Protein AF-A0A0S8B680-F1 (afdb_monomer_lite)

Radius of gyration: 30.75 Å; chains: 1; bounding box: 74×51×88 Å

Structure (mmCIF, N/CA/C/O backbone):
data_AF-A0A0S8B680-F1
#
_entry.id   AF-A0A0S8B680-F1
#
loop_
_atom_site.group_PDB
_atom_site.id
_atom_site.type_symbol
_atom_site.label_atom_id
_atom_site.label_alt_id
_atom_site.label_comp_id
_atom_site.label_asym_id
_atom_site.label_entity_id
_atom_site.label_seq_id
_atom_site.pdbx_PDB_ins_code
_atom_site.Cartn_x
_atom_site.Cartn_y
_atom_site.Cartn_z
_atom_site.occupancy
_atom_site.B_iso_or_equiv
_atom_site.auth_seq_id
_atom_site.auth_comp_id
_atom_site.auth_asym_id
_atom_site.auth_atom_id
_atom_site.pdbx_PDB_model_num
ATOM 1 N N . MET A 1 1 ? 8.033 8.408 -51.377 1.00 46.81 1 MET A N 1
ATOM 2 C CA . MET A 1 1 ? 9.270 8.231 -50.584 1.00 46.81 1 MET A CA 1
ATOM 3 C C . MET A 1 1 ? 10.290 7.517 -51.452 1.00 46.81 1 MET A C 1
ATOM 5 O O . MET A 1 1 ? 10.040 6.394 -51.861 1.00 46.81 1 MET A O 1
ATOM 9 N N . THR A 1 2 ? 11.383 8.182 -51.816 1.00 49.91 2 THR A N 1
ATOM 10 C CA . THR A 1 2 ? 12.496 7.575 -52.558 1.00 49.91 2 THR A CA 1
ATOM 11 C C . THR A 1 2 ? 13.240 6.601 -51.644 1.00 49.91 2 THR A C 1
ATOM 13 O O . THR A 1 2 ? 13.693 6.986 -50.568 1.00 49.91 2 THR A O 1
ATOM 16 N N . LEU A 1 3 ? 13.332 5.334 -52.054 1.00 59.06 3 LEU A N 1
ATOM 17 C CA . LEU A 1 3 ? 14.019 4.276 -51.306 1.00 59.06 3 LEU A CA 1
ATOM 18 C C . LEU A 1 3 ? 15.505 4.634 -51.137 1.00 59.06 3 LEU A C 1
ATOM 20 O O . LEU A 1 3 ? 16.176 5.027 -52.093 1.00 59.06 3 LEU A O 1
ATOM 24 N N . MET A 1 4 ? 16.004 4.547 -49.906 1.00 66.06 4 MET A N 1
ATOM 25 C CA . MET A 1 4 ? 17.336 5.016 -49.527 1.00 66.06 4 MET A CA 1
ATOM 26 C C . MET A 1 4 ? 18.417 3.982 -49.888 1.00 66.06 4 MET A C 1
ATOM 28 O O . MET A 1 4 ? 18.198 2.785 -49.721 1.00 66.06 4 MET A O 1
ATOM 32 N N . SER A 1 5 ? 19.591 4.415 -50.371 1.00 74.31 5 SER A N 1
ATOM 33 C CA . SER A 1 5 ? 20.705 3.489 -50.640 1.00 74.31 5 SER A CA 1
ATOM 34 C C . SER A 1 5 ? 21.270 2.902 -49.341 1.00 74.31 5 SER A C 1
ATOM 36 O O . SER A 1 5 ? 21.247 3.560 -48.296 1.00 74.31 5 SER A O 1
ATOM 38 N N . GLN A 1 6 ? 21.817 1.683 -49.400 1.00 72.44 6 GLN A N 1
ATOM 39 C CA . GLN A 1 6 ? 22.379 1.009 -48.222 1.00 72.44 6 GLN A CA 1
ATOM 40 C C . GLN A 1 6 ? 23.528 1.806 -47.576 1.00 72.44 6 GLN A C 1
ATOM 42 O O . GLN A 1 6 ? 23.612 1.878 -46.353 1.00 72.44 6 GLN A O 1
ATOM 47 N N . ASP A 1 7 ? 24.369 2.482 -48.362 1.00 75.31 7 ASP A N 1
ATOM 48 C CA . ASP A 1 7 ? 25.437 3.346 -47.834 1.00 75.31 7 ASP A CA 1
ATOM 49 C C . ASP A 1 7 ? 24.902 4.553 -47.070 1.00 75.31 7 ASP A C 1
ATOM 51 O O . ASP A 1 7 ? 25.394 4.889 -45.991 1.00 75.31 7 ASP A O 1
ATOM 55 N N . ARG A 1 8 ? 23.852 5.190 -47.600 1.00 79.94 8 ARG A N 1
ATOM 56 C CA . ARG A 1 8 ? 23.210 6.329 -46.942 1.00 79.94 8 ARG A CA 1
ATOM 57 C C . ARG A 1 8 ? 22.503 5.885 -45.661 1.00 79.94 8 ARG A C 1
ATOM 59 O O . ARG A 1 8 ? 22.613 6.570 -44.648 1.00 79.94 8 ARG A O 1
ATOM 66 N N . LEU A 1 9 ? 21.861 4.716 -45.677 1.00 78.31 9 LEU A N 1
ATOM 67 C CA . LEU A 1 9 ? 21.285 4.084 -44.489 1.00 78.31 9 LEU A CA 1
ATOM 68 C C . LEU A 1 9 ? 22.345 3.820 -43.416 1.00 78.31 9 LEU A C 1
ATOM 70 O O . LEU A 1 9 ? 22.155 4.211 -42.268 1.00 78.31 9 LEU A O 1
ATOM 74 N N . ARG A 1 10 ? 23.483 3.225 -43.785 1.00 79.56 10 ARG A N 1
ATOM 75 C CA . ARG A 1 10 ? 24.596 2.961 -42.861 1.00 79.56 10 ARG A CA 1
ATOM 76 C C . ARG A 1 10 ? 25.179 4.244 -42.273 1.00 79.56 10 ARG A C 1
ATOM 78 O O . ARG A 1 10 ? 25.435 4.293 -41.073 1.00 79.56 10 ARG A O 1
ATOM 85 N N . ALA A 1 11 ? 25.341 5.292 -43.080 1.00 84.19 11 ALA A N 1
ATOM 86 C CA . ALA A 1 11 ? 25.813 6.590 -42.603 1.00 84.19 11 ALA A CA 1
ATOM 87 C C . ALA A 1 11 ? 24.832 7.238 -41.610 1.00 84.19 11 ALA A C 1
ATOM 89 O O . ALA A 1 11 ? 25.254 7.739 -40.568 1.00 84.19 11 ALA A O 1
ATOM 90 N N . ILE A 1 12 ? 23.528 7.189 -41.895 1.00 86.38 12 ILE A N 1
ATOM 91 C CA . ILE A 1 12 ? 22.482 7.698 -40.996 1.00 86.38 12 ILE A CA 1
ATOM 92 C C . ILE A 1 12 ? 22.457 6.905 -39.688 1.00 86.38 12 ILE A C 1
ATOM 94 O O . ILE A 1 12 ? 22.446 7.498 -38.613 1.00 86.38 12 ILE A O 1
ATOM 98 N N . LEU A 1 13 ? 22.519 5.574 -39.763 1.00 86.88 13 LEU A N 1
ATOM 99 C CA . LEU A 1 13 ? 22.589 4.704 -38.588 1.00 86.88 13 LEU A CA 1
ATOM 100 C C . LEU A 1 13 ? 23.830 4.982 -37.737 1.00 86.88 13 LEU A C 1
ATOM 102 O O . LEU A 1 13 ? 23.722 5.043 -36.515 1.00 86.88 13 LEU A O 1
ATOM 106 N N . ALA A 1 14 ? 24.990 5.206 -38.359 1.00 91.12 14 ALA A N 1
ATOM 107 C CA . ALA A 1 14 ? 26.203 5.588 -37.642 1.00 91.12 14 ALA A CA 1
ATOM 108 C C . ALA A 1 14 ? 26.020 6.905 -36.879 1.00 91.12 14 ALA A C 1
ATOM 110 O O . ALA A 1 14 ? 26.376 6.978 -35.705 1.00 91.12 14 ALA A O 1
ATOM 111 N N . TRP A 1 15 ? 25.394 7.912 -37.492 1.00 93.38 15 TRP A N 1
ATOM 112 C CA . TRP A 1 15 ? 25.057 9.158 -36.803 1.00 93.38 15 TRP A CA 1
ATOM 113 C C . TRP A 1 15 ? 24.044 8.971 -35.674 1.00 93.38 15 TRP A C 1
ATOM 115 O O . TRP A 1 15 ? 24.228 9.549 -34.608 1.00 93.38 15 TRP A O 1
ATOM 125 N N . ILE A 1 16 ? 23.022 8.132 -35.857 1.00 92.06 16 ILE A N 1
ATOM 126 C CA . ILE A 1 16 ? 22.055 7.806 -34.797 1.00 92.06 16 ILE A CA 1
ATOM 127 C C . ILE A 1 16 ? 22.770 7.171 -33.600 1.00 92.06 16 ILE A C 1
ATOM 129 O O . ILE A 1 16 ? 22.553 7.594 -32.466 1.00 92.06 16 ILE A O 1
ATOM 133 N N . VAL A 1 17 ? 23.658 6.200 -33.841 1.00 94.25 17 VAL A N 1
ATOM 134 C CA . VAL A 1 17 ? 24.455 5.563 -32.781 1.00 94.25 17 VAL A CA 1
ATOM 135 C C . VAL A 1 17 ? 25.366 6.579 -32.096 1.00 94.25 17 VAL A C 1
ATOM 137 O O . VAL A 1 17 ? 25.443 6.583 -30.868 1.00 94.25 17 VAL A O 1
ATOM 140 N N . ILE A 1 18 ? 26.017 7.466 -32.854 1.00 96.75 18 ILE A N 1
ATOM 141 C CA . ILE A 1 18 ? 26.845 8.547 -32.301 1.00 96.75 18 ILE A CA 1
ATOM 142 C C . ILE A 1 18 ? 26.008 9.452 -31.397 1.00 96.75 18 ILE A C 1
ATOM 144 O O . ILE A 1 18 ? 26.415 9.700 -30.268 1.00 96.75 18 ILE A O 1
ATOM 148 N N . VAL A 1 19 ? 24.838 9.912 -31.848 1.00 95.69 19 VAL A N 1
ATOM 149 C CA . VAL A 1 19 ? 23.961 10.801 -31.071 1.00 95.69 19 VAL A CA 1
ATOM 150 C C . VAL A 1 19 ? 23.454 10.104 -29.811 1.00 95.69 19 VAL A C 1
ATOM 152 O O . VAL A 1 19 ? 23.575 10.665 -28.725 1.00 95.69 19 VAL A O 1
ATOM 155 N N . LEU A 1 20 ? 22.957 8.868 -29.923 1.00 94.88 20 LEU A N 1
ATOM 156 C CA . LEU A 1 20 ? 22.491 8.074 -28.781 1.00 94.88 20 LEU A CA 1
ATOM 157 C C . LEU A 1 20 ? 23.615 7.810 -27.766 1.00 94.88 20 LEU A C 1
ATOM 159 O O . LEU A 1 20 ? 23.382 7.806 -26.562 1.00 94.88 20 LEU A O 1
ATOM 163 N N . THR A 1 21 ? 24.844 7.611 -28.232 1.00 96.31 21 THR A N 1
ATOM 164 C CA . THR A 1 21 ? 25.996 7.365 -27.357 1.00 96.31 21 THR A CA 1
ATOM 165 C C . THR A 1 21 ? 26.495 8.661 -26.720 1.00 96.31 21 THR A C 1
ATOM 167 O O . THR A 1 21 ? 26.665 8.731 -25.508 1.00 96.31 21 THR A O 1
ATOM 170 N N . ALA A 1 22 ? 26.728 9.708 -27.509 1.00 96.31 22 ALA A N 1
ATOM 171 C CA . ALA A 1 22 ? 27.322 10.952 -27.031 1.00 96.31 22 ALA A CA 1
ATOM 172 C C . ALA A 1 22 ? 26.374 11.736 -26.123 1.00 96.31 22 ALA A C 1
ATOM 174 O O . ALA A 1 22 ? 26.796 12.224 -25.077 1.00 96.31 22 ALA A O 1
ATOM 175 N N . VAL A 1 23 ? 25.104 11.863 -26.519 1.00 93.62 23 VAL A N 1
ATOM 176 C CA . VAL A 1 23 ? 24.179 12.802 -25.882 1.00 93.62 23 VAL A CA 1
ATOM 177 C C . VAL A 1 23 ? 23.624 12.222 -24.580 1.00 93.62 23 VAL A C 1
ATOM 179 O O . VAL A 1 23 ? 24.045 12.685 -23.522 1.00 93.62 23 VAL A O 1
ATOM 182 N N . PRO A 1 24 ? 22.742 11.205 -24.573 1.00 92.62 24 PRO A N 1
ATOM 183 C CA . PRO A 1 24 ? 22.167 10.748 -23.318 1.00 92.62 24 PRO A CA 1
ATOM 184 C C . PRO A 1 24 ? 23.121 9.886 -22.490 1.00 92.62 24 PRO A C 1
ATOM 186 O O . PRO A 1 24 ? 23.101 10.022 -21.274 1.00 92.62 24 PRO A O 1
ATOM 189 N N . VAL A 1 25 ? 23.967 9.035 -23.093 1.00 93.62 25 VAL A N 1
ATOM 190 C CA . VAL A 1 25 ? 24.888 8.160 -22.334 1.00 93.62 25 VAL A CA 1
ATOM 191 C C . VAL A 1 25 ? 26.164 8.906 -21.924 1.00 93.62 25 VAL A C 1
ATOM 193 O O . VAL A 1 25 ? 26.569 8.830 -20.765 1.00 93.62 25 VAL A O 1
ATOM 196 N N . GLY A 1 26 ? 26.776 9.663 -22.837 1.00 94.81 26 GLY A N 1
ATOM 197 C CA . GLY A 1 26 ? 27.944 10.503 -22.558 1.00 94.81 26 GLY A CA 1
ATOM 198 C C . GLY A 1 26 ? 27.608 11.716 -21.689 1.00 94.81 26 GLY A C 1
ATOM 199 O O . GLY A 1 26 ? 28.285 11.959 -20.690 1.00 94.81 26 GLY A O 1
ATOM 200 N N . GLY A 1 27 ? 26.513 12.422 -21.987 1.00 92.44 27 GLY A N 1
ATOM 201 C CA . GLY A 1 27 ? 26.010 13.516 -21.149 1.00 92.44 27 GLY A CA 1
ATOM 202 C C . GLY A 1 27 ? 25.704 13.065 -19.719 1.00 92.44 27 GLY A C 1
ATOM 203 O O . GLY A 1 27 ? 26.022 13.765 -18.767 1.00 92.44 27 GLY A O 1
ATOM 204 N N . ALA A 1 28 ? 25.206 11.842 -19.542 1.00 90.19 28 ALA A N 1
ATOM 205 C CA . ALA A 1 28 ? 25.030 11.211 -18.236 1.00 90.19 28 ALA A CA 1
ATOM 206 C C . ALA A 1 28 ? 26.332 11.034 -17.427 1.00 90.19 28 ALA A C 1
ATOM 208 O O . ALA A 1 28 ? 26.303 11.159 -16.197 1.00 90.19 28 ALA A O 1
ATOM 209 N N . VAL A 1 29 ? 27.452 10.719 -18.091 1.00 92.75 29 VAL A N 1
ATOM 210 C CA . VAL A 1 29 ? 28.779 10.667 -17.446 1.00 92.75 29 VAL A CA 1
ATOM 211 C C . VAL A 1 29 ? 29.196 12.060 -17.023 1.00 92.75 29 VAL A C 1
ATOM 213 O O . VAL A 1 29 ? 29.631 12.261 -15.892 1.00 92.75 29 VAL A O 1
ATOM 216 N N . TRP A 1 30 ? 29.023 13.030 -17.918 1.00 93.12 30 TRP A N 1
ATOM 217 C CA . TRP A 1 30 ? 29.340 14.424 -17.645 1.00 93.12 30 TRP A CA 1
ATOM 218 C C . TRP A 1 30 ? 28.538 14.971 -16.456 1.00 93.12 30 TRP A C 1
ATOM 220 O O . TRP A 1 30 ? 29.119 15.589 -15.569 1.00 93.12 30 TRP A O 1
ATOM 230 N N . LEU A 1 31 ? 27.241 14.668 -16.365 1.00 89.38 31 LEU A N 1
ATOM 231 C CA . LEU A 1 31 ? 26.406 15.024 -15.214 1.00 89.38 31 LEU A CA 1
ATOM 232 C C . LEU A 1 31 ? 26.937 14.416 -13.909 1.00 89.38 31 LEU A C 1
ATOM 234 O O . LEU A 1 31 ? 27.053 15.112 -12.902 1.00 89.38 31 LEU A O 1
ATOM 238 N N . GLY A 1 32 ? 27.351 13.150 -13.931 1.00 87.44 32 GLY A N 1
ATOM 239 C CA . GLY A 1 32 ? 27.956 12.517 -12.761 1.00 87.44 32 GLY A CA 1
ATOM 240 C C . GLY A 1 32 ? 29.265 13.172 -12.343 1.00 87.44 32 GLY A C 1
ATOM 241 O O . GLY A 1 32 ? 29.407 13.612 -11.207 1.00 87.44 32 GLY A O 1
ATOM 242 N N . VAL A 1 33 ? 30.221 13.267 -13.264 1.00 90.00 33 VAL A N 1
ATOM 243 C CA . VAL A 1 33 ? 31.583 13.726 -12.959 1.00 90.00 33 VAL A CA 1
ATOM 244 C C . VAL A 1 33 ? 31.633 15.225 -12.656 1.00 90.00 33 VAL A C 1
ATOM 246 O O . VAL A 1 33 ? 32.345 15.632 -11.743 1.00 90.00 33 VAL A O 1
ATOM 249 N N . VAL A 1 34 ? 30.885 16.045 -13.399 1.00 89.94 34 VAL A N 1
ATOM 250 C CA . VAL A 1 34 ? 30.952 17.513 -13.306 1.00 89.94 34 VAL A CA 1
ATOM 251 C C . VAL A 1 34 ? 29.926 18.070 -12.323 1.00 89.94 34 VAL A C 1
ATOM 253 O O . VAL A 1 34 ? 30.262 18.943 -11.528 1.00 89.94 34 VAL A O 1
ATOM 256 N N . HIS A 1 35 ? 28.691 17.560 -12.341 1.00 86.44 35 HIS A N 1
ATOM 257 C CA . HIS A 1 35 ? 27.604 18.079 -11.496 1.00 86.44 35 HIS A CA 1
ATOM 258 C C . HIS A 1 35 ? 27.415 17.265 -10.211 1.00 86.44 35 HIS A C 1
ATOM 260 O O . HIS A 1 35 ? 26.688 17.682 -9.312 1.00 86.44 35 HIS A O 1
ATOM 266 N N . GLY A 1 36 ? 28.102 16.128 -10.075 1.00 86.06 36 GLY A N 1
ATOM 267 C CA . GLY A 1 36 ? 27.943 15.239 -8.928 1.00 86.06 36 GLY A CA 1
ATOM 268 C C . GLY A 1 36 ? 26.641 14.435 -8.958 1.00 86.06 36 GLY A C 1
ATOM 269 O O . GLY A 1 36 ? 26.302 13.822 -7.945 1.00 86.06 36 GLY A O 1
ATOM 270 N N . GLU A 1 37 ? 25.906 14.432 -10.078 1.00 85.81 37 GLU A N 1
ATOM 271 C CA . GLU A 1 37 ? 24.627 13.729 -10.200 1.00 85.81 37 GLU A CA 1
ATOM 272 C C . GLU A 1 37 ? 24.844 12.224 -10.375 1.00 85.81 37 GLU A C 1
ATOM 274 O O . GLU A 1 37 ? 25.089 11.714 -11.475 1.00 85.81 37 GLU A O 1
ATOM 279 N N . SER A 1 38 ? 24.746 11.485 -9.275 1.00 86.38 38 SER A N 1
ATOM 280 C CA . SER A 1 38 ? 24.835 10.032 -9.334 1.00 86.38 38 SER A CA 1
ATOM 281 C C . SER A 1 38 ? 23.547 9.410 -9.884 1.00 86.38 38 SER A C 1
ATOM 283 O O . SER A 1 38 ? 22.447 9.772 -9.465 1.00 86.38 38 SER A O 1
ATOM 285 N N . PRO A 1 39 ? 23.654 8.437 -10.801 1.00 87.31 39 PRO A N 1
ATOM 286 C CA . PRO A 1 39 ? 22.506 7.670 -11.270 1.00 87.31 39 PRO A CA 1
ATOM 287 C C . PRO A 1 39 ? 21.975 6.722 -10.190 1.00 87.31 39 PRO A C 1
ATOM 289 O O . PRO A 1 39 ? 22.738 6.003 -9.547 1.00 87.31 39 PRO A O 1
ATOM 292 N N . CYS A 1 40 ? 20.650 6.665 -10.047 1.00 87.12 40 CYS A N 1
ATOM 293 C CA . CYS A 1 40 ? 19.988 5.632 -9.256 1.00 87.12 40 CYS A CA 1
ATOM 294 C C . CYS A 1 40 ? 19.923 4.305 -10.031 1.00 87.12 40 CYS A C 1
ATOM 296 O O . CYS A 1 40 ? 20.175 4.250 -11.240 1.00 87.12 40 CYS A O 1
ATOM 298 N N . ILE A 1 41 ? 19.499 3.232 -9.363 1.00 86.50 41 ILE A N 1
ATOM 299 C CA . ILE A 1 41 ? 19.332 1.903 -9.970 1.00 86.50 41 ILE A CA 1
ATOM 300 C C . ILE A 1 41 ? 18.458 1.913 -11.237 1.00 86.50 41 ILE A C 1
ATOM 302 O O . ILE A 1 41 ? 18.736 1.195 -12.198 1.00 86.50 41 ILE A O 1
ATOM 306 N N . LEU A 1 42 ? 17.428 2.765 -11.293 1.00 88.62 42 LEU A N 1
ATOM 307 C CA . LEU A 1 42 ? 16.561 2.873 -12.470 1.00 88.62 42 LEU A CA 1
ATOM 308 C C . LEU A 1 42 ? 17.203 3.672 -13.604 1.00 88.62 42 LEU A C 1
ATOM 310 O O . LEU A 1 42 ? 17.033 3.299 -14.764 1.00 88.62 42 LEU A O 1
ATOM 314 N N . CYS A 1 43 ? 17.992 4.705 -13.294 1.00 90.19 43 CYS A N 1
ATOM 315 C CA . CYS A 1 43 ? 18.833 5.376 -14.287 1.00 90.19 43 CYS A CA 1
ATOM 316 C C . CYS A 1 43 ? 19.841 4.397 -14.901 1.00 90.19 43 CYS A C 1
ATOM 318 O O . CYS A 1 43 ? 20.024 4.400 -16.116 1.00 90.19 43 CYS A O 1
ATOM 320 N N . TRP A 1 44 ? 20.456 3.523 -14.095 1.00 91.06 44 TRP A N 1
ATOM 321 C CA . TRP A 1 44 ? 21.362 2.488 -14.601 1.00 91.06 44 TRP A CA 1
ATOM 322 C C . TRP A 1 44 ? 20.669 1.519 -15.553 1.00 91.06 44 TRP A C 1
ATOM 324 O O . TRP A 1 44 ? 21.200 1.238 -16.629 1.00 91.06 44 TRP A O 1
ATOM 334 N N . ALA A 1 45 ? 19.463 1.062 -15.214 1.00 91.00 45 ALA A N 1
ATOM 335 C CA . ALA A 1 45 ? 18.685 0.198 -16.098 1.00 91.00 45 ALA A CA 1
ATOM 336 C C . ALA A 1 45 ? 18.358 0.884 -17.439 1.00 91.00 45 ALA A C 1
ATOM 338 O O . ALA A 1 45 ? 18.499 0.277 -18.502 1.00 91.00 45 ALA A O 1
ATOM 339 N N . GLN A 1 46 ? 17.981 2.166 -17.406 1.00 93.69 46 GLN A N 1
ATOM 340 C CA . GLN A 1 46 ? 17.689 2.955 -18.608 1.00 93.69 46 GLN A CA 1
ATOM 341 C C . GLN A 1 46 ? 18.939 3.188 -19.469 1.00 93.69 46 GLN A C 1
ATOM 343 O O . GLN A 1 46 ? 18.879 3.037 -20.687 1.00 93.69 46 GLN A O 1
ATOM 348 N N . ARG A 1 47 ? 20.088 3.502 -18.856 1.00 92.75 47 ARG A N 1
ATOM 349 C CA . ARG A 1 47 ? 21.368 3.657 -19.570 1.00 92.75 47 ARG A CA 1
ATOM 350 C C . ARG A 1 47 ? 21.832 2.342 -20.183 1.00 92.75 47 ARG A C 1
ATOM 352 O O . ARG A 1 47 ? 22.260 2.332 -21.330 1.00 92.75 47 ARG A O 1
ATOM 359 N N . THR A 1 48 ? 21.695 1.234 -19.454 1.00 94.38 48 THR A N 1
ATOM 360 C CA . THR A 1 48 ? 22.031 -0.107 -19.957 1.00 94.38 48 THR A CA 1
ATOM 361 C C . THR A 1 48 ? 21.221 -0.425 -21.210 1.00 94.38 48 THR A C 1
ATOM 363 O O . THR A 1 48 ? 21.789 -0.866 -22.203 1.00 94.38 48 THR A O 1
ATOM 366 N N . SER A 1 49 ? 19.922 -0.109 -21.212 1.00 96.19 49 SER A N 1
ATOM 367 C CA . SER A 1 49 ? 19.077 -0.219 -22.406 1.00 96.19 49 SER A CA 1
ATOM 368 C C . SER A 1 49 ? 19.629 0.596 -23.587 1.00 96.19 49 SER A C 1
ATOM 370 O O . SER A 1 49 ? 19.859 0.039 -24.658 1.00 96.19 49 SER A O 1
ATOM 372 N N . MET A 1 50 ? 19.937 1.886 -23.391 1.00 95.88 50 MET A N 1
ATOM 373 C CA . MET A 1 50 ? 20.496 2.747 -24.449 1.00 95.88 50 MET A CA 1
ATOM 374 C C . MET A 1 50 ? 21.848 2.240 -24.976 1.00 95.88 50 MET A C 1
ATOM 376 O O . MET A 1 50 ? 22.085 2.254 -26.183 1.00 95.88 50 MET A O 1
ATOM 380 N N . VAL A 1 51 ? 22.719 1.753 -24.088 1.00 96.88 51 VAL A N 1
ATOM 381 C CA . VAL A 1 51 ? 24.014 1.155 -24.445 1.00 96.88 51 VAL A CA 1
ATOM 382 C C . VAL A 1 51 ? 23.821 -0.112 -25.274 1.00 96.88 51 VAL A C 1
ATOM 384 O O . VAL A 1 51 ? 24.469 -0.268 -26.307 1.00 96.88 51 VAL A O 1
ATOM 387 N N . LEU A 1 52 ? 22.908 -1.000 -24.875 1.00 97.25 52 LEU A N 1
ATOM 388 C CA . LEU A 1 52 ? 22.606 -2.215 -25.632 1.00 97.25 52 LEU A CA 1
ATOM 389 C C . LEU A 1 52 ? 21.996 -1.889 -27.001 1.00 97.25 52 LEU A C 1
ATOM 391 O O . LEU A 1 52 ? 22.366 -2.511 -27.993 1.00 97.25 52 LEU A O 1
ATOM 395 N N . ILE A 1 53 ? 21.133 -0.875 -27.093 1.00 96.44 53 ILE A N 1
ATOM 396 C CA . ILE A 1 53 ? 20.601 -0.389 -28.375 1.00 96.44 53 ILE A CA 1
ATOM 397 C C . ILE A 1 53 ? 21.733 0.140 -29.264 1.00 96.44 53 ILE A C 1
ATOM 399 O O . ILE A 1 53 ? 21.807 -0.223 -30.438 1.00 96.44 53 ILE A O 1
ATOM 403 N N . GLY A 1 54 ? 22.641 0.950 -28.711 1.00 95.81 54 GLY A N 1
ATOM 404 C CA . GLY A 1 54 ? 23.824 1.439 -29.423 1.00 95.81 54 GLY A CA 1
ATOM 405 C C . GLY A 1 54 ? 24.709 0.298 -29.932 1.00 95.81 54 GLY A C 1
ATOM 406 O O . GLY A 1 54 ? 25.103 0.303 -31.098 1.00 95.81 54 GLY A O 1
ATOM 407 N N . LEU A 1 55 ? 24.938 -0.728 -29.105 1.00 96.69 55 LEU A N 1
ATOM 408 C CA . LEU A 1 55 ? 25.689 -1.931 -29.474 1.00 96.69 55 LEU A CA 1
ATOM 409 C C . LEU A 1 55 ? 25.030 -2.685 -30.635 1.00 96.69 55 LEU A C 1
ATOM 411 O O . LEU A 1 55 ? 25.704 -3.076 -31.588 1.00 96.69 55 LEU A O 1
ATOM 415 N N . VAL A 1 56 ? 23.709 -2.867 -30.588 1.00 94.94 56 VAL A N 1
ATOM 416 C CA . VAL A 1 56 ? 22.972 -3.491 -31.693 1.00 94.94 56 VAL A CA 1
ATOM 417 C C . VAL A 1 56 ? 23.062 -2.630 -32.955 1.00 94.94 56 VAL A C 1
ATOM 419 O O . VAL A 1 56 ? 23.278 -3.170 -34.038 1.00 94.94 56 VAL A O 1
ATOM 422 N N . GLY A 1 57 ? 23.001 -1.302 -32.832 1.00 92.50 57 GLY A N 1
ATOM 423 C CA . GLY A 1 57 ? 23.239 -0.374 -33.940 1.00 92.50 57 GLY A CA 1
ATOM 424 C C . GLY A 1 57 ? 24.622 -0.545 -34.581 1.00 92.50 57 GLY A C 1
ATOM 425 O O . GLY A 1 57 ? 24.731 -0.598 -35.806 1.00 92.50 57 GLY A O 1
ATOM 426 N N . LEU A 1 58 ? 25.677 -0.730 -33.781 1.00 93.75 58 LEU A N 1
ATOM 427 C CA . LEU A 1 58 ? 27.019 -1.050 -34.283 1.00 93.75 58 LEU A CA 1
ATOM 428 C C . LEU A 1 58 ? 27.062 -2.396 -35.021 1.00 93.75 58 LEU A C 1
ATOM 430 O O . LEU A 1 58 ? 27.693 -2.499 -36.078 1.00 93.75 58 LEU A O 1
ATOM 434 N N . PHE A 1 59 ? 26.354 -3.416 -34.525 1.00 91.62 59 PHE A N 1
ATOM 435 C CA . PHE A 1 59 ? 26.211 -4.682 -35.248 1.00 91.62 59 PHE A CA 1
ATOM 436 C C . PHE A 1 59 ? 25.479 -4.511 -36.577 1.00 91.62 59 PHE A C 1
ATOM 438 O O . PHE A 1 59 ? 25.888 -5.129 -37.557 1.00 91.62 59 PHE A O 1
ATOM 445 N N . VAL A 1 60 ? 24.459 -3.654 -36.645 1.00 88.81 60 VAL A N 1
ATOM 446 C CA . VAL A 1 60 ? 23.767 -3.334 -37.902 1.00 88.81 60 VAL A CA 1
ATOM 447 C C . VAL A 1 60 ? 24.712 -2.644 -38.891 1.00 88.81 60 VAL A C 1
ATOM 449 O O . VAL A 1 60 ? 24.748 -3.024 -40.059 1.00 88.81 60 VAL A O 1
ATOM 452 N N . ILE A 1 61 ? 25.530 -1.689 -38.440 1.00 89.38 61 ILE A N 1
ATOM 453 C CA . ILE A 1 61 ? 26.519 -1.005 -39.295 1.00 89.38 61 ILE A CA 1
ATOM 454 C C . ILE A 1 61 ? 27.538 -2.004 -39.865 1.00 89.38 61 ILE A C 1
ATOM 456 O O . ILE A 1 61 ? 27.911 -1.918 -41.033 1.00 89.38 61 ILE A O 1
ATOM 460 N N . ARG A 1 62 ? 27.983 -2.966 -39.047 1.00 90.06 62 ARG A N 1
ATOM 461 C CA . ARG A 1 62 ? 29.072 -3.895 -39.384 1.00 90.06 62 ARG A CA 1
ATOM 462 C C . ARG A 1 62 ? 28.624 -5.182 -40.086 1.00 90.06 62 ARG A C 1
ATOM 464 O O . ARG A 1 62 ? 29.429 -5.800 -40.786 1.00 90.06 62 ARG A O 1
ATOM 471 N N . CYS A 1 63 ? 27.392 -5.622 -39.855 1.00 85.94 63 CYS A N 1
ATOM 472 C CA . CYS A 1 63 ? 26.868 -6.913 -40.315 1.00 85.94 63 CYS A CA 1
ATOM 473 C C . CYS A 1 63 ? 25.583 -6.794 -41.149 1.00 85.94 63 CYS A C 1
ATOM 475 O O . CYS A 1 63 ? 24.977 -7.822 -41.449 1.00 85.94 63 CYS A O 1
ATOM 477 N N . GLY A 1 64 ? 25.137 -5.572 -41.444 1.00 82.00 64 GLY A N 1
ATOM 478 C CA . GLY A 1 64 ? 23.895 -5.302 -42.160 1.00 82.00 64 GLY A CA 1
ATOM 479 C C . GLY A 1 64 ? 22.632 -5.359 -41.276 1.00 82.00 64 GLY A C 1
ATOM 480 O O . GLY A 1 64 ? 22.644 -5.915 -40.168 1.00 82.00 64 GLY A O 1
ATOM 481 N N . PRO A 1 65 ? 21.513 -4.777 -41.748 1.00 79.56 65 PRO A N 1
ATOM 482 C CA . PRO A 1 65 ? 20.238 -4.733 -41.033 1.00 79.56 65 PRO A CA 1
ATOM 483 C C . PRO A 1 65 ? 19.509 -6.081 -41.097 1.00 79.56 65 PRO A C 1
ATOM 485 O O . PRO A 1 65 ? 18.657 -6.314 -41.946 1.00 79.56 65 PRO A O 1
ATOM 488 N N . ARG A 1 66 ? 19.834 -6.993 -40.175 1.00 81.62 66 ARG A N 1
ATOM 489 C CA . ARG A 1 66 ? 19.117 -8.272 -40.041 1.00 81.62 66 ARG A CA 1
ATOM 490 C C . ARG A 1 66 ? 17.822 -8.098 -39.237 1.00 81.62 66 ARG A C 1
ATOM 492 O O . ARG A 1 66 ? 17.867 -7.418 -38.207 1.00 81.62 66 ARG A O 1
ATOM 499 N N . PRO A 1 67 ? 16.723 -8.803 -39.580 1.00 82.38 67 PRO A N 1
ATOM 500 C CA . PRO A 1 67 ? 15.465 -8.740 -38.827 1.00 82.38 67 PRO A CA 1
ATOM 501 C C . PRO A 1 67 ? 15.640 -8.968 -37.320 1.00 82.38 67 PRO A C 1
ATOM 503 O O . PRO A 1 67 ? 15.088 -8.232 -36.511 1.00 82.38 67 PRO A O 1
ATOM 506 N N . ARG A 1 68 ? 16.505 -9.915 -36.926 1.00 86.00 68 ARG A N 1
ATOM 507 C CA . ARG A 1 68 ? 16.822 -10.193 -35.514 1.00 86.00 68 ARG A CA 1
ATOM 508 C C . ARG A 1 68 ? 17.444 -9.009 -34.762 1.00 86.00 68 ARG A C 1
ATOM 510 O O . ARG A 1 68 ? 17.204 -8.856 -33.571 1.00 86.00 68 ARG A O 1
ATOM 517 N N . TYR A 1 69 ? 18.244 -8.175 -35.431 1.00 88.88 69 TYR A N 1
ATOM 518 C CA . TYR A 1 69 ? 18.842 -6.992 -34.805 1.00 88.88 69 TYR A CA 1
ATOM 519 C C . TYR A 1 69 ? 17.794 -5.907 -34.618 1.00 88.88 69 TYR A C 1
ATOM 521 O O . TYR A 1 69 ? 17.728 -5.294 -33.561 1.00 88.88 69 TYR A O 1
ATOM 529 N N . ILE A 1 70 ? 16.926 -5.729 -35.611 1.00 86.31 70 ILE A N 1
ATOM 530 C CA . ILE A 1 70 ? 15.830 -4.770 -35.518 1.00 86.31 70 ILE A CA 1
ATOM 531 C C . ILE A 1 70 ? 14.852 -5.190 -34.414 1.00 86.31 70 ILE A C 1
ATOM 533 O O . ILE A 1 70 ? 14.532 -4.382 -33.547 1.00 86.31 70 ILE A O 1
ATOM 537 N N . GLY A 1 71 ? 14.475 -6.473 -34.367 1.00 88.56 71 GLY A N 1
ATOM 538 C CA . GLY A 1 71 ? 13.669 -7.037 -33.283 1.00 88.56 71 GLY A CA 1
ATOM 539 C C . GLY A 1 71 ? 14.309 -6.833 -31.907 1.00 88.56 71 GLY A C 1
ATOM 540 O O . GLY A 1 71 ? 13.628 -6.421 -30.974 1.00 88.56 71 GLY A O 1
ATOM 541 N N . MET A 1 72 ? 15.628 -7.021 -31.785 1.00 94.50 72 MET A N 1
ATOM 542 C CA . MET A 1 72 ? 16.348 -6.746 -30.538 1.00 94.50 72 MET A CA 1
ATOM 543 C C . MET A 1 72 ? 16.270 -5.267 -30.132 1.00 94.50 72 MET A C 1
ATOM 545 O O . MET A 1 72 ? 16.005 -4.976 -28.968 1.00 94.50 72 MET A O 1
ATOM 549 N N . VAL A 1 73 ? 16.448 -4.324 -31.066 1.00 93.56 73 VAL A N 1
ATOM 550 C CA . VAL A 1 73 ? 16.296 -2.890 -30.759 1.00 93.56 73 VAL A CA 1
ATOM 551 C C . VAL A 1 73 ? 14.871 -2.568 -30.309 1.00 93.56 73 VAL A C 1
ATOM 553 O O . VAL A 1 73 ? 14.706 -1.801 -29.366 1.00 93.56 73 VAL A O 1
ATOM 556 N N . VAL A 1 74 ? 13.848 -3.164 -30.930 1.00 94.12 74 VAL A N 1
ATOM 557 C CA . VAL A 1 74 ? 12.448 -2.978 -30.516 1.00 94.12 74 VAL A CA 1
ATOM 558 C C . VAL A 1 74 ? 12.227 -3.491 -29.093 1.00 94.12 74 VAL A C 1
ATOM 560 O O . VAL A 1 74 ? 11.659 -2.769 -28.277 1.00 94.12 74 VAL A O 1
ATOM 563 N N . LEU A 1 75 ? 12.715 -4.691 -28.763 1.00 96.00 75 LEU A N 1
ATOM 564 C CA . LEU A 1 75 ? 12.584 -5.261 -27.417 1.00 96.00 75 LEU A CA 1
ATOM 565 C C . LEU A 1 75 ? 13.309 -4.418 -26.359 1.00 96.00 75 LEU A C 1
ATOM 567 O O . LEU A 1 75 ? 12.735 -4.125 -25.311 1.00 96.00 75 LEU A O 1
ATOM 571 N N . LEU A 1 76 ? 14.538 -3.980 -26.641 1.00 96.69 76 LEU A N 1
ATOM 572 C CA . LEU A 1 76 ? 15.298 -3.097 -25.751 1.00 96.69 76 LEU A CA 1
ATOM 573 C C . LEU A 1 76 ? 14.634 -1.721 -25.619 1.00 96.69 76 LEU A C 1
ATOM 575 O O . LEU A 1 76 ? 14.527 -1.190 -24.518 1.00 96.69 76 LEU A O 1
ATOM 579 N N . GLY A 1 77 ? 14.132 -1.159 -26.719 1.00 95.81 77 GLY A N 1
ATOM 580 C CA . GLY A 1 77 ? 13.391 0.098 -26.725 1.00 95.81 77 GLY A CA 1
ATOM 581 C C . GLY A 1 77 ? 12.123 0.015 -25.878 1.00 95.81 77 GLY A C 1
ATOM 582 O O . GLY A 1 77 ? 11.908 0.870 -25.023 1.00 95.81 77 GLY A O 1
ATOM 583 N N . ALA A 1 78 ? 11.330 -1.047 -26.044 1.00 96.19 78 ALA A N 1
ATOM 584 C CA . ALA A 1 78 ? 10.131 -1.308 -25.250 1.00 96.19 78 ALA A CA 1
ATOM 585 C C . ALA A 1 78 ? 10.460 -1.502 -23.761 1.00 96.19 78 ALA A C 1
ATOM 587 O O . ALA A 1 78 ? 9.810 -0.903 -22.903 1.00 96.19 78 ALA A O 1
ATOM 588 N N . TRP A 1 79 ? 11.511 -2.266 -23.446 1.00 95.81 79 TRP A N 1
ATOM 589 C CA . TRP A 1 79 ? 12.022 -2.399 -22.081 1.00 95.81 79 TRP A CA 1
ATOM 590 C C . TRP A 1 79 ? 12.439 -1.045 -21.492 1.00 95.81 79 TRP A C 1
ATOM 592 O O . TRP A 1 79 ? 12.105 -0.722 -20.353 1.00 95.81 79 TRP A O 1
ATOM 602 N N . GLY A 1 80 ? 13.126 -0.212 -22.270 1.00 95.19 80 GLY A N 1
ATOM 603 C CA . GLY A 1 80 ? 13.526 1.127 -21.857 1.00 95.19 80 GLY A CA 1
ATOM 604 C C . GLY A 1 80 ? 12.351 2.088 -21.652 1.00 95.19 80 GLY A C 1
ATOM 605 O O . GLY A 1 80 ? 12.355 2.847 -20.679 1.00 95.19 80 GLY A O 1
ATOM 606 N N . VAL A 1 81 ? 11.304 2.018 -22.485 1.00 95.00 81 VAL A N 1
ATOM 607 C CA . VAL A 1 81 ? 10.030 2.726 -22.253 1.00 95.00 81 VAL A CA 1
ATOM 608 C C . VAL A 1 81 ? 9.397 2.257 -20.944 1.00 95.00 81 VAL A C 1
ATOM 610 O O . VAL A 1 81 ? 9.040 3.083 -20.108 1.00 95.00 81 VAL A O 1
ATOM 613 N N . PHE A 1 82 ? 9.319 0.946 -20.711 1.00 93.06 82 PHE A N 1
ATOM 614 C CA . PHE A 1 82 ? 8.793 0.398 -19.461 1.00 93.06 82 PHE A CA 1
ATOM 615 C C . PHE A 1 82 ? 9.588 0.887 -18.238 1.00 93.06 82 PHE A C 1
ATOM 617 O O . PHE A 1 82 ? 9.006 1.399 -17.281 1.00 93.06 82 PHE A O 1
ATOM 624 N N . MET A 1 83 ? 10.920 0.804 -18.272 1.00 92.31 83 MET A N 1
ATOM 625 C CA . MET A 1 83 ? 11.777 1.222 -17.157 1.00 92.31 83 MET A CA 1
ATOM 626 C C . MET A 1 83 ? 11.758 2.736 -16.916 1.00 92.31 83 MET A C 1
ATOM 628 O O . MET A 1 83 ? 11.904 3.185 -15.776 1.00 92.31 83 MET A O 1
ATOM 632 N N . SER A 1 84 ? 11.570 3.542 -17.959 1.00 91.31 84 SER A N 1
ATOM 633 C CA . SER A 1 84 ? 11.435 5.000 -17.845 1.00 91.31 84 SER A CA 1
ATOM 634 C C . SER A 1 84 ? 10.063 5.441 -17.346 1.00 91.31 84 SER A C 1
ATOM 636 O O . SER A 1 84 ? 9.998 6.329 -16.495 1.00 91.31 84 SER A O 1
ATOM 638 N N . LEU A 1 85 ? 8.988 4.760 -17.750 1.00 90.25 85 LEU A N 1
ATOM 639 C CA . LEU A 1 85 ? 7.663 4.922 -17.151 1.00 90.25 85 LEU A CA 1
ATOM 640 C C . LEU A 1 85 ? 7.668 4.514 -15.681 1.00 90.25 85 LEU A C 1
ATOM 642 O O . LEU A 1 85 ? 7.207 5.278 -14.838 1.00 90.25 85 LEU A O 1
ATOM 646 N N . ARG A 1 86 ? 8.253 3.356 -15.347 1.00 87.50 86 ARG A N 1
ATOM 647 C CA . ARG A 1 86 ? 8.398 2.903 -13.958 1.00 87.50 86 ARG A CA 1
ATOM 648 C C . ARG A 1 86 ? 9.104 3.960 -13.113 1.00 87.50 86 ARG A C 1
ATOM 650 O O . ARG A 1 86 ? 8.623 4.281 -12.035 1.00 87.50 86 ARG A O 1
ATOM 657 N N . HIS A 1 87 ? 10.204 4.524 -13.603 1.00 88.06 87 HIS A N 1
ATOM 658 C CA . HIS A 1 87 ? 10.928 5.575 -12.890 1.00 88.06 87 HIS A CA 1
ATOM 659 C C . HIS A 1 87 ? 10.089 6.855 -12.750 1.00 88.06 87 HIS A C 1
ATOM 661 O O . HIS A 1 87 ? 9.905 7.347 -11.643 1.00 88.06 87 HIS A O 1
ATOM 667 N N . SER A 1 88 ? 9.505 7.345 -13.844 1.00 87.25 88 SER A N 1
ATOM 668 C CA . SER A 1 88 ? 8.727 8.591 -13.847 1.00 87.25 88 SER A CA 1
ATOM 669 C C . SER A 1 88 ? 7.444 8.491 -13.013 1.00 87.25 88 SER A C 1
ATOM 671 O O . SER A 1 88 ? 7.068 9.443 -12.334 1.00 87.25 88 SER A O 1
ATOM 673 N N . SER A 1 89 ? 6.790 7.326 -12.993 1.00 84.81 89 SER A N 1
ATOM 674 C CA . SER A 1 89 ? 5.542 7.090 -12.251 1.00 84.81 89 SER A CA 1
ATOM 675 C C . SER A 1 89 ? 5.691 7.258 -10.735 1.00 84.81 89 SER A C 1
ATOM 677 O O . SER A 1 89 ? 4.749 7.689 -10.076 1.00 84.81 89 SER A O 1
ATOM 679 N N . LEU A 1 90 ? 6.889 7.010 -10.187 1.00 76.06 90 LEU A N 1
ATOM 680 C CA . LEU A 1 90 ? 7.202 7.236 -8.768 1.00 76.06 90 LEU A CA 1
ATOM 681 C C . LEU A 1 90 ? 7.182 8.724 -8.386 1.00 76.06 90 LEU A C 1
ATOM 683 O O . LEU A 1 90 ? 7.150 9.067 -7.201 1.00 76.06 90 LEU A O 1
ATOM 687 N N . HIS A 1 91 ? 7.211 9.598 -9.389 1.00 78.44 91 HIS A N 1
ATOM 688 C CA . HIS A 1 91 ? 7.254 11.043 -9.238 1.00 78.44 91 HIS A CA 1
ATOM 689 C C . HIS A 1 91 ? 5.990 11.736 -9.757 1.00 78.44 91 HIS A C 1
ATOM 691 O O . HIS A 1 91 ? 5.756 12.880 -9.399 1.00 78.44 91 HIS A O 1
ATOM 697 N N . LEU A 1 92 ? 5.147 11.047 -10.535 1.00 74.19 92 LEU A N 1
ATOM 698 C CA . LEU A 1 92 ? 3.972 11.646 -11.178 1.00 74.19 92 LEU A CA 1
ATOM 699 C C . LEU A 1 92 ? 2.918 12.153 -10.180 1.00 74.19 92 LEU A C 1
ATOM 701 O O . LEU A 1 92 ? 2.223 13.118 -10.464 1.00 74.19 92 LEU A O 1
ATOM 705 N N . ALA A 1 93 ? 2.814 11.510 -9.015 1.00 74.06 93 ALA A N 1
ATOM 706 C CA . ALA A 1 93 ? 1.891 11.899 -7.947 1.00 74.06 93 ALA A CA 1
ATOM 707 C C . ALA A 1 93 ? 2.511 12.870 -6.924 1.00 74.06 93 ALA A C 1
ATOM 709 O O . ALA A 1 93 ? 1.966 13.031 -5.834 1.00 74.06 93 ALA A O 1
ATOM 710 N N . ARG A 1 94 ? 3.687 13.439 -7.218 1.00 76.06 94 ARG A N 1
ATOM 711 C CA . ARG A 1 94 ? 4.334 14.437 -6.359 1.00 76.06 94 ARG A CA 1
ATOM 712 C C . ARG A 1 94 ? 3.834 15.841 -6.695 1.00 76.06 94 ARG A C 1
ATOM 714 O O . ARG A 1 94 ? 3.371 16.082 -7.808 1.00 76.06 94 ARG A O 1
ATOM 721 N N . ASP A 1 95 ? 3.962 16.761 -5.744 1.00 69.88 95 ASP A N 1
ATOM 722 C CA . ASP A 1 95 ? 3.550 18.147 -5.965 1.00 69.88 95 ASP A CA 1
ATOM 723 C C . ASP A 1 95 ? 4.479 18.859 -6.955 1.00 69.88 95 ASP A C 1
ATOM 725 O O . ASP A 1 95 ? 5.604 18.433 -7.233 1.00 69.88 95 ASP A O 1
ATOM 729 N N . VAL A 1 96 ? 4.016 19.994 -7.472 1.00 71.19 96 VAL A N 1
ATOM 730 C CA . VAL A 1 96 ? 4.764 20.817 -8.427 1.00 71.19 96 VAL A CA 1
ATOM 731 C C . VAL A 1 96 ? 6.161 21.154 -7.890 1.00 71.19 96 VAL A C 1
ATOM 733 O O . VAL A 1 96 ? 6.319 21.631 -6.769 1.00 71.19 96 VAL A O 1
ATOM 736 N N . GLY A 1 97 ? 7.187 20.912 -8.713 1.00 67.94 97 GLY A N 1
ATOM 737 C CA . GLY A 1 97 ? 8.592 21.162 -8.371 1.00 67.94 97 GLY A CA 1
ATOM 738 C C . GLY A 1 97 ? 9.268 20.046 -7.567 1.00 67.94 97 GLY A C 1
ATOM 739 O O . GLY A 1 97 ? 10.474 20.113 -7.331 1.00 67.94 97 GLY A O 1
ATOM 740 N N . GLN A 1 98 ? 8.536 19.002 -7.173 1.00 75.56 98 GLN A N 1
ATOM 741 C CA . GLN A 1 98 ? 9.110 17.837 -6.513 1.00 75.56 98 GLN A CA 1
ATOM 742 C C . GLN A 1 98 ? 9.569 16.797 -7.544 1.00 75.56 98 GLN A C 1
ATOM 744 O O . GLN A 1 98 ? 8.831 16.386 -8.436 1.00 75.56 98 GLN A O 1
ATOM 749 N N . GLY A 1 99 ? 10.781 16.280 -7.371 1.00 76.12 99 GLY A N 1
ATOM 750 C CA . GLY A 1 99 ? 11.333 15.266 -8.260 1.00 76.12 99 GLY A CA 1
ATOM 751 C C . GLY A 1 99 ? 12.656 14.723 -7.755 1.00 76.12 99 GLY A C 1
ATOM 752 O O . GLY A 1 99 ? 12.924 14.736 -6.556 1.00 76.12 99 GLY A O 1
ATOM 753 N N . TYR A 1 100 ? 13.447 14.186 -8.671 1.00 72.62 100 TYR A N 1
ATOM 754 C CA . TYR A 1 100 ? 14.748 13.589 -8.401 1.00 72.62 100 TYR A CA 1
ATOM 755 C C . TYR A 1 100 ? 15.752 14.148 -9.410 1.00 72.62 100 TYR A C 1
ATOM 757 O O . TYR A 1 100 ? 15.417 14.241 -10.593 1.00 72.62 100 TYR A O 1
ATOM 765 N N . ALA A 1 101 ? 16.954 14.504 -8.944 1.00 73.38 101 ALA A N 1
ATOM 766 C CA . ALA A 1 101 ? 17.980 15.233 -9.705 1.00 73.38 101 ALA A CA 1
ATOM 767 C C . ALA A 1 101 ? 17.510 16.605 -10.239 1.00 73.38 101 ALA A C 1
ATOM 769 O O . ALA A 1 101 ? 16.338 16.971 -10.106 1.00 73.38 101 ALA A O 1
ATOM 770 N N . ALA A 1 102 ? 18.418 17.396 -10.813 1.00 75.00 102 ALA A N 1
ATOM 771 C CA . ALA A 1 102 ? 18.063 18.706 -11.343 1.00 75.00 102 ALA A CA 1
ATOM 772 C C . ALA A 1 102 ? 17.130 18.580 -12.569 1.00 75.00 102 ALA A C 1
ATOM 774 O O . ALA A 1 102 ? 17.312 17.689 -13.409 1.00 75.00 102 ALA A O 1
ATOM 775 N N . PRO A 1 103 ? 16.106 19.446 -12.697 1.00 84.00 103 PRO A N 1
ATOM 776 C CA . PRO A 1 103 ? 15.322 19.532 -13.917 1.00 84.00 103 PRO A CA 1
ATOM 777 C C . PRO A 1 103 ? 16.112 20.257 -15.014 1.00 84.00 103 PRO A C 1
ATOM 779 O O . PRO A 1 103 ? 16.691 21.318 -14.790 1.00 84.00 103 PRO A O 1
ATOM 782 N N . TYR A 1 104 ? 16.068 19.718 -16.230 1.00 81.19 104 TYR A N 1
ATOM 783 C CA . TYR A 1 104 ? 16.628 20.330 -17.434 1.00 81.19 104 TYR A CA 1
ATOM 784 C C . TYR A 1 104 ? 15.481 20.678 -18.376 1.00 81.19 104 TYR A C 1
ATOM 786 O O . TYR A 1 104 ? 14.636 19.832 -18.669 1.00 81.19 104 TYR A O 1
ATOM 794 N N . PHE A 1 105 ? 15.411 21.943 -18.795 1.00 84.88 105 PHE A N 1
ATOM 795 C CA . PHE A 1 105 ? 14.258 22.508 -19.512 1.00 84.88 105 PHE A CA 1
ATOM 796 C C . PHE A 1 105 ? 12.912 22.257 -18.799 1.00 84.88 105 PHE A C 1
ATOM 798 O O . PHE A 1 105 ? 11.899 21.984 -19.434 1.00 84.88 105 PHE A O 1
ATOM 805 N N . GLY A 1 106 ? 12.911 22.319 -17.461 1.00 83.00 106 GLY A N 1
ATOM 806 C CA . GLY A 1 106 ? 11.711 22.130 -16.637 1.00 83.00 106 GLY A CA 1
ATOM 807 C C . GLY A 1 106 ? 11.311 20.671 -16.390 1.00 83.00 106 GLY A C 1
ATOM 808 O O . GLY A 1 106 ? 10.305 20.433 -15.730 1.00 83.00 106 GLY A O 1
ATOM 809 N N . VAL A 1 107 ? 12.090 19.695 -16.872 1.00 83.19 107 VAL A N 1
ATOM 810 C CA . VAL A 1 107 ? 11.784 18.262 -16.745 1.00 83.19 107 VAL A CA 1
ATOM 811 C C . VAL A 1 107 ? 12.976 17.507 -16.151 1.00 83.19 107 VAL A C 1
ATOM 813 O O . VAL A 1 107 ? 14.113 17.664 -16.596 1.00 83.19 107 VAL A O 1
ATOM 816 N N . HIS A 1 108 ? 12.730 16.672 -15.141 1.00 86.00 108 HIS A N 1
ATOM 817 C CA . HIS A 1 108 ? 13.770 15.861 -14.498 1.00 86.00 108 HIS A CA 1
ATOM 818 C C . HIS A 1 108 ? 14.362 14.802 -15.442 1.00 86.00 108 HIS A C 1
ATOM 820 O O . HIS A 1 108 ? 13.695 14.287 -16.342 1.00 86.00 108 HIS A O 1
ATOM 826 N N . THR A 1 109 ? 15.627 14.439 -15.215 1.00 81.94 109 THR A N 1
ATOM 827 C CA . THR A 1 109 ? 16.424 13.553 -16.089 1.00 81.94 109 THR A CA 1
ATOM 828 C C . THR A 1 109 ? 15.775 12.192 -16.373 1.00 81.94 109 THR A C 1
ATOM 830 O O . THR A 1 109 ? 15.890 11.675 -17.485 1.00 81.94 109 THR A O 1
ATOM 833 N N . TYR A 1 110 ? 15.024 11.627 -15.425 1.00 83.06 110 TYR A N 1
ATOM 834 C CA . TYR A 1 110 ? 14.331 10.346 -15.607 1.00 83.06 110 TYR A CA 1
ATOM 835 C C . TYR A 1 110 ? 13.187 10.386 -16.632 1.00 83.06 110 TYR A C 1
ATOM 837 O O . TYR A 1 110 ? 12.900 9.368 -17.262 1.00 83.06 110 TYR A O 1
ATOM 845 N N . ALA A 1 111 ? 12.559 11.546 -16.835 1.00 87.88 111 ALA A N 1
ATOM 846 C CA . ALA A 1 111 ? 11.499 11.715 -17.825 1.00 87.88 111 ALA A CA 1
ATOM 847 C C . ALA A 1 111 ? 12.075 11.897 -19.240 1.00 87.88 111 ALA A C 1
ATOM 849 O O . ALA A 1 111 ? 11.486 11.431 -20.215 1.00 87.88 111 ALA A O 1
ATOM 850 N N . TRP A 1 112 ? 13.284 12.453 -19.372 1.00 89.81 112 TRP A N 1
ATOM 851 C CA . TRP A 1 112 ? 14.000 12.484 -20.653 1.00 89.81 112 TRP A CA 1
ATOM 852 C C . TRP A 1 112 ? 14.303 11.084 -21.183 1.00 89.81 112 TRP A C 1
ATOM 854 O O . TRP A 1 112 ? 14.188 10.844 -22.383 1.00 89.81 112 TRP A O 1
ATOM 864 N N . ALA A 1 113 ? 14.624 10.131 -20.302 1.00 90.50 113 ALA A N 1
ATOM 865 C CA . ALA A 1 113 ? 14.834 8.744 -20.707 1.00 90.50 113 ALA A CA 1
ATOM 866 C C . ALA A 1 113 ? 13.589 8.136 -21.372 1.00 90.50 113 ALA A C 1
ATOM 868 O O . ALA A 1 113 ? 13.731 7.325 -22.287 1.00 90.50 113 ALA A O 1
ATOM 869 N N . TRP A 1 114 ? 12.385 8.542 -20.957 1.00 90.56 114 TRP A N 1
ATOM 870 C CA . TRP A 1 114 ? 11.136 8.118 -21.590 1.00 90.56 114 TRP A CA 1
ATOM 871 C C . TRP A 1 114 ? 11.009 8.664 -23.012 1.00 90.56 114 TRP A C 1
ATOM 873 O O . TRP A 1 114 ? 10.793 7.891 -23.947 1.00 90.56 114 TRP A O 1
ATOM 883 N N . LEU A 1 115 ? 11.254 9.965 -23.195 1.00 91.75 115 LEU A N 1
ATOM 884 C CA . LEU A 1 115 ? 11.252 10.601 -24.514 1.00 91.75 115 LEU A CA 1
ATOM 885 C C . LEU A 1 115 ? 12.291 9.977 -25.459 1.00 91.75 115 LEU A C 1
ATOM 887 O O . LEU A 1 115 ? 11.985 9.704 -26.617 1.00 91.75 115 LEU A O 1
ATOM 891 N N . ILE A 1 116 ? 13.506 9.712 -24.968 1.00 93.56 116 ILE A N 1
ATOM 892 C CA . ILE A 1 116 ? 14.592 9.124 -25.766 1.00 93.56 116 ILE A CA 1
ATOM 893 C C . ILE A 1 116 ? 14.214 7.729 -26.270 1.00 93.56 116 ILE A C 1
ATOM 895 O O . ILE A 1 116 ? 14.418 7.439 -27.446 1.00 93.56 116 ILE A O 1
ATOM 899 N N . HIS A 1 117 ? 13.649 6.863 -25.423 1.00 95.19 117 HIS A N 1
ATOM 900 C CA . HIS A 1 117 ? 13.268 5.516 -25.860 1.00 95.19 117 HIS A CA 1
ATOM 901 C C . HIS A 1 117 ? 12.098 5.537 -26.851 1.00 95.19 117 HIS A C 1
ATOM 903 O O . HIS A 1 117 ? 12.119 4.774 -27.817 1.00 95.19 117 HIS A O 1
ATOM 909 N N . TRP A 1 118 ? 11.133 6.447 -26.687 1.00 94.38 118 TRP A N 1
ATOM 910 C CA . TRP A 1 118 ? 10.099 6.671 -27.700 1.00 94.38 118 TRP A CA 1
ATOM 911 C C . TRP A 1 118 ? 10.672 7.169 -29.022 1.00 94.38 118 TRP A C 1
ATOM 913 O O . TRP A 1 118 ? 10.286 6.668 -30.075 1.00 94.38 118 TRP A O 1
ATOM 923 N N . LEU A 1 119 ? 11.624 8.105 -28.981 1.00 94.31 119 LEU A N 1
ATOM 924 C CA . LEU A 1 119 ? 12.303 8.587 -30.179 1.00 94.31 119 LEU A CA 1
ATOM 925 C C . LEU A 1 119 ? 13.066 7.454 -30.874 1.00 94.31 119 LEU A C 1
ATOM 927 O O . LEU A 1 119 ? 12.969 7.321 -32.089 1.00 94.31 119 LEU A O 1
ATOM 931 N N . VAL A 1 120 ? 13.772 6.604 -30.122 1.00 92.38 120 VAL A N 1
ATOM 932 C CA . VAL A 1 120 ? 14.449 5.420 -30.670 1.00 92.38 120 VAL A CA 1
ATOM 933 C C . VAL A 1 120 ? 13.451 4.482 -31.348 1.00 92.38 120 VAL A C 1
ATOM 935 O O . VAL A 1 120 ? 13.683 4.087 -32.488 1.00 92.38 120 VAL A O 1
ATOM 938 N N . LEU A 1 121 ? 12.335 4.150 -30.692 1.00 93.44 121 LEU A N 1
ATOM 939 C CA . LEU A 1 121 ? 11.298 3.298 -31.282 1.00 93.44 121 LEU A CA 1
ATOM 940 C C . LEU A 1 121 ? 10.674 3.933 -32.530 1.00 93.44 121 LEU A C 1
ATOM 942 O O . LEU A 1 121 ? 10.475 3.242 -33.525 1.00 93.44 121 LEU A O 1
ATOM 946 N N . GLY A 1 122 ? 10.428 5.245 -32.512 1.00 92.50 122 GLY A N 1
ATOM 947 C CA . GLY A 1 122 ? 9.936 5.993 -33.667 1.00 92.50 122 GLY A CA 1
ATOM 948 C C . GLY A 1 122 ? 10.922 5.969 -34.835 1.00 92.50 122 GLY A C 1
ATOM 949 O O . GLY A 1 122 ? 10.534 5.669 -35.961 1.00 92.50 122 GLY A O 1
ATOM 950 N N . VAL A 1 123 ? 12.211 6.197 -34.568 1.00 88.88 123 VAL A N 1
ATOM 951 C CA . VAL A 1 123 ? 13.284 6.104 -35.569 1.00 88.88 123 VAL A CA 1
ATOM 952 C C . VAL A 1 123 ? 13.358 4.693 -36.145 1.00 88.88 123 VAL A C 1
ATOM 954 O O . VAL A 1 123 ? 13.402 4.541 -37.360 1.00 88.88 123 VAL A O 1
ATOM 957 N N . VAL A 1 124 ? 13.316 3.654 -35.310 1.00 87.81 124 VAL A N 1
ATOM 958 C CA . VAL A 1 124 ? 13.317 2.254 -35.764 1.00 87.81 124 VAL A CA 1
ATOM 959 C C . VAL A 1 124 ? 12.079 1.943 -36.604 1.00 87.81 124 VAL A C 1
ATOM 961 O O . VAL A 1 124 ? 12.207 1.298 -37.640 1.00 87.81 124 VAL A O 1
ATOM 964 N N . GLY A 1 125 ? 10.905 2.442 -36.212 1.00 87.12 125 GLY A N 1
ATOM 965 C CA . GLY A 1 125 ? 9.669 2.314 -36.983 1.00 87.12 125 GLY A CA 1
ATOM 966 C C . GLY A 1 125 ? 9.769 2.970 -38.361 1.00 87.12 125 GLY A C 1
ATOM 967 O O . GLY A 1 125 ? 9.450 2.342 -39.366 1.00 87.12 125 GLY A O 1
ATOM 968 N N . VAL A 1 126 ? 10.291 4.198 -38.440 1.00 85.56 126 VAL A N 1
ATOM 969 C CA . VAL A 1 126 ? 10.532 4.887 -39.720 1.00 85.56 126 VAL A CA 1
ATOM 970 C C . VAL A 1 126 ? 11.561 4.136 -40.566 1.00 85.56 126 VAL A C 1
ATOM 972 O O . VAL A 1 126 ? 11.356 3.958 -41.764 1.00 85.56 126 VAL A O 1
ATOM 975 N N . LEU A 1 127 ? 12.649 3.658 -39.958 1.00 80.00 127 LEU A N 1
ATOM 976 C CA . LEU A 1 127 ? 13.672 2.881 -40.655 1.00 80.00 127 LEU A CA 1
ATOM 977 C C . LEU A 1 127 ? 13.116 1.567 -41.207 1.00 80.00 127 LEU A C 1
ATOM 979 O O . LEU A 1 127 ? 13.480 1.200 -42.317 1.00 80.00 127 LEU A O 1
ATOM 983 N N . LEU A 1 128 ? 12.223 0.895 -40.476 1.00 81.06 128 LEU A N 1
ATOM 984 C CA . LEU A 1 128 ? 11.512 -0.297 -40.943 1.00 81.06 128 LEU A CA 1
ATOM 985 C C . LEU A 1 128 ? 10.626 0.005 -42.156 1.00 81.06 128 LEU A C 1
ATOM 987 O O . LEU A 1 128 ? 10.671 -0.742 -43.125 1.00 81.06 128 LEU A O 1
ATOM 991 N N . LEU A 1 129 ? 9.886 1.120 -42.143 1.00 80.31 129 LEU A N 1
ATOM 992 C CA . LEU A 1 129 ? 9.079 1.560 -43.292 1.00 80.31 129 LEU A CA 1
ATOM 993 C C . LEU A 1 129 ? 9.932 1.937 -44.516 1.00 80.31 129 LEU A C 1
ATOM 995 O O . LEU A 1 129 ? 9.452 1.903 -45.646 1.00 80.31 129 LEU A O 1
ATOM 999 N N . MET A 1 130 ? 11.185 2.338 -44.294 1.00 73.31 130 MET A N 1
ATOM 1000 C CA . MET A 1 130 ? 12.131 2.720 -45.345 1.00 73.31 130 MET A CA 1
ATOM 1001 C C . MET A 1 130 ? 13.022 1.566 -45.823 1.00 73.31 130 MET A C 1
ATOM 1003 O O . MET A 1 130 ? 13.735 1.735 -46.819 1.00 73.31 130 MET A O 1
ATOM 1007 N N . LEU A 1 131 ? 13.038 0.433 -45.114 1.00 71.06 131 LEU A N 1
ATOM 1008 C CA . LEU A 1 131 ? 13.910 -0.693 -45.425 1.00 71.06 131 LEU A CA 1
ATOM 1009 C C . LEU A 1 131 ? 13.402 -1.408 -46.682 1.00 71.06 131 LEU A C 1
ATOM 1011 O O . LEU A 1 131 ? 12.215 -1.690 -46.816 1.00 71.06 131 LEU A O 1
ATOM 1015 N N . ARG A 1 132 ? 14.308 -1.711 -47.613 1.00 66.44 132 ARG A N 1
ATOM 1016 C CA . ARG A 1 132 ? 13.990 -2.556 -48.770 1.00 66.44 132 ARG A CA 1
ATOM 1017 C C . ARG A 1 132 ? 13.919 -4.023 -48.343 1.00 66.44 132 ARG A C 1
ATOM 1019 O O . ARG A 1 132 ? 14.762 -4.458 -47.566 1.00 66.44 132 ARG A O 1
ATOM 1026 N N . GLU A 1 133 ? 12.999 -4.785 -48.931 1.00 65.44 133 GLU A N 1
ATOM 1027 C CA . GLU A 1 133 ? 12.873 -6.251 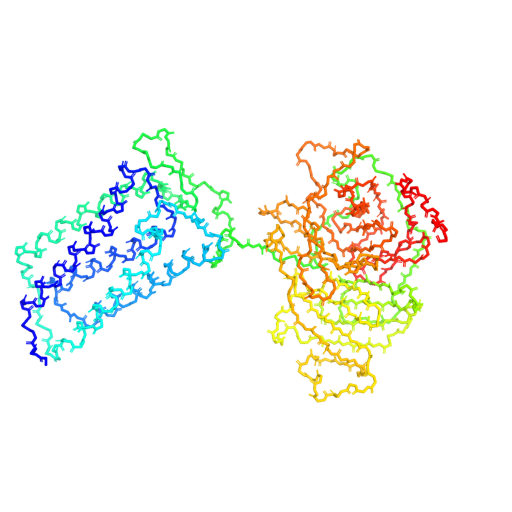-48.784 1.00 65.44 133 GLU A CA 1
ATOM 1028 C C . GLU A 1 133 ? 13.980 -7.037 -49.524 1.00 65.44 133 GLU A C 1
ATOM 1030 O O . GLU A 1 133 ? 13.815 -8.202 -49.874 1.00 65.44 133 GLU A O 1
ATOM 1035 N N . GLU A 1 134 ? 15.119 -6.402 -49.797 1.00 60.84 134 GLU A N 1
ATOM 1036 C CA . GLU A 1 134 ? 16.246 -7.040 -50.476 1.00 60.84 134 GLU A CA 1
ATOM 1037 C C . GLU A 1 134 ? 16.957 -7.996 -49.502 1.00 60.84 134 GLU A C 1
ATOM 1039 O O . GLU A 1 134 ? 17.129 -7.648 -48.324 1.00 60.84 134 GLU A O 1
ATOM 1044 N N . PRO A 1 135 ? 17.409 -9.179 -49.957 1.00 57.69 135 PRO A N 1
ATOM 1045 C CA . PRO A 1 135 ? 18.201 -10.068 -49.120 1.00 57.69 135 PRO A CA 1
ATOM 1046 C C . PRO A 1 135 ? 19.442 -9.318 -48.623 1.00 57.69 135 PRO A C 1
ATOM 1048 O O . PRO A 1 135 ? 20.190 -8.729 -49.403 1.00 57.69 135 PRO A O 1
ATOM 1051 N N . ALA A 1 136 ? 19.632 -9.289 -47.301 1.00 59.62 136 ALA A N 1
ATOM 1052 C CA . ALA A 1 136 ? 20.778 -8.622 -46.699 1.00 59.62 136 ALA A CA 1
ATOM 1053 C C . ALA A 1 136 ? 22.071 -9.231 -47.262 1.00 59.62 136 ALA A C 1
ATOM 1055 O O . ALA A 1 136 ? 22.251 -10.445 -47.169 1.00 59.62 136 ALA A O 1
ATOM 1056 N N . GLU A 1 137 ? 22.955 -8.397 -47.822 1.00 61.97 137 GLU A N 1
ATOM 1057 C CA . GLU A 1 137 ? 24.254 -8.849 -48.326 1.00 61.97 137 GLU A CA 1
ATOM 1058 C C . GLU A 1 137 ? 24.988 -9.662 -47.249 1.00 61.97 137 GLU A C 1
ATOM 1060 O O . GLU A 1 137 ? 25.106 -9.257 -46.085 1.00 61.97 137 GLU A O 1
ATOM 1065 N N . GLU A 1 138 ? 25.458 -10.847 -47.629 1.00 61.03 138 GLU A N 1
ATOM 1066 C CA . GLU A 1 138 ? 26.120 -11.750 -46.702 1.00 61.03 138 GLU A CA 1
ATOM 1067 C C . GLU A 1 138 ? 27.569 -11.320 -46.475 1.00 61.03 138 GLU A C 1
ATOM 1069 O O . GLU A 1 138 ? 28.437 -11.485 -47.327 1.00 61.03 138 GLU A O 1
ATOM 1074 N N . GLY A 1 139 ? 27.849 -10.806 -45.278 1.00 70.00 139 GLY A N 1
ATOM 1075 C CA . GLY A 1 139 ? 29.209 -10.724 -44.766 1.00 70.00 139 GLY A CA 1
ATOM 1076 C C . GLY A 1 139 ? 29.533 -9.447 -43.998 1.00 70.00 139 GLY A C 1
ATOM 1077 O O . GLY A 1 139 ? 28.705 -8.558 -43.805 1.00 70.00 139 GLY A O 1
ATOM 1078 N N . PRO A 1 140 ? 30.759 -9.374 -43.470 1.00 79.56 140 PRO A N 1
ATOM 1079 C CA . PRO A 1 140 ? 31.346 -8.149 -42.975 1.00 79.56 140 PRO A CA 1
ATOM 1080 C C . PRO A 1 140 ? 31.373 -6.961 -43.933 1.00 79.56 140 PRO A C 1
ATOM 1082 O O . PRO A 1 140 ? 32.000 -7.040 -44.982 1.00 79.56 140 PRO A O 1
ATOM 1085 N N . HIS A 1 141 ? 30.847 -5.814 -43.504 1.00 80.69 141 HIS A N 1
ATOM 1086 C CA . HIS A 1 141 ? 31.049 -4.549 -44.216 1.00 80.69 141 HIS A CA 1
ATOM 1087 C C . HIS A 1 141 ? 32.110 -3.677 -43.537 1.00 80.69 141 HIS A C 1
ATOM 1089 O O . HIS A 1 141 ? 32.231 -3.685 -42.308 1.00 80.69 141 HIS A O 1
ATOM 1095 N N . ASP A 1 142 ? 32.856 -2.891 -44.321 1.00 85.38 142 ASP A N 1
ATOM 1096 C CA . ASP A 1 142 ? 33.698 -1.825 -43.770 1.00 85.38 142 ASP A CA 1
ATOM 1097 C C . ASP A 1 142 ? 32.792 -0.694 -43.249 1.00 85.38 142 ASP A C 1
ATOM 1099 O O . ASP A 1 142 ? 32.048 -0.099 -44.031 1.00 85.38 142 ASP A O 1
ATOM 1103 N N . PRO A 1 143 ? 32.826 -0.368 -41.944 1.00 83.19 143 PRO A N 1
ATOM 1104 C CA . PRO A 1 143 ? 31.991 0.686 -41.368 1.00 83.19 143 PRO A CA 1
ATOM 1105 C C . PRO A 1 143 ? 32.332 2.104 -41.872 1.00 83.19 143 PRO A C 1
ATOM 1107 O O . PRO A 1 143 ? 31.620 3.059 -41.546 1.00 83.19 143 PRO A O 1
ATOM 1110 N N . GLY A 1 144 ? 33.421 2.279 -42.631 1.00 88.81 144 GLY A N 1
ATOM 1111 C CA . GLY A 1 144 ? 33.868 3.584 -43.119 1.00 88.81 144 GLY A CA 1
ATOM 1112 C C . GLY A 1 144 ? 34.306 4.521 -41.984 1.00 88.81 144 GLY A C 1
ATOM 1113 O O . GLY A 1 144 ? 34.382 4.135 -40.819 1.00 88.81 144 GLY A O 1
ATOM 1114 N N . ARG A 1 145 ? 34.618 5.785 -42.297 1.00 91.44 145 ARG A N 1
ATOM 1115 C CA . ARG A 1 145 ? 35.159 6.735 -41.298 1.00 91.44 145 ARG A CA 1
ATOM 1116 C C . ARG A 1 145 ? 34.174 7.037 -40.166 1.00 91.44 145 ARG A C 1
ATOM 1118 O O . ARG A 1 145 ? 34.552 6.979 -39.000 1.00 91.44 145 ARG A O 1
ATOM 1125 N N . VAL A 1 146 ? 32.918 7.325 -40.513 1.00 92.56 146 VAL A N 1
ATOM 1126 C CA . VAL A 1 146 ? 31.870 7.672 -39.535 1.00 92.56 146 VAL A CA 1
ATOM 1127 C C . VAL A 1 146 ? 31.539 6.472 -38.652 1.00 92.56 146 VAL A C 1
ATOM 1129 O O . VAL A 1 146 ? 31.468 6.614 -37.436 1.00 92.56 146 VAL A O 1
ATOM 1132 N N . GLY A 1 147 ? 31.412 5.273 -39.231 1.00 92.69 147 GLY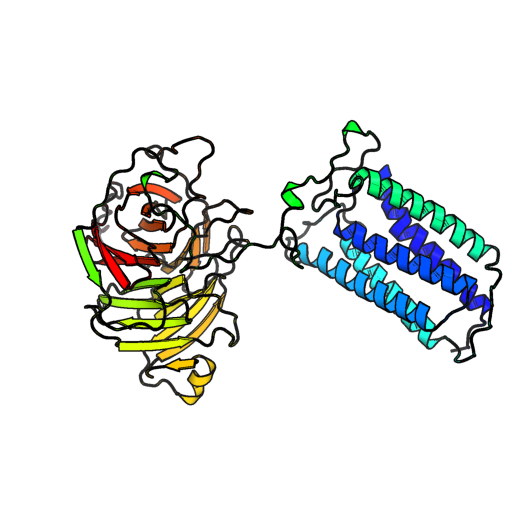 A N 1
ATOM 1133 C CA . GLY A 1 147 ? 31.175 4.066 -38.449 1.00 92.69 147 GLY A CA 1
ATOM 1134 C C . GLY A 1 147 ? 32.355 3.734 -37.533 1.00 92.69 147 GLY A C 1
ATOM 1135 O O . GLY A 1 147 ? 32.137 3.490 -36.353 1.00 92.69 147 GLY A O 1
ATOM 1136 N N . ARG A 1 148 ? 33.610 3.812 -38.008 1.00 94.50 148 ARG A N 1
ATOM 1137 C CA . ARG A 1 148 ? 34.800 3.624 -37.146 1.00 94.50 148 ARG A CA 1
ATOM 1138 C C . ARG A 1 148 ? 34.824 4.610 -35.978 1.00 94.50 148 ARG A C 1
ATOM 1140 O O . ARG A 1 148 ? 35.106 4.204 -34.855 1.00 94.50 148 ARG A O 1
ATOM 1147 N N . PHE A 1 149 ? 34.484 5.875 -36.224 1.00 96.38 149 PHE A N 1
ATOM 1148 C CA . PHE A 1 149 ? 34.342 6.863 -35.156 1.00 96.38 149 PHE A CA 1
ATOM 1149 C C . PHE A 1 149 ? 33.240 6.473 -34.159 1.00 96.38 149 PHE A C 1
ATOM 1151 O O . PHE A 1 149 ? 33.484 6.509 -32.957 1.00 96.38 149 PHE A O 1
ATOM 1158 N N . ALA A 1 150 ? 32.074 6.021 -34.636 1.00 96.19 150 ALA A N 1
ATOM 1159 C CA . ALA A 1 150 ? 30.991 5.534 -33.779 1.00 96.19 150 ALA A CA 1
ATOM 1160 C C . ALA A 1 150 ? 31.439 4.373 -32.873 1.00 96.19 150 ALA A C 1
ATOM 1162 O O . ALA A 1 150 ? 31.132 4.380 -31.684 1.00 96.19 150 ALA A O 1
ATOM 1163 N N . PHE A 1 151 ? 32.209 3.413 -33.402 1.00 96.69 151 PHE A N 1
ATOM 1164 C CA . PHE A 1 151 ? 32.780 2.310 -32.618 1.00 96.69 151 PHE A CA 1
ATOM 1165 C C . PHE A 1 151 ? 33.710 2.810 -31.506 1.00 96.69 151 PHE A C 1
ATOM 1167 O O . PHE A 1 151 ? 33.554 2.414 -30.352 1.00 96.69 151 PHE A O 1
ATOM 1174 N N . VAL A 1 152 ? 34.663 3.688 -31.838 1.00 97.50 152 VAL A N 1
ATOM 1175 C CA . VAL A 1 152 ? 35.622 4.232 -30.860 1.00 97.50 152 VAL A CA 1
ATOM 1176 C C . VAL A 1 152 ? 34.901 5.036 -29.780 1.00 97.50 152 VAL A C 1
ATOM 1178 O O . VAL A 1 152 ? 35.147 4.835 -28.591 1.00 97.50 152 VAL A O 1
ATOM 1181 N N . LEU A 1 153 ? 33.973 5.904 -30.186 1.00 97.56 153 LEU A N 1
ATOM 1182 C CA . LEU A 1 153 ? 33.163 6.705 -29.275 1.00 97.56 153 LEU A CA 1
ATOM 1183 C C . LEU A 1 153 ? 32.336 5.822 -28.335 1.00 97.56 153 LEU A C 1
ATOM 1185 O O . LEU A 1 153 ? 32.315 6.068 -27.131 1.00 97.56 153 LEU A O 1
ATOM 1189 N N . PHE A 1 154 ? 31.686 4.784 -28.868 1.00 97.75 154 PHE A N 1
ATOM 1190 C CA . PHE A 1 154 ? 30.907 3.832 -28.081 1.00 97.75 154 PHE A CA 1
ATOM 1191 C C . PHE A 1 154 ? 31.757 3.148 -27.019 1.00 97.75 154 PHE A C 1
ATOM 1193 O O . PHE A 1 154 ? 31.395 3.174 -25.846 1.00 97.75 154 PHE A O 1
ATOM 1200 N N . VAL A 1 155 ? 32.915 2.603 -27.398 1.00 97.81 155 VAL A N 1
ATOM 1201 C CA . VAL A 1 155 ? 33.821 1.950 -26.445 1.00 97.81 155 VAL A CA 1
ATOM 1202 C C . VAL A 1 155 ? 34.263 2.925 -25.352 1.00 97.81 155 VAL A C 1
ATOM 1204 O O . VAL A 1 155 ? 34.186 2.583 -24.175 1.00 97.81 155 VAL A O 1
ATOM 1207 N N . ALA A 1 156 ? 34.662 4.147 -25.714 1.00 97.81 156 ALA A N 1
ATOM 1208 C CA . ALA A 1 156 ? 35.112 5.149 -24.749 1.00 97.81 156 ALA A CA 1
ATOM 1209 C C . ALA A 1 156 ? 34.005 5.554 -23.757 1.00 97.81 156 ALA A C 1
ATOM 1211 O O . ALA A 1 156 ? 34.225 5.571 -22.545 1.00 97.81 156 ALA A O 1
ATOM 1212 N N . VAL A 1 157 ? 32.800 5.844 -24.254 1.00 97.38 157 VAL A N 1
ATOM 1213 C CA . VAL A 1 157 ? 31.665 6.276 -23.423 1.00 97.38 157 VAL A CA 1
ATOM 1214 C C . VAL A 1 157 ? 31.142 5.141 -22.542 1.00 97.38 157 VAL A C 1
ATOM 1216 O O . VAL A 1 157 ? 30.820 5.371 -21.375 1.00 97.38 157 VAL A O 1
ATOM 1219 N N . VAL A 1 158 ? 31.073 3.914 -23.066 1.00 96.81 158 VAL A N 1
ATOM 1220 C CA . VAL A 1 158 ? 30.648 2.740 -22.293 1.00 96.81 158 VAL A CA 1
ATOM 1221 C C . VAL A 1 158 ? 31.672 2.398 -21.219 1.00 96.81 158 VAL A C 1
ATOM 1223 O O . VAL A 1 158 ? 31.270 2.126 -20.092 1.00 96.81 158 VAL A O 1
ATOM 1226 N N . ALA A 1 159 ? 32.972 2.483 -21.517 1.00 96.94 159 ALA A N 1
ATOM 1227 C CA . ALA A 1 159 ? 34.018 2.308 -20.513 1.00 96.94 159 ALA A CA 1
ATOM 1228 C C . ALA A 1 159 ? 33.885 3.343 -19.386 1.00 96.94 159 ALA A C 1
ATOM 1230 O O . ALA A 1 159 ? 33.883 2.971 -18.215 1.00 96.94 159 ALA A O 1
ATOM 1231 N N . ALA A 1 160 ? 33.669 4.620 -19.721 1.00 95.38 160 ALA A N 1
ATOM 1232 C CA . ALA A 1 160 ? 33.450 5.666 -18.725 1.00 95.38 160 ALA A CA 1
ATOM 1233 C C . ALA A 1 160 ? 32.183 5.426 -17.878 1.00 95.38 160 ALA A C 1
ATOM 1235 O O . ALA A 1 160 ? 32.225 5.569 -16.655 1.00 95.38 160 ALA A O 1
ATOM 1236 N N . ASN A 1 161 ? 31.071 5.001 -18.497 1.00 94.31 161 ASN A N 1
ATOM 1237 C CA . ASN A 1 161 ? 29.853 4.615 -17.770 1.00 94.31 161 ASN A CA 1
ATOM 1238 C C . ASN A 1 161 ? 30.099 3.417 -16.848 1.00 94.31 161 ASN A C 1
ATOM 1240 O O . ASN A 1 161 ? 29.646 3.434 -15.709 1.00 94.31 161 ASN A O 1
ATOM 1244 N N . ALA A 1 162 ? 30.819 2.395 -17.316 1.00 93.31 162 ALA A N 1
ATOM 1245 C CA . ALA A 1 162 ? 31.140 1.210 -16.529 1.00 93.31 162 ALA A CA 1
ATOM 1246 C C . ALA A 1 162 ? 32.020 1.561 -15.321 1.00 93.31 162 ALA A C 1
ATOM 1248 O O . ALA A 1 162 ? 31.756 1.092 -14.215 1.00 93.31 162 ALA A O 1
ATOM 1249 N N . SER A 1 163 ? 33.010 2.444 -15.491 1.00 93.31 163 SER A N 1
ATOM 1250 C CA . SER A 1 163 ? 33.805 2.972 -14.377 1.00 93.31 163 SER A CA 1
ATOM 1251 C C . SER A 1 163 ? 32.940 3.749 -13.383 1.00 93.31 163 SER A C 1
ATOM 1253 O O . SER A 1 163 ? 33.036 3.522 -12.180 1.00 93.31 163 SER A O 1
ATOM 1255 N N . GLN A 1 164 ? 32.048 4.621 -13.863 1.00 92.44 164 GLN A N 1
ATOM 1256 C CA . GLN A 1 164 ? 31.111 5.347 -13.003 1.00 92.44 164 GLN A CA 1
ATOM 1257 C C . GLN A 1 164 ? 30.161 4.393 -12.251 1.00 92.44 164 GLN A C 1
ATOM 1259 O O . GLN A 1 164 ? 29.892 4.602 -11.066 1.00 92.44 164 GLN A O 1
ATOM 1264 N N . ALA A 1 165 ? 29.679 3.334 -12.908 1.00 90.81 165 ALA A N 1
ATOM 1265 C CA . ALA A 1 165 ? 28.849 2.297 -12.297 1.00 90.81 165 ALA A CA 1
ATOM 1266 C C . ALA A 1 165 ? 29.606 1.575 -11.190 1.00 90.81 165 ALA A C 1
ATOM 1268 O O . ALA A 1 165 ? 29.105 1.487 -10.075 1.00 90.81 165 ALA A O 1
ATOM 1269 N N . PHE A 1 166 ? 30.839 1.149 -11.458 1.00 91.50 166 PHE A N 1
ATOM 1270 C CA . PHE A 1 166 ? 31.678 0.485 -10.468 1.00 91.50 166 PHE A CA 1
ATOM 1271 C C . PHE A 1 166 ? 31.937 1.368 -9.241 1.00 91.50 166 PHE A C 1
ATOM 1273 O O . PHE A 1 166 ? 31.790 0.910 -8.115 1.00 91.50 166 PHE A O 1
ATOM 1280 N N . ILE A 1 167 ? 32.249 2.650 -9.448 1.00 91.44 167 ILE A N 1
ATOM 1281 C CA . ILE A 1 167 ? 32.477 3.614 -8.362 1.00 91.44 167 ILE A CA 1
ATOM 1282 C C . ILE A 1 167 ? 31.235 3.758 -7.470 1.00 91.44 167 ILE A C 1
ATOM 1284 O O . ILE A 1 167 ? 31.337 3.734 -6.246 1.00 91.44 167 ILE A O 1
ATOM 1288 N N . THR A 1 168 ? 30.058 3.896 -8.084 1.00 88.56 168 THR A N 1
ATOM 1289 C CA . THR A 1 168 ? 28.800 4.195 -7.373 1.00 88.56 168 THR A CA 1
ATOM 1290 C C . THR A 1 168 ? 28.085 2.966 -6.820 1.00 88.56 168 THR A C 1
ATOM 1292 O O . THR A 1 168 ? 27.318 3.086 -5.872 1.00 88.56 168 THR A O 1
ATOM 1295 N N . THR A 1 169 ? 28.309 1.795 -7.412 1.00 88.50 169 THR A N 1
ATOM 1296 C CA . THR A 1 169 ? 27.576 0.560 -7.097 1.00 88.50 169 THR A CA 1
ATOM 1297 C C . THR A 1 169 ? 28.455 -0.489 -6.426 1.00 88.50 169 THR A C 1
ATOM 1299 O O . THR A 1 169 ? 27.956 -1.245 -5.602 1.00 88.50 169 THR A O 1
ATOM 1302 N N . GLY A 1 170 ? 29.752 -0.519 -6.731 1.00 88.81 170 GLY A N 1
ATOM 1303 C CA . GLY A 1 170 ? 30.684 -1.532 -6.243 1.00 88.81 170 GLY A CA 1
ATOM 1304 C C . GLY A 1 170 ? 30.670 -2.836 -7.053 1.00 88.81 170 GLY A C 1
ATOM 1305 O O . GLY A 1 170 ? 29.887 -2.990 -7.995 1.00 88.81 170 GLY A O 1
ATOM 1306 N N . PRO A 1 171 ? 31.572 -3.782 -6.728 1.00 88.06 171 PRO A N 1
ATOM 1307 C CA . PRO A 1 171 ? 31.569 -5.125 -7.308 1.00 88.06 171 PRO A CA 1
ATOM 1308 C C . PRO A 1 171 ? 30.371 -5.966 -6.819 1.00 88.06 171 PRO A C 1
ATOM 1310 O O . PRO A 1 171 ? 29.778 -5.661 -5.787 1.00 88.06 171 PRO A O 1
ATOM 1313 N N . PRO A 1 172 ? 30.034 -7.085 -7.483 1.00 81.81 172 PRO A N 1
ATOM 1314 C CA . PRO A 1 172 ? 29.112 -8.066 -6.907 1.00 81.81 172 PRO A CA 1
ATOM 1315 C C . PRO A 1 172 ? 29.542 -8.473 -5.478 1.00 81.81 172 PRO A C 1
ATOM 1317 O O . PRO A 1 172 ? 30.739 -8.672 -5.256 1.00 81.81 172 PRO A O 1
ATOM 1320 N N . PRO A 1 173 ? 28.615 -8.620 -4.506 1.00 79.44 173 PRO A N 1
ATOM 1321 C CA . PRO A 1 173 ? 27.154 -8.661 -4.644 1.00 79.44 173 PRO A CA 1
ATOM 1322 C C . PRO A 1 173 ? 26.436 -7.303 -4.483 1.00 79.44 173 PRO A C 1
ATOM 1324 O O . PRO A 1 173 ? 25.214 -7.293 -4.357 1.00 79.44 173 PRO A O 1
ATOM 1327 N N . PHE A 1 174 ? 27.151 -6.175 -4.447 1.00 82.38 174 PHE A N 1
ATOM 1328 C CA . PHE A 1 174 ? 26.531 -4.861 -4.254 1.00 82.38 174 PHE A CA 1
ATOM 1329 C C . PHE A 1 174 ? 25.614 -4.487 -5.438 1.00 82.38 174 PHE A C 1
ATOM 1331 O O . PHE A 1 174 ? 25.861 -4.868 -6.585 1.00 82.38 174 PHE A O 1
ATOM 1338 N N . MET A 1 175 ? 24.533 -3.751 -5.160 1.00 77.06 175 MET A N 1
ATOM 1339 C CA . MET A 1 175 ? 23.560 -3.292 -6.162 1.00 77.06 175 MET A CA 1
ATOM 1340 C C . MET A 1 175 ? 23.448 -1.768 -6.176 1.00 77.06 175 MET A C 1
ATOM 1342 O O . MET A 1 175 ? 23.801 -1.089 -5.212 1.00 77.06 175 MET A O 1
ATOM 1346 N N . GLY A 1 176 ? 22.979 -1.226 -7.304 1.00 76.50 176 GLY A N 1
ATOM 1347 C CA . GLY A 1 176 ? 22.824 0.216 -7.468 1.00 76.50 176 GLY A CA 1
ATOM 1348 C C . GLY A 1 176 ? 21.823 0.785 -6.461 1.00 76.50 176 GLY A C 1
ATOM 1349 O O . GLY A 1 176 ? 20.797 0.170 -6.169 1.00 76.50 176 GLY A O 1
ATOM 1350 N N . GLN A 1 177 ? 22.116 1.978 -5.955 1.00 79.94 177 GLN A N 1
ATOM 1351 C CA . GLN A 1 177 ? 21.327 2.634 -4.914 1.00 79.94 177 GLN A CA 1
ATOM 1352 C C . GLN A 1 177 ? 20.013 3.199 -5.468 1.00 79.94 177 GLN A C 1
ATOM 1354 O O . GLN A 1 177 ? 19.967 3.725 -6.586 1.00 79.94 177 GLN A O 1
ATOM 1359 N N . ALA A 1 178 ? 18.936 3.112 -4.683 1.00 76.25 178 ALA A N 1
ATOM 1360 C CA . ALA A 1 178 ? 17.678 3.792 -4.997 1.00 76.25 178 ALA A CA 1
ATOM 1361 C C . ALA A 1 178 ? 17.814 5.311 -4.810 1.00 76.25 178 ALA A C 1
ATOM 1363 O O . ALA A 1 178 ? 17.475 6.065 -5.720 1.00 76.25 178 ALA A O 1
ATOM 1364 N N . ASP A 1 179 ? 18.398 5.720 -3.682 1.00 78.31 179 ASP A N 1
ATOM 1365 C CA . ASP A 1 179 ? 18.737 7.102 -3.349 1.00 78.31 179 ASP A CA 1
ATOM 1366 C C . ASP A 1 179 ? 20.265 7.268 -3.386 1.00 78.31 179 ASP A C 1
ATOM 1368 O O . ASP A 1 179 ? 20.934 7.109 -2.364 1.00 78.31 179 ASP A O 1
ATOM 1372 N N . PRO A 1 180 ? 20.861 7.498 -4.568 1.00 78.94 180 PRO A N 1
ATOM 1373 C CA . PRO A 1 180 ? 22.307 7.552 -4.693 1.00 78.94 180 PRO A CA 1
ATOM 1374 C C . PRO A 1 180 ? 22.916 8.786 -4.019 1.00 78.94 180 PRO A C 1
ATOM 1376 O O . PRO A 1 180 ? 22.382 9.896 -4.080 1.00 78.94 180 PRO A O 1
ATOM 1379 N N . VAL A 1 181 ? 24.093 8.591 -3.426 1.00 84.12 181 VAL A N 1
ATOM 1380 C CA . VAL A 1 181 ? 24.924 9.674 -2.875 1.00 84.12 181 VAL A CA 1
ATOM 1381 C C . VAL A 1 181 ? 25.609 10.473 -3.986 1.00 84.12 181 VAL A C 1
ATOM 1383 O O . VAL A 1 181 ? 25.825 9.959 -5.082 1.00 84.12 181 VAL A O 1
ATOM 1386 N N . ARG A 1 182 ? 25.997 11.728 -3.717 1.00 86.62 182 ARG A N 1
ATOM 1387 C CA . ARG A 1 182 ? 26.718 12.582 -4.683 1.00 86.62 182 ARG A CA 1
ATOM 1388 C C . ARG A 1 182 ? 27.953 11.869 -5.249 1.00 86.62 182 ARG A C 1
ATOM 1390 O O . ARG A 1 182 ? 28.746 11.310 -4.493 1.00 86.62 182 ARG A O 1
ATOM 1397 N N . PHE A 1 183 ? 28.143 11.935 -6.567 1.00 88.62 183 PHE A N 1
ATOM 1398 C CA . PHE A 1 183 ? 29.280 11.288 -7.220 1.00 88.62 183 PHE A CA 1
ATOM 1399 C C . PHE A 1 183 ? 30.605 11.900 -6.748 1.00 88.62 183 PHE A C 1
ATOM 1401 O O . PHE A 1 183 ? 30.753 13.121 -6.676 1.00 88.62 183 PHE A O 1
ATOM 1408 N N . SER A 1 184 ? 31.582 11.044 -6.446 1.00 88.00 184 SER A N 1
ATOM 1409 C CA . SER A 1 184 ? 32.913 11.443 -5.991 1.00 88.00 184 SER A CA 1
ATOM 1410 C C . SER A 1 184 ? 33.968 10.472 -6.507 1.00 88.00 184 SER A C 1
ATOM 1412 O O . SER A 1 184 ? 33.862 9.261 -6.321 1.00 88.00 184 SER A O 1
ATOM 1414 N N . LEU A 1 185 ? 35.041 11.010 -7.090 1.00 89.25 185 LEU A N 1
ATOM 1415 C CA . LEU A 1 185 ? 36.221 10.226 -7.468 1.00 89.25 185 LEU A CA 1
ATOM 1416 C C . LEU A 1 185 ? 37.101 9.854 -6.263 1.00 89.25 185 LEU A C 1
ATOM 1418 O O . LEU A 1 185 ? 37.961 8.992 -6.393 1.00 89.25 185 LEU A O 1
ATOM 1422 N N . ASN A 1 186 ? 36.892 10.473 -5.094 1.00 90.75 186 ASN A N 1
ATOM 1423 C CA . ASN A 1 186 ? 37.590 10.106 -3.862 1.00 90.75 186 ASN A CA 1
ATOM 1424 C C . ASN A 1 186 ? 36.991 8.809 -3.279 1.00 90.75 186 ASN A C 1
ATOM 1426 O O . ASN A 1 186 ? 35.825 8.851 -2.864 1.00 90.75 186 ASN A O 1
ATOM 1430 N N . PRO A 1 187 ? 37.768 7.707 -3.175 1.00 90.00 187 PRO A N 1
ATOM 1431 C CA . PRO A 1 187 ? 37.281 6.419 -2.675 1.00 90.00 187 PRO A CA 1
ATOM 1432 C C . PRO A 1 187 ? 36.720 6.453 -1.253 1.00 90.00 187 PRO A C 1
ATOM 1434 O O . PRO A 1 187 ? 35.887 5.625 -0.904 1.00 90.00 187 PRO A O 1
ATOM 1437 N N . ARG A 1 188 ? 37.115 7.435 -0.430 1.00 88.31 188 ARG A N 1
ATOM 1438 C CA . ARG A 1 188 ? 36.574 7.607 0.931 1.00 88.31 188 ARG A CA 1
ATOM 1439 C C . ARG A 1 188 ? 35.080 7.930 0.961 1.00 88.31 188 ARG A C 1
ATOM 1441 O O . ARG A 1 188 ? 34.460 7.790 2.005 1.00 88.31 188 ARG A O 1
ATOM 1448 N N . HIS A 1 189 ? 34.519 8.395 -0.153 1.00 85.56 189 HIS A N 1
ATOM 1449 C CA . HIS A 1 189 ? 33.102 8.741 -0.266 1.00 85.56 189 HIS A CA 1
ATOM 1450 C C . HIS A 1 189 ? 32.294 7.674 -1.015 1.00 85.56 189 HIS A C 1
ATOM 1452 O O . HIS A 1 189 ? 31.129 7.903 -1.331 1.00 85.56 189 HIS A O 1
ATOM 1458 N N . TRP A 1 190 ? 32.904 6.536 -1.358 1.00 88.75 190 TRP A N 1
ATOM 1459 C CA . TRP A 1 190 ? 32.198 5.460 -2.043 1.00 88.75 190 TRP A CA 1
ATOM 1460 C C . TRP A 1 190 ? 31.356 4.701 -1.028 1.00 88.75 190 TRP A C 1
ATOM 1462 O O . TRP A 1 190 ? 31.874 4.068 -0.111 1.00 88.75 190 TRP A O 1
ATOM 1472 N N . VAL A 1 191 ? 30.042 4.794 -1.194 1.00 84.31 191 VAL A N 1
ATOM 1473 C CA . VAL A 1 191 ? 29.065 4.071 -0.386 1.00 84.31 191 VAL A CA 1
ATOM 1474 C C . VAL A 1 191 ? 28.464 3.005 -1.280 1.00 84.31 191 VAL A C 1
ATOM 1476 O O . VAL A 1 191 ? 27.935 3.333 -2.338 1.00 84.31 191 VAL A O 1
ATOM 1479 N N . TRP A 1 192 ? 28.536 1.745 -0.864 1.00 86.69 192 TRP A N 1
ATOM 1480 C CA . TRP A 1 192 ? 27.947 0.617 -1.582 1.00 86.69 192 TRP A CA 1
ATOM 1481 C C . TRP A 1 192 ? 26.858 -0.029 -0.730 1.00 86.69 192 TRP A C 1
ATOM 1483 O O . TRP A 1 192 ? 26.977 -0.127 0.491 1.00 86.69 192 TRP A O 1
ATOM 1493 N N . MET A 1 193 ? 25.775 -0.434 -1.383 1.00 74.56 193 MET A N 1
ATOM 1494 C CA . MET A 1 193 ? 24.569 -0.956 -0.737 1.00 74.56 193 MET A CA 1
ATOM 1495 C C . MET A 1 193 ? 24.824 -2.379 -0.207 1.00 74.56 193 MET A C 1
ATOM 1497 O O . MET A 1 193 ? 25.012 -3.292 -1.006 1.00 74.56 193 MET A O 1
ATOM 1501 N N . ASN A 1 194 ? 24.878 -2.574 1.118 1.00 67.25 194 ASN A N 1
ATOM 1502 C CA . ASN A 1 194 ? 25.259 -3.845 1.763 1.00 67.25 194 ASN A CA 1
ATOM 1503 C C . ASN A 1 194 ? 24.057 -4.800 2.012 1.00 67.25 194 ASN A C 1
ATOM 1505 O O . ASN A 1 194 ? 22.898 -4.448 1.812 1.00 67.25 194 ASN A O 1
ATOM 1509 N N . ARG A 1 195 ? 24.362 -6.032 2.449 1.00 57.31 195 ARG A N 1
ATOM 1510 C CA . ARG A 1 195 ? 23.522 -7.239 2.594 1.00 57.31 195 ARG A CA 1
ATOM 1511 C C . ARG A 1 195 ? 22.089 -7.082 3.114 1.00 57.31 195 ARG A C 1
ATOM 1513 O O . ARG A 1 195 ? 21.249 -7.860 2.667 1.00 57.31 195 ARG A O 1
ATOM 1520 N N . ASP A 1 196 ? 21.784 -6.137 3.996 1.00 56.28 196 ASP A N 1
ATOM 1521 C CA . ASP A 1 196 ? 20.455 -6.063 4.629 1.00 56.28 196 ASP A CA 1
ATOM 1522 C C . ASP A 1 196 ? 19.334 -5.754 3.621 1.00 56.28 196 ASP A C 1
ATOM 1524 O O . ASP A 1 196 ? 18.212 -6.236 3.761 1.00 56.28 196 ASP A O 1
ATOM 1528 N N . GLU A 1 197 ? 19.647 -5.038 2.536 1.00 57.22 197 GLU A N 1
ATOM 1529 C CA . GLU A 1 197 ? 18.695 -4.749 1.452 1.00 57.22 197 GLU A CA 1
ATOM 1530 C C . GLU A 1 197 ? 18.716 -5.798 0.324 1.00 57.22 197 GLU A C 1
ATOM 1532 O O . GLU A 1 197 ? 17.802 -5.847 -0.504 1.00 57.22 197 GLU A O 1
ATOM 1537 N N . LEU A 1 198 ? 19.735 -6.666 0.312 1.00 59.47 198 LEU A N 1
ATOM 1538 C CA . LEU A 1 198 ? 19.842 -7.839 -0.566 1.00 59.47 198 LEU A CA 1
ATOM 1539 C C . LEU A 1 198 ? 19.079 -9.048 -0.002 1.00 59.47 198 LEU A C 1
ATOM 1541 O O . LEU A 1 198 ? 18.754 -9.977 -0.743 1.00 59.47 198 LEU A O 1
ATOM 1545 N N . ALA A 1 199 ? 18.783 -9.047 1.301 1.00 55.22 199 ALA A N 1
ATOM 1546 C CA . ALA A 1 199 ? 18.010 -10.081 1.970 1.00 55.22 199 ALA A CA 1
ATOM 1547 C C . ALA A 1 199 ? 16.508 -9.910 1.676 1.00 55.22 199 ALA A C 1
ATOM 1549 O O . ALA A 1 199 ? 15.814 -9.047 2.215 1.00 55.22 199 ALA A O 1
ATOM 1550 N N . GLY A 1 200 ? 15.972 -10.747 0.793 1.00 57.06 200 GLY A N 1
ATOM 1551 C CA . GLY A 1 200 ? 14.540 -10.783 0.528 1.00 57.06 200 GLY A CA 1
ATOM 1552 C C . GLY A 1 200 ? 14.176 -11.737 -0.597 1.00 57.06 200 GLY A C 1
ATOM 1553 O O . GLY A 1 200 ? 14.989 -12.041 -1.468 1.00 57.06 200 GLY A O 1
ATOM 1554 N N . ARG A 1 201 ? 12.926 -12.208 -0.599 1.00 58.03 201 ARG A N 1
ATOM 1555 C CA . ARG A 1 201 ? 12.388 -12.952 -1.744 1.00 58.03 201 ARG A CA 1
ATOM 1556 C C . ARG A 1 201 ? 12.434 -12.055 -2.982 1.00 58.03 201 ARG A C 1
ATOM 1558 O O . ARG A 1 201 ? 12.057 -10.882 -2.906 1.00 58.03 201 ARG A O 1
ATOM 1565 N N . VAL A 1 202 ? 12.864 -12.611 -4.115 1.00 61.19 202 VAL A N 1
ATOM 1566 C CA . VAL A 1 202 ? 12.812 -11.907 -5.401 1.00 61.19 202 VAL A CA 1
ATOM 1567 C C . VAL A 1 202 ? 11.360 -11.520 -5.663 1.00 61.19 202 VAL A C 1
ATOM 1569 O O . VAL A 1 202 ? 10.469 -12.363 -5.714 1.00 61.19 202 VAL A O 1
ATOM 1572 N N . SER A 1 203 ? 11.123 -10.222 -5.788 1.00 67.50 203 SER A N 1
ATOM 1573 C CA . SER A 1 203 ? 9.809 -9.647 -6.036 1.00 67.50 203 SER A CA 1
ATOM 1574 C C . SER A 1 203 ? 9.956 -8.566 -7.086 1.00 67.50 203 SER A C 1
ATOM 1576 O O . SER A 1 203 ? 10.904 -7.782 -7.044 1.00 67.50 203 SER A O 1
ATOM 1578 N N . LEU A 1 204 ? 8.976 -8.454 -7.981 1.00 64.88 204 LEU A N 1
ATOM 1579 C CA . LEU A 1 204 ? 8.908 -7.350 -8.943 1.00 64.88 204 LEU A CA 1
ATOM 1580 C C . LEU A 1 204 ? 8.811 -5.977 -8.245 1.00 64.88 204 LEU A C 1
ATOM 1582 O O . LEU A 1 204 ? 9.196 -4.953 -8.815 1.00 64.88 204 LEU A O 1
ATOM 1586 N N . ARG A 1 205 ? 8.344 -5.949 -6.986 1.00 64.44 205 ARG A N 1
ATOM 1587 C CA . ARG A 1 205 ? 8.335 -4.755 -6.124 1.00 64.44 205 ARG A CA 1
ATOM 1588 C C . ARG A 1 205 ? 9.661 -4.532 -5.377 1.00 64.44 205 ARG A C 1
ATOM 1590 O O . ARG A 1 205 ? 9.858 -3.455 -4.823 1.00 64.44 205 ARG A O 1
ATOM 1597 N N . GLY A 1 206 ? 10.582 -5.500 -5.365 1.00 67.62 206 GLY A N 1
ATOM 1598 C CA . GLY A 1 206 ? 11.903 -5.390 -4.734 1.00 67.62 206 GLY A CA 1
ATOM 1599 C C . GLY A 1 206 ? 11.841 -5.010 -3.248 1.00 67.62 206 GLY A C 1
ATOM 1600 O O . GLY A 1 206 ? 11.070 -5.594 -2.471 1.00 67.62 206 GLY A O 1
ATOM 1601 N N . SER A 1 207 ? 12.617 -3.992 -2.862 1.00 61.62 207 SER A N 1
ATOM 1602 C CA . SER A 1 207 ? 12.673 -3.416 -1.507 1.00 61.62 207 SER A CA 1
ATOM 1603 C C . SER A 1 207 ? 11.358 -2.771 -1.025 1.00 61.62 207 SER A C 1
ATOM 1605 O O . SER A 1 207 ? 11.205 -2.514 0.164 1.00 61.62 207 SER A O 1
ATOM 1607 N N . TRP A 1 208 ? 10.343 -2.637 -1.886 1.00 67.56 208 TRP A N 1
ATOM 1608 C CA . TRP A 1 208 ? 8.997 -2.162 -1.513 1.00 67.56 208 TRP A CA 1
ATOM 1609 C C . TRP A 1 208 ? 8.011 -3.281 -1.161 1.00 67.56 208 TRP A C 1
ATOM 1611 O O . TRP A 1 208 ? 6.847 -3.030 -0.857 1.00 67.56 208 TRP A O 1
ATOM 1621 N N . THR A 1 209 ? 8.439 -4.540 -1.240 1.00 79.56 209 THR A N 1
ATOM 1622 C CA . THR A 1 209 ? 7.593 -5.687 -0.880 1.00 79.56 209 THR A CA 1
ATOM 1623 C C . THR A 1 209 ? 7.383 -5.746 0.627 1.00 79.56 209 THR A C 1
ATOM 1625 O O . THR A 1 209 ? 8.346 -5.852 1.380 1.00 79.56 209 THR A O 1
ATOM 1628 N N . ILE A 1 210 ? 6.130 -5.718 1.067 1.00 82.31 210 ILE A N 1
ATOM 1629 C CA . ILE A 1 210 ? 5.767 -5.855 2.478 1.00 82.31 210 ILE A CA 1
ATOM 1630 C C . ILE A 1 210 ? 4.992 -7.165 2.616 1.00 82.31 210 ILE A C 1
ATOM 1632 O O . ILE A 1 210 ? 4.002 -7.336 1.890 1.00 82.31 210 ILE A O 1
ATOM 1636 N N . PRO A 1 211 ? 5.435 -8.097 3.482 1.00 81.69 211 PRO A N 1
ATOM 1637 C CA . PRO A 1 211 ? 4.684 -9.311 3.774 1.00 81.69 211 PRO A CA 1
ATOM 1638 C C . PRO A 1 211 ? 3.267 -8.961 4.225 1.00 81.69 211 PRO A C 1
ATOM 1640 O O . PRO A 1 211 ? 3.077 -8.043 5.021 1.00 81.69 211 PRO A O 1
ATOM 1643 N N . ARG A 1 212 ? 2.275 -9.664 3.677 1.00 86.19 212 ARG A N 1
ATOM 1644 C CA . ARG A 1 212 ? 0.890 -9.527 4.133 1.00 86.19 212 ARG A CA 1
ATOM 1645 C C . ARG A 1 212 ? 0.777 -10.165 5.522 1.00 86.19 212 ARG A C 1
ATOM 1647 O O . ARG A 1 212 ? 1.249 -11.295 5.647 1.00 86.19 212 ARG A O 1
ATOM 1654 N N . PRO A 1 213 ? 0.194 -9.486 6.526 1.00 87.81 213 PRO A N 1
ATOM 1655 C CA . PRO A 1 213 ? -0.157 -10.146 7.772 1.00 87.81 213 PRO A CA 1
ATOM 1656 C C . PRO A 1 213 ? -1.275 -11.154 7.504 1.00 87.81 213 PRO A C 1
ATOM 1658 O O . PRO A 1 213 ? -2.168 -10.893 6.692 1.00 87.81 213 PRO A O 1
ATOM 1661 N N . ASP A 1 214 ? -1.203 -12.288 8.185 1.00 86.69 214 ASP A N 1
ATOM 1662 C CA . ASP A 1 214 ? -2.290 -13.254 8.269 1.00 86.69 214 ASP A CA 1
ATOM 1663 C C . ASP A 1 214 ? -3.041 -12.982 9.581 1.00 86.69 214 ASP A C 1
ATOM 1665 O O . ASP A 1 214 ? -2.415 -13.104 10.633 1.00 86.69 214 ASP A O 1
ATOM 1669 N N . PRO A 1 215 ? -4.322 -12.562 9.554 1.00 83.94 215 PRO A N 1
ATOM 1670 C CA . PRO A 1 215 ? -5.085 -12.282 10.771 1.00 83.94 215 PRO A CA 1
ATOM 1671 C C . PRO A 1 215 ? -5.219 -13.487 11.714 1.00 83.94 215 PRO A C 1
ATOM 1673 O O . PRO A 1 215 ? -5.406 -13.287 12.909 1.00 83.94 215 PRO A O 1
ATOM 1676 N N . VAL A 1 216 ? -5.123 -14.713 11.186 1.00 82.88 216 VAL A N 1
ATOM 1677 C CA . VAL A 1 216 ? -5.344 -15.965 11.925 1.00 82.88 216 VAL A CA 1
ATOM 1678 C C . VAL A 1 216 ? -4.026 -16.641 12.308 1.00 82.88 216 VAL A C 1
ATOM 1680 O O . VAL A 1 216 ? -3.895 -17.209 13.389 1.00 82.88 216 VAL A O 1
ATOM 1683 N N . ALA A 1 217 ? -3.013 -16.544 11.447 1.00 77.94 217 ALA A N 1
ATOM 1684 C CA . ALA A 1 217 ? -1.681 -17.098 11.692 1.00 77.94 217 ALA A CA 1
ATOM 1685 C C . ALA A 1 217 ? -0.670 -16.034 12.154 1.00 77.94 217 ALA A C 1
ATOM 1687 O O . ALA A 1 217 ? 0.490 -16.053 11.733 1.00 77.94 217 ALA A O 1
ATOM 1688 N N . LEU A 1 218 ? -1.093 -15.080 12.991 1.00 74.62 218 LEU A N 1
ATOM 1689 C CA . LEU A 1 218 ? -0.166 -14.119 13.589 1.00 74.62 218 LEU A CA 1
ATOM 1690 C C . LEU A 1 218 ? 0.886 -14.879 14.413 1.00 74.62 218 LEU A C 1
ATOM 1692 O O . LEU A 1 218 ? 0.570 -15.471 15.441 1.00 74.62 218 LEU A O 1
ATOM 1696 N N . ASP A 1 219 ? 2.135 -14.860 13.941 1.00 64.69 219 ASP A N 1
ATOM 1697 C CA . ASP A 1 219 ? 3.299 -15.454 14.610 1.00 64.69 219 ASP A CA 1
ATOM 1698 C C . ASP A 1 219 ? 3.742 -14.547 15.762 1.00 64.69 219 ASP A C 1
ATOM 1700 O O . ASP A 1 219 ? 4.671 -13.743 15.639 1.00 64.69 219 ASP A O 1
ATOM 1704 N N . VAL A 1 220 ? 2.972 -14.579 16.846 1.00 68.25 220 VAL A N 1
ATOM 1705 C CA . VAL A 1 220 ? 3.181 -13.730 18.013 1.00 68.25 220 VAL A CA 1
ATOM 1706 C C . VAL A 1 220 ? 3.017 -14.508 19.312 1.00 68.25 220 VAL A C 1
ATOM 1708 O O . VAL A 1 220 ? 2.128 -15.346 19.436 1.00 68.25 220 VAL A O 1
ATOM 1711 N N . ASP A 1 221 ? 3.877 -14.201 20.281 1.00 70.75 221 ASP A N 1
ATOM 1712 C CA . ASP A 1 221 ? 3.800 -14.711 21.648 1.00 70.75 221 ASP A CA 1
ATOM 1713 C C . ASP A 1 221 ? 2.895 -13.780 22.471 1.00 70.75 221 ASP A C 1
ATOM 1715 O O . ASP A 1 221 ? 3.322 -12.673 22.798 1.00 70.75 221 ASP A O 1
ATOM 1719 N N . PRO A 1 222 ? 1.649 -14.174 22.794 1.00 73.00 222 PRO A N 1
ATOM 1720 C CA . PRO A 1 222 ? 0.689 -13.293 23.451 1.00 73.00 222 PRO A CA 1
ATOM 1721 C C . PRO A 1 222 ? 1.066 -12.945 24.898 1.00 73.00 222 PRO A C 1
ATOM 1723 O O . PRO A 1 222 ? 0.311 -12.214 25.539 1.00 73.00 222 PRO A O 1
ATOM 1726 N N . GLU A 1 223 ? 2.195 -13.438 25.421 1.00 85.44 223 GLU A N 1
ATOM 1727 C CA . GLU A 1 223 ? 2.688 -13.144 26.762 1.00 85.44 223 GLU A CA 1
ATOM 1728 C C . GLU A 1 223 ? 2.823 -11.623 26.991 1.00 85.44 223 GLU A C 1
ATOM 1730 O O . GLU A 1 223 ? 3.715 -10.970 26.427 1.00 85.44 223 GLU A O 1
ATOM 1735 N N . PRO A 1 224 ? 1.979 -11.017 27.854 1.00 85.81 224 PRO A N 1
ATOM 1736 C CA . PRO A 1 224 ? 2.022 -9.577 28.082 1.00 85.81 224 PRO A CA 1
ATOM 1737 C C . PRO A 1 224 ? 3.343 -9.101 28.680 1.00 85.81 224 PRO A C 1
ATOM 1739 O O . PRO A 1 224 ? 3.750 -7.954 28.471 1.00 85.81 224 PRO A O 1
ATOM 1742 N N . ALA A 1 225 ? 4.063 -9.987 29.375 1.00 86.31 225 ALA A N 1
ATOM 1743 C CA . ALA A 1 225 ? 5.398 -9.692 29.862 1.00 86.31 225 ALA A CA 1
ATOM 1744 C C . ALA A 1 225 ? 6.424 -9.462 28.735 1.00 86.31 225 ALA A C 1
ATOM 1746 O O . ALA A 1 225 ? 7.496 -8.942 29.023 1.00 86.31 225 ALA A O 1
ATOM 1747 N N . GLY A 1 226 ? 6.137 -9.794 27.475 1.00 88.12 226 GLY A N 1
ATOM 1748 C CA . GLY A 1 226 ? 7.002 -9.496 26.330 1.00 88.12 226 GLY A CA 1
ATOM 1749 C C . GLY A 1 226 ? 6.852 -8.077 25.769 1.00 88.12 226 GLY A C 1
ATOM 1750 O O . GLY A 1 226 ? 7.720 -7.633 25.011 1.00 88.12 226 GLY A O 1
ATOM 1751 N N . GLY A 1 227 ? 5.785 -7.353 26.134 1.00 90.56 227 GLY A N 1
ATOM 1752 C CA . GLY A 1 227 ? 5.417 -6.066 25.535 1.00 90.56 227 GLY A CA 1
ATOM 1753 C C . GLY A 1 227 ? 6.427 -4.927 25.762 1.00 90.56 227 GLY A C 1
ATOM 1754 O O . GLY A 1 227 ? 7.211 -4.964 26.712 1.00 90.56 227 GLY A O 1
ATOM 1755 N N . PRO A 1 228 ? 6.429 -3.889 24.901 1.00 93.62 228 PRO A N 1
ATOM 1756 C CA . PRO A 1 228 ? 7.415 -2.804 24.942 1.00 93.62 228 PRO A CA 1
ATOM 1757 C C . PRO A 1 228 ? 7.220 -1.816 26.099 1.00 93.62 228 PRO A C 1
ATOM 1759 O O . PRO A 1 228 ? 8.154 -1.082 26.413 1.00 93.62 228 PRO A O 1
ATOM 1762 N N . LEU A 1 229 ? 6.039 -1.768 26.726 1.00 95.50 229 LEU A N 1
ATOM 1763 C CA . LEU A 1 229 ? 5.763 -0.886 27.866 1.00 95.50 229 LEU A CA 1
ATOM 1764 C C . LEU A 1 229 ? 6.096 -1.569 29.200 1.00 95.50 229 LEU A C 1
ATOM 1766 O O . LEU A 1 229 ? 5.920 -2.783 29.358 1.00 95.50 229 LEU A O 1
ATOM 1770 N N . ALA A 1 230 ? 6.603 -0.784 30.147 1.00 93.81 230 ALA A N 1
ATOM 1771 C CA . ALA A 1 230 ? 6.950 -1.235 31.491 1.00 93.81 230 ALA A CA 1
ATOM 1772 C C . ALA A 1 230 ? 5.777 -1.066 32.469 1.00 93.81 230 ALA A C 1
ATOM 1774 O O . ALA A 1 230 ? 4.888 -0.250 32.237 1.00 93.81 230 ALA A O 1
ATOM 1775 N N . ASP A 1 231 ? 5.799 -1.846 33.554 1.00 92.62 231 ASP A N 1
ATOM 1776 C CA . ASP A 1 231 ? 4.987 -1.643 34.766 1.00 92.62 231 ASP A CA 1
ATOM 1777 C C . ASP A 1 231 ? 3.479 -1.449 34.531 1.00 92.62 231 ASP A C 1
ATOM 1779 O O . ASP A 1 231 ? 2.809 -0.655 35.192 1.00 92.62 231 ASP A O 1
ATOM 1783 N N . LEU A 1 232 ? 2.930 -2.198 33.572 1.00 93.94 232 LEU A N 1
ATOM 1784 C CA . LEU A 1 232 ? 1.528 -2.085 33.198 1.00 93.94 232 LEU A CA 1
ATOM 1785 C C . LEU A 1 232 ? 0.598 -2.769 34.216 1.00 93.94 232 LEU A C 1
ATOM 1787 O O . LEU A 1 232 ? 0.820 -3.938 34.551 1.00 93.94 232 LEU A O 1
ATOM 1791 N N . PRO A 1 233 ? -0.501 -2.114 34.635 1.00 94.94 233 PRO A N 1
ATOM 1792 C CA . PRO A 1 233 ? -1.551 -2.762 35.414 1.00 94.94 233 PRO A CA 1
ATOM 1793 C C . PRO A 1 233 ? -2.223 -3.898 34.628 1.00 94.94 233 PRO A C 1
ATOM 1795 O O . PRO A 1 233 ? -2.238 -3.914 33.394 1.00 94.94 233 PRO A O 1
ATOM 1798 N N . THR A 1 234 ? -2.809 -4.847 35.354 1.00 94.44 234 THR A N 1
ATOM 1799 C CA . THR A 1 234 ? -3.492 -6.012 34.777 1.00 94.44 234 THR A CA 1
ATOM 1800 C C . THR A 1 234 ? -5.006 -5.821 34.765 1.00 94.44 234 THR A C 1
ATOM 1802 O O . THR A 1 234 ? -5.595 -5.441 35.774 1.00 94.44 234 THR A O 1
ATOM 1805 N N . LEU A 1 235 ? -5.638 -6.147 33.638 1.00 94.25 235 LEU A N 1
ATOM 1806 C CA . LEU A 1 235 ? -7.084 -6.285 33.486 1.00 94.25 235 LEU A CA 1
ATOM 1807 C C . LEU A 1 235 ? -7.428 -7.772 33.340 1.00 94.25 235 LEU A C 1
ATOM 1809 O O . LEU A 1 235 ? -7.291 -8.326 32.248 1.00 94.25 235 LEU A O 1
ATOM 1813 N N . PRO A 1 236 ? -7.850 -8.451 34.417 1.00 93.50 236 PRO A N 1
ATOM 1814 C CA . PRO A 1 236 ? -8.242 -9.848 34.325 1.00 93.50 236 PRO A CA 1
ATOM 1815 C C . PRO A 1 236 ? -9.560 -10.002 33.553 1.00 93.50 236 PRO A C 1
ATOM 1817 O O . PRO A 1 236 ? -10.470 -9.176 33.673 1.00 93.50 236 PRO A O 1
ATOM 1820 N N . ALA A 1 237 ? -9.684 -11.099 32.802 1.00 93.25 237 ALA A N 1
ATOM 1821 C CA . ALA A 1 237 ? -10.967 -11.531 32.260 1.00 93.25 237 ALA A CA 1
ATOM 1822 C C . ALA A 1 237 ? -11.921 -11.868 33.416 1.00 93.25 237 ALA A C 1
ATOM 1824 O O . ALA A 1 237 ? -11.641 -12.752 34.225 1.00 93.25 237 ALA A O 1
ATOM 1825 N N . GLN A 1 238 ? -13.030 -11.135 33.502 1.00 93.19 238 GLN A N 1
ATOM 1826 C CA . GLN A 1 238 ? -14.052 -11.297 34.538 1.00 93.19 238 GLN A CA 1
ATOM 1827 C C . GLN A 1 238 ? -15.051 -12.397 34.181 1.00 93.19 238 GLN A C 1
ATOM 1829 O O . GLN A 1 238 ? -15.572 -13.069 35.066 1.00 93.19 238 GLN A O 1
ATOM 1834 N N . ASP A 1 239 ? -15.331 -12.554 32.889 1.00 94.31 239 ASP A N 1
ATOM 1835 C CA . ASP A 1 239 ? -16.314 -13.499 32.372 1.00 94.31 239 ASP A CA 1
ATOM 1836 C C . ASP A 1 239 ? -15.914 -13.977 30.971 1.00 94.31 239 ASP A C 1
ATOM 1838 O O . ASP A 1 239 ? -15.167 -13.299 30.256 1.00 94.31 239 ASP A O 1
ATOM 1842 N N . TRP A 1 240 ? -16.419 -15.146 30.586 1.00 96.19 240 TRP A N 1
ATOM 1843 C CA . TRP A 1 240 ? -16.149 -15.785 29.306 1.00 96.19 240 TRP A CA 1
ATOM 1844 C C . TRP A 1 240 ? -17.446 -16.191 28.616 1.00 96.19 240 TRP A C 1
ATOM 1846 O O . TRP A 1 240 ? -18.224 -16.997 29.119 1.00 96.19 240 TRP A O 1
ATOM 1856 N N . GLY A 1 241 ? -17.633 -15.670 27.409 1.00 95.00 241 GLY A N 1
ATOM 1857 C CA . GLY A 1 241 ? -18.650 -16.107 26.465 1.00 95.00 241 GLY A CA 1
ATOM 1858 C C . GLY A 1 241 ? -18.042 -16.856 25.283 1.00 95.00 241 GLY A C 1
ATOM 1859 O O . GLY A 1 241 ? -16.822 -16.957 25.122 1.00 95.00 241 GLY A O 1
ATOM 1860 N N . ARG A 1 242 ? -18.916 -17.360 24.415 1.00 96.06 242 ARG A N 1
ATOM 1861 C CA . ARG A 1 242 ? -18.545 -17.966 23.136 1.00 96.06 242 ARG A CA 1
ATOM 1862 C C . ARG A 1 242 ? -19.635 -17.678 22.111 1.00 96.06 242 ARG A C 1
ATOM 1864 O O . ARG A 1 242 ? -20.810 -17.639 22.469 1.00 96.06 242 ARG A O 1
ATOM 1871 N N . ILE A 1 243 ? -19.243 -17.499 20.854 1.00 96.94 243 ILE A N 1
ATOM 1872 C CA . ILE A 1 243 ? -20.179 -17.503 19.727 1.00 96.94 243 ILE A CA 1
ATOM 1873 C C . ILE A 1 243 ? -20.809 -18.899 19.647 1.00 96.94 243 ILE A C 1
ATOM 1875 O O . ILE A 1 243 ? -20.104 -19.891 19.472 1.00 96.94 243 ILE A O 1
ATOM 1879 N N . GLY A 1 244 ? -22.123 -18.985 19.850 1.00 95.81 244 GLY A N 1
ATOM 1880 C CA . GLY A 1 244 ? -22.843 -20.259 19.897 1.00 95.81 244 GLY A CA 1
ATOM 1881 C C . GLY A 1 244 ? -22.877 -20.987 18.547 1.00 95.81 244 GLY A C 1
ATOM 1882 O O . GLY A 1 244 ? -22.551 -22.174 18.500 1.00 95.81 244 GLY A O 1
ATOM 1883 N N . PRO A 1 245 ? -23.267 -20.310 17.451 1.00 95.56 245 PRO A N 1
ATOM 1884 C CA . PRO A 1 245 ? -23.269 -20.891 16.113 1.00 95.56 245 PRO A CA 1
ATOM 1885 C C . PRO A 1 245 ? -21.864 -21.243 15.613 1.00 95.56 245 PRO A C 1
ATOM 1887 O O . PRO A 1 245 ? -20.901 -20.525 15.875 1.00 95.56 245 PRO A O 1
ATOM 1890 N N . ALA A 1 246 ? -21.762 -22.320 14.832 1.00 94.06 246 ALA A N 1
ATOM 1891 C CA . ALA A 1 246 ? -20.535 -22.645 14.114 1.00 94.06 246 ALA A CA 1
ATOM 1892 C C . ALA A 1 246 ? -20.287 -21.627 12.990 1.00 94.06 246 ALA A C 1
ATOM 1894 O O . ALA A 1 246 ? -21.222 -21.244 12.284 1.00 94.06 246 ALA A O 1
ATOM 1895 N N . LEU A 1 247 ? -19.030 -21.218 12.829 1.00 94.62 247 LEU A N 1
ATOM 1896 C CA . LEU A 1 247 ? -18.587 -20.321 11.766 1.00 94.62 247 LEU A CA 1
ATOM 1897 C C . LEU A 1 247 ? -17.827 -21.111 10.703 1.00 94.62 247 LEU A C 1
ATOM 1899 O O . LEU A 1 247 ? -17.127 -22.074 11.023 1.00 94.62 247 LEU A O 1
ATOM 1903 N N . ASP A 1 248 ? -17.949 -20.683 9.450 1.00 92.25 248 ASP A N 1
ATOM 1904 C CA . ASP A 1 248 ? -17.004 -21.075 8.409 1.00 92.25 248 ASP A CA 1
ATOM 1905 C C . ASP A 1 248 ? -15.742 -20.204 8.510 1.00 92.25 248 ASP A C 1
ATOM 1907 O O . ASP A 1 248 ? -15.746 -19.018 8.152 1.00 92.25 248 ASP A O 1
ATOM 1911 N N . GLY A 1 249 ? -14.686 -20.808 9.052 1.00 92.88 249 GLY A N 1
ATOM 1912 C CA . GLY A 1 249 ? -13.420 -20.150 9.355 1.00 92.88 249 GLY A CA 1
ATOM 1913 C C . GLY A 1 249 ? -13.306 -19.638 10.796 1.00 92.88 249 GLY A C 1
ATOM 1914 O O . GLY A 1 249 ? -14.231 -19.721 11.608 1.00 92.88 249 GLY A O 1
ATOM 1915 N N . GLN A 1 250 ? -12.125 -19.131 11.115 1.00 94.44 250 GLN A N 1
ATOM 1916 C CA . GLN A 1 250 ? -11.792 -18.430 12.343 1.00 94.44 250 GLN A CA 1
ATOM 1917 C C . GLN A 1 250 ? -12.204 -16.960 12.281 1.00 94.44 250 GLN A C 1
ATOM 1919 O O . GLN A 1 250 ? -12.200 -16.303 11.241 1.00 94.44 250 GLN A O 1
ATOM 1924 N N . LEU A 1 251 ? -12.550 -16.413 13.439 1.00 95.62 251 LEU A N 1
ATOM 1925 C CA . LEU A 1 251 ? -12.922 -15.015 13.555 1.00 95.62 251 LEU A CA 1
ATOM 1926 C C . LEU A 1 251 ? -11.701 -14.120 13.279 1.00 95.62 251 LEU A C 1
ATOM 1928 O O . LEU A 1 251 ? -10.600 -14.401 13.737 1.00 95.62 251 LEU A O 1
ATOM 1932 N N . THR A 1 252 ? -11.897 -13.018 12.561 1.00 96.06 252 THR A N 1
ATOM 1933 C CA . THR A 1 252 ? -10.846 -12.043 12.215 1.00 96.06 252 THR A CA 1
ATOM 1934 C C . THR A 1 252 ? -11.231 -10.595 12.500 1.00 96.06 252 THR A C 1
ATOM 1936 O O . THR A 1 252 ? -10.399 -9.698 12.400 1.00 96.06 252 THR A O 1
ATOM 1939 N N . GLY A 1 253 ? -12.497 -10.351 12.827 1.00 95.81 253 GLY A N 1
ATOM 1940 C CA . GLY A 1 253 ? -13.028 -9.040 13.165 1.00 95.81 253 GLY A CA 1
ATOM 1941 C C . GLY A 1 253 ? -14.281 -9.198 14.010 1.00 95.81 253 GLY A C 1
ATOM 1942 O O . GLY A 1 253 ? -15.034 -10.156 13.836 1.00 95.81 253 GLY A O 1
ATOM 1943 N N . PHE A 1 254 ? -14.500 -8.270 14.940 1.00 97.50 254 PHE A N 1
ATOM 1944 C CA . PHE A 1 254 ? -15.632 -8.319 15.861 1.00 97.50 254 PHE A CA 1
ATOM 1945 C C . PHE A 1 254 ? -16.060 -6.918 16.286 1.00 97.50 254 PHE A C 1
ATOM 1947 O O . PHE A 1 254 ? -15.227 -6.117 16.710 1.00 97.50 254 PHE A O 1
ATOM 1954 N N . ALA A 1 255 ? -17.359 -6.650 16.220 1.00 97.69 255 ALA A N 1
ATOM 1955 C CA . ALA A 1 255 ? -17.966 -5.412 16.679 1.00 97.69 255 ALA A CA 1
ATOM 1956 C C . ALA A 1 255 ? -19.339 -5.660 17.296 1.00 97.69 255 ALA A C 1
ATOM 1958 O O . ALA A 1 255 ? -19.975 -6.688 17.070 1.00 97.69 255 ALA A O 1
ATOM 1959 N N . ARG A 1 256 ? -19.814 -4.674 18.056 1.00 97.25 256 ARG A N 1
ATOM 1960 C CA . ARG A 1 256 ? -21.143 -4.675 18.663 1.00 97.25 256 ARG A CA 1
ATOM 1961 C C . ARG A 1 256 ? -21.834 -3.355 18.379 1.00 97.25 256 ARG A C 1
ATOM 1963 O O . ARG A 1 256 ? -21.246 -2.298 18.609 1.00 97.25 256 ARG A O 1
ATOM 1970 N N . ASP A 1 257 ? -23.088 -3.411 17.959 1.00 96.44 257 ASP A N 1
ATOM 1971 C CA . ASP A 1 257 ? -23.913 -2.218 17.876 1.00 96.44 257 ASP A CA 1
ATOM 1972 C C . ASP A 1 257 ? -24.336 -1.767 19.281 1.00 96.44 257 ASP A C 1
ATOM 1974 O O . ASP A 1 257 ? -24.764 -2.546 20.137 1.00 96.44 257 ASP A O 1
ATOM 1978 N N . THR A 1 258 ? -24.221 -0.470 19.535 1.00 91.56 258 THR A N 1
ATOM 1979 C CA . THR A 1 258 ? -24.597 0.113 20.824 1.00 91.56 258 THR A CA 1
ATOM 1980 C C . THR A 1 258 ? -26.108 0.238 20.989 1.00 91.56 258 THR A C 1
ATOM 1982 O O . THR A 1 258 ? -26.569 0.216 22.130 1.00 91.56 258 THR A O 1
ATOM 1985 N N . LYS A 1 259 ? -26.869 0.335 19.888 1.00 92.44 259 LYS A N 1
ATOM 1986 C CA . LYS A 1 259 ? -28.325 0.540 19.917 1.00 92.44 259 LYS A CA 1
ATOM 1987 C C . LYS A 1 259 ? -29.097 -0.770 20.031 1.00 92.44 259 LYS A C 1
ATOM 1989 O O . LYS A 1 259 ? -29.891 -0.927 20.951 1.00 92.44 259 LYS A O 1
ATOM 1994 N N . THR A 1 260 ? -28.864 -1.701 19.113 1.00 95.06 260 THR A N 1
ATOM 1995 C CA . THR A 1 260 ? -29.566 -2.996 19.063 1.00 95.06 260 THR A CA 1
ATOM 1996 C C . THR A 1 260 ? -28.918 -4.046 19.961 1.00 95.06 260 THR A C 1
ATOM 1998 O O . THR A 1 260 ? -29.569 -4.985 20.413 1.00 95.06 260 THR A O 1
ATOM 2001 N N . GLY A 1 261 ? -27.621 -3.895 20.234 1.00 96.25 261 GLY A N 1
ATOM 2002 C CA . GLY A 1 261 ? -26.825 -4.896 20.926 1.00 96.25 261 GLY A CA 1
ATOM 2003 C C . GLY A 1 261 ? -26.407 -6.086 20.070 1.00 96.25 261 GLY A C 1
ATOM 2004 O O . GLY A 1 261 ? -25.734 -6.954 20.621 1.00 96.25 261 GLY A O 1
ATOM 2005 N N . GLN A 1 262 ? -26.769 -6.112 18.782 1.00 97.44 262 GLN A N 1
ATOM 2006 C CA . GLN A 1 262 ? -26.311 -7.103 17.809 1.00 97.44 262 GLN A CA 1
ATOM 2007 C C . GLN A 1 262 ? -24.790 -7.087 17.679 1.00 97.44 262 GLN A C 1
ATOM 2009 O O . GLN A 1 262 ? -24.127 -6.078 17.952 1.00 97.44 262 GLN A O 1
ATOM 2014 N N . PHE A 1 263 ? -24.244 -8.203 17.214 1.00 98.12 263 PHE A N 1
ATOM 2015 C CA . PHE A 1 263 ? -22.822 -8.332 16.938 1.00 98.12 263 PHE A CA 1
ATOM 2016 C C . PHE A 1 263 ? -22.565 -8.533 15.455 1.00 98.12 263 PHE A C 1
ATOM 2018 O O . PHE A 1 263 ? -23.389 -9.087 14.737 1.00 98.12 263 PHE A O 1
ATOM 2025 N N . LEU A 1 264 ? -21.398 -8.088 15.011 1.00 98.31 264 LEU A N 1
ATOM 2026 C CA . LEU A 1 264 ? -20.895 -8.291 13.664 1.00 98.31 264 LEU A CA 1
ATOM 2027 C C . LEU A 1 264 ? -19.545 -8.986 13.773 1.00 98.31 264 LEU A C 1
ATOM 2029 O O . LEU A 1 264 ? -18.646 -8.471 14.438 1.00 98.31 264 LEU A O 1
ATOM 2033 N N . GLY A 1 265 ? -19.415 -10.141 13.133 1.00 97.75 265 GLY A N 1
ATOM 2034 C CA . GLY A 1 265 ? -18.166 -10.889 13.039 1.00 97.75 265 GLY A CA 1
ATOM 2035 C C . GLY A 1 265 ? -17.733 -11.070 11.591 1.00 97.75 265 GLY A C 1
ATOM 2036 O O . GLY A 1 265 ? -18.581 -11.190 10.708 1.00 97.75 265 GLY A O 1
ATOM 2037 N N . THR A 1 266 ? -16.425 -11.111 11.350 1.00 97.88 266 THR A N 1
ATOM 2038 C CA . THR A 1 266 ? -15.853 -11.504 10.052 1.00 97.88 266 THR A CA 1
ATOM 2039 C C . THR A 1 266 ? -14.913 -12.686 10.192 1.00 97.88 266 THR A C 1
ATOM 2041 O O . THR A 1 266 ? -14.366 -12.885 11.274 1.00 97.88 266 THR A O 1
ATOM 2044 N N . THR A 1 267 ? -14.696 -13.427 9.105 1.00 96.94 267 THR A N 1
ATOM 2045 C CA . THR A 1 267 ? -13.762 -14.566 9.064 1.00 96.94 267 THR A CA 1
ATOM 2046 C C . THR A 1 267 ? -12.690 -14.417 7.981 1.00 96.94 267 THR A C 1
ATOM 2048 O O . THR A 1 267 ? -12.781 -13.572 7.081 1.00 96.94 267 THR A O 1
ATOM 2051 N N . GLU A 1 268 ? -11.647 -15.241 8.057 1.00 93.25 268 GLU A N 1
ATOM 2052 C CA . GLU A 1 268 ? -10.593 -15.378 7.044 1.00 93.25 268 GLU A CA 1
ATOM 2053 C C . GLU A 1 268 ? -11.109 -15.948 5.718 1.00 93.25 268 GLU A C 1
ATOM 2055 O O . GLU A 1 268 ? -10.507 -15.701 4.673 1.00 93.25 268 GLU A O 1
ATOM 2060 N N . HIS A 1 269 ? -12.262 -16.619 5.740 1.00 95.19 269 HIS A N 1
ATOM 2061 C CA . HIS A 1 269 ? -13.006 -17.068 4.558 1.00 95.19 269 HIS A CA 1
ATOM 2062 C C . HIS A 1 269 ? -13.939 -15.987 3.980 1.00 95.19 269 HIS A C 1
ATOM 2064 O O . HIS A 1 269 ? -14.937 -16.294 3.339 1.00 95.19 269 HIS A O 1
ATOM 2070 N N . PHE A 1 270 ? -13.632 -14.702 4.196 1.00 96.56 270 PHE A N 1
ATOM 2071 C CA . PHE A 1 270 ? -14.375 -13.557 3.641 1.00 96.56 270 PHE A CA 1
ATOM 2072 C C . PHE A 1 270 ? -15.863 -13.507 4.009 1.00 96.56 270 PHE A C 1
ATOM 2074 O O . PHE A 1 270 ? -16.640 -12.814 3.346 1.00 96.56 270 PHE A O 1
ATOM 2081 N N . SER A 1 271 ? -16.258 -14.206 5.071 1.00 97.25 271 SER A N 1
ATOM 2082 C CA . SER A 1 271 ? -17.641 -14.218 5.526 1.00 97.25 271 SER A CA 1
ATOM 2083 C C . SER A 1 271 ? -17.883 -13.128 6.560 1.00 97.25 271 SER A C 1
ATOM 2085 O O . SER A 1 271 ? -17.002 -12.796 7.355 1.00 97.25 271 SER A O 1
ATOM 2087 N N . ALA A 1 272 ? -19.084 -12.561 6.537 1.00 97.94 272 ALA A N 1
ATOM 2088 C CA . ALA A 1 272 ? -19.587 -11.620 7.520 1.00 97.94 272 ALA A CA 1
ATOM 2089 C C . ALA A 1 272 ? -20.889 -12.154 8.117 1.00 97.94 272 ALA A C 1
ATOM 2091 O O . ALA A 1 272 ? -21.808 -12.541 7.395 1.00 97.94 272 ALA A O 1
ATOM 2092 N N . TYR A 1 273 ? -20.955 -12.146 9.443 1.00 98.12 273 TYR A N 1
ATOM 2093 C CA . TYR A 1 273 ? -22.059 -12.679 10.229 1.00 98.12 273 TYR A CA 1
ATOM 2094 C C . TYR A 1 273 ? -22.625 -11.581 11.123 1.00 98.12 273 TYR A C 1
ATOM 2096 O O . TYR A 1 273 ? -21.888 -10.977 11.903 1.00 98.12 273 TYR A O 1
ATOM 2104 N N . VAL A 1 274 ? -23.932 -11.346 11.040 1.00 98.12 274 VAL A N 1
ATOM 2105 C CA . VAL A 1 274 ? -24.674 -10.553 12.023 1.00 98.12 274 VAL A CA 1
ATOM 2106 C C . VAL A 1 274 ? -25.298 -11.518 13.014 1.00 98.12 274 VAL A C 1
ATOM 2108 O O . VAL A 1 274 ? -26.058 -12.401 12.619 1.00 98.12 274 VAL A O 1
ATOM 2111 N N . PHE A 1 275 ? -24.984 -11.352 14.292 1.00 98.06 275 PHE A N 1
ATOM 2112 C CA . PHE A 1 275 ? -25.535 -12.152 15.376 1.00 98.06 275 PHE A CA 1
ATOM 2113 C C . PHE A 1 275 ? -26.523 -11.343 16.204 1.00 98.06 275 PHE A C 1
ATOM 2115 O O . PHE A 1 275 ? -26.406 -10.120 16.338 1.00 98.06 275 PHE A O 1
ATOM 2122 N N . ASP A 1 276 ? -27.439 -12.063 16.839 1.00 97.56 276 ASP A N 1
ATOM 2123 C CA . ASP A 1 276 ? -28.318 -11.508 17.854 1.00 97.56 276 ASP A CA 1
ATOM 2124 C C . ASP A 1 276 ? -27.527 -10.996 19.077 1.00 97.56 276 ASP A C 1
ATOM 2126 O O . ASP A 1 276 ? -26.332 -11.254 19.252 1.00 97.56 276 ASP A O 1
ATOM 2130 N N . SER A 1 277 ? -28.201 -10.277 19.974 1.00 96.38 277 SER A N 1
ATOM 2131 C CA . SER A 1 277 ? -27.552 -9.651 21.134 1.00 96.38 277 SER A CA 1
ATOM 2132 C C . SER A 1 277 ? -27.014 -10.631 22.184 1.00 96.38 277 SER A C 1
ATOM 2134 O O . SER A 1 277 ? -26.279 -10.213 23.085 1.00 96.38 277 SER A O 1
ATOM 2136 N N . SER A 1 278 ? -27.351 -11.921 22.068 1.00 95.69 278 SER A N 1
ATOM 2137 C CA . SER A 1 278 ? -26.861 -12.993 22.936 1.00 95.69 278 SER A CA 1
ATOM 2138 C C . SER A 1 278 ? -25.780 -13.878 22.301 1.00 95.69 278 SER A C 1
ATOM 2140 O O . SER A 1 278 ? -25.245 -14.736 22.999 1.00 95.69 278 SER A O 1
ATOM 2142 N N . LEU A 1 279 ? -25.422 -13.655 21.024 1.00 96.44 279 LEU A N 1
ATOM 2143 C CA . LEU A 1 279 ? -24.475 -14.475 20.247 1.00 96.44 279 LEU A CA 1
ATOM 2144 C C . LEU A 1 279 ? -24.891 -15.947 20.100 1.00 96.44 279 LEU A C 1
ATOM 2146 O O . LEU A 1 279 ? -24.046 -16.826 19.914 1.00 96.44 279 LEU A O 1
ATOM 2150 N N . THR A 1 280 ? -26.188 -16.232 20.184 1.00 97.19 280 THR A N 1
ATOM 2151 C CA . THR A 1 280 ? -26.728 -17.593 20.073 1.00 97.19 280 THR A CA 1
ATOM 2152 C C . THR A 1 280 ? -27.294 -17.888 18.689 1.00 97.19 280 THR A C 1
ATOM 2154 O O . THR A 1 280 ? -27.431 -19.059 18.333 1.00 97.19 280 THR A O 1
ATOM 2157 N N . ARG A 1 281 ? -27.581 -16.858 17.881 1.00 97.31 281 ARG A N 1
ATOM 2158 C CA . ARG A 1 281 ? -28.170 -16.998 16.545 1.00 97.31 281 ARG A CA 1
ATOM 2159 C C . ARG A 1 281 ? -27.494 -16.084 15.524 1.00 97.31 281 ARG A C 1
ATOM 2161 O O . ARG A 1 281 ? -27.253 -14.914 15.800 1.00 97.31 281 ARG A O 1
ATOM 2168 N N . ILE A 1 282 ? -27.259 -16.616 14.324 1.00 97.62 282 ILE A N 1
ATOM 2169 C CA . ILE A 1 282 ? -26.908 -15.832 13.131 1.00 97.62 282 ILE A CA 1
ATOM 2170 C C . ILE A 1 282 ? -28.207 -15.289 12.529 1.00 97.62 282 ILE A C 1
ATOM 2172 O O . ILE A 1 282 ? -29.092 -16.065 12.174 1.00 97.62 282 ILE A O 1
ATOM 2176 N N . GLU A 1 283 ? -28.328 -13.969 12.439 1.00 96.50 283 GLU A N 1
ATOM 2177 C CA . GLU A 1 283 ? -29.471 -13.282 11.827 1.00 96.50 283 GLU A CA 1
ATOM 2178 C C . GLU A 1 283 ? -29.243 -13.024 10.340 1.00 96.50 283 GLU A C 1
ATOM 2180 O O . GLU A 1 283 ? -30.158 -13.207 9.544 1.00 96.50 283 GLU A O 1
ATOM 2185 N N . HIS A 1 284 ? -28.011 -12.681 9.960 1.00 97.31 284 HIS A N 1
ATOM 2186 C CA . HIS A 1 284 ? -27.613 -12.543 8.563 1.00 97.31 284 HIS A CA 1
ATOM 2187 C C . HIS A 1 284 ? -26.220 -13.121 8.350 1.00 97.31 284 HIS A C 1
ATOM 2189 O O . HIS A 1 284 ? -25.342 -12.973 9.202 1.00 97.31 284 HIS A O 1
ATOM 2195 N N . HIS A 1 285 ? -26.001 -13.736 7.193 1.00 97.44 285 HIS A N 1
ATOM 2196 C CA . HIS A 1 285 ? -24.692 -14.205 6.768 1.00 97.44 285 HIS A CA 1
ATOM 2197 C C . HIS A 1 285 ? -24.482 -13.935 5.279 1.00 97.44 285 HIS A C 1
ATOM 2199 O O . HIS A 1 285 ? -25.370 -14.180 4.458 1.00 97.44 285 HIS A O 1
ATOM 2205 N N . VAL A 1 286 ? -23.290 -13.447 4.941 1.00 97.75 286 VAL A N 1
ATOM 2206 C CA . VAL A 1 286 ? -22.799 -13.348 3.565 1.00 97.75 286 VAL A CA 1
ATOM 2207 C C . VAL A 1 286 ? -21.352 -13.818 3.487 1.00 97.75 286 VAL A C 1
ATOM 2209 O O . VAL A 1 286 ? -20.552 -13.480 4.353 1.00 97.75 286 VAL A O 1
ATOM 2212 N N . GLU A 1 287 ? -21.001 -14.519 2.418 1.00 97.88 287 GLU A N 1
ATOM 2213 C CA . GLU A 1 287 ? -19.625 -14.773 1.994 1.00 97.88 287 GLU A CA 1
ATOM 2214 C C . GLU A 1 287 ? -19.326 -13.842 0.819 1.00 97.88 287 GLU A C 1
ATOM 2216 O O . GLU A 1 287 ? -19.963 -13.935 -0.231 1.00 97.88 287 GLU A O 1
ATOM 2221 N N . LEU A 1 288 ? -18.392 -12.905 0.983 1.00 97.25 288 LEU A N 1
ATOM 2222 C CA . LEU A 1 288 ? -18.078 -11.923 -0.054 1.00 97.25 288 LEU A CA 1
ATOM 2223 C C . LEU A 1 288 ? -17.295 -12.566 -1.204 1.00 97.25 288 LEU A C 1
ATOM 2225 O O . LEU A 1 288 ? -16.313 -13.275 -0.982 1.00 97.25 288 LEU A O 1
ATOM 2229 N N . ASP A 1 289 ? -17.618 -12.210 -2.451 1.00 95.38 289 ASP A N 1
ATOM 2230 C CA . ASP A 1 289 ? -16.683 -12.441 -3.550 1.00 95.38 289 ASP A CA 1
ATOM 2231 C C . ASP A 1 289 ? -15.504 -11.466 -3.414 1.00 95.38 289 ASP A C 1
ATOM 2233 O O . ASP A 1 289 ? -15.579 -10.273 -3.736 1.00 95.38 289 ASP A O 1
ATOM 2237 N N . HIS A 1 290 ? -14.396 -11.979 -2.884 1.00 92.38 290 HIS A N 1
ATOM 2238 C CA . HIS A 1 290 ? -13.173 -11.217 -2.659 1.00 92.38 290 HIS A CA 1
ATOM 2239 C C . HIS A 1 290 ? -12.481 -10.773 -3.956 1.00 92.38 290 HIS A C 1
ATOM 2241 O O . HIS A 1 290 ? -11.665 -9.854 -3.919 1.00 92.38 290 HIS A O 1
ATOM 2247 N N . GLN A 1 291 ? -12.811 -11.384 -5.100 1.00 89.62 291 GLN A N 1
ATOM 2248 C CA . GLN A 1 291 ? -12.224 -11.065 -6.406 1.00 89.62 291 GLN A CA 1
ATOM 2249 C C . GLN A 1 291 ? -13.105 -10.123 -7.232 1.00 89.62 291 GLN A C 1
ATOM 2251 O O . GLN A 1 291 ? -12.635 -9.543 -8.215 1.00 89.62 291 GLN A O 1
ATOM 2256 N N . TYR A 1 292 ? -14.369 -9.940 -6.846 1.00 87.88 292 TYR A N 1
ATOM 2257 C CA . TYR A 1 292 ? -15.281 -9.054 -7.555 1.00 87.88 292 TYR A CA 1
ATOM 2258 C C . TYR A 1 292 ? -14.900 -7.575 -7.377 1.00 87.88 292 TYR A C 1
ATOM 2260 O O . TYR A 1 292 ? -14.878 -7.041 -6.265 1.00 87.88 292 TYR A O 1
ATOM 2268 N N . SER A 1 293 ? -14.670 -6.885 -8.504 1.00 91.25 293 SER A N 1
ATOM 2269 C CA . SER A 1 293 ? -14.372 -5.446 -8.629 1.00 91.25 293 SER A CA 1
ATOM 2270 C C . SER A 1 293 ? -13.093 -4.970 -7.919 1.00 91.25 293 SER A C 1
ATOM 2272 O O . SER A 1 293 ? -12.116 -4.578 -8.564 1.00 91.25 293 SER A O 1
ATOM 2274 N N . ILE A 1 294 ? -13.080 -4.983 -6.588 1.00 90.69 294 ILE A N 1
ATOM 2275 C CA . ILE A 1 294 ? -11.964 -4.557 -5.746 1.00 90.69 294 ILE A CA 1
ATOM 2276 C C . ILE A 1 294 ? -11.514 -5.751 -4.916 1.00 90.69 294 ILE A C 1
ATOM 2278 O O . ILE A 1 294 ? -12.284 -6.251 -4.100 1.00 90.69 294 ILE A O 1
ATOM 2282 N N . ASP A 1 295 ? -10.253 -6.139 -5.124 1.00 90.94 295 ASP A N 1
ATOM 2283 C CA . ASP A 1 295 ? -9.572 -7.200 -4.381 1.00 90.94 295 ASP A CA 1
ATOM 2284 C C . ASP A 1 295 ? -9.662 -6.973 -2.869 1.00 90.94 295 ASP A C 1
ATOM 2286 O O . ASP A 1 295 ? -9.161 -5.970 -2.341 1.00 90.94 295 ASP A O 1
ATOM 2290 N N . LEU A 1 296 ? -10.278 -7.928 -2.183 1.00 93.50 296 LEU A N 1
ATOM 2291 C CA . LEU A 1 296 ? -10.248 -8.029 -0.736 1.00 93.50 296 LEU A CA 1
ATOM 2292 C C . LEU A 1 296 ? -9.180 -9.055 -0.363 1.00 93.50 296 LEU A C 1
ATOM 2294 O O . LEU A 1 296 ? -9.238 -10.218 -0.750 1.00 93.50 296 LEU A O 1
ATOM 2298 N N . THR A 1 297 ? -8.197 -8.629 0.420 1.00 94.06 297 THR A N 1
ATOM 2299 C CA . THR A 1 297 ? -7.405 -9.568 1.224 1.00 94.06 297 THR A CA 1
ATOM 2300 C C . THR A 1 297 ? -8.231 -10.014 2.437 1.00 94.06 297 THR A C 1
ATOM 2302 O O . THR A 1 297 ? -9.323 -9.468 2.620 1.00 94.06 297 THR A O 1
ATOM 2305 N N . PRO A 1 298 ? -7.776 -10.989 3.255 1.00 94.38 298 PRO A N 1
ATOM 2306 C CA . PRO A 1 298 ? -8.576 -11.482 4.374 1.00 94.38 298 PRO A CA 1
ATOM 2307 C C . PRO A 1 298 ? -9.202 -10.345 5.185 1.00 94.38 298 PRO A C 1
ATOM 2309 O O . PRO A 1 298 ? -8.562 -9.310 5.419 1.00 94.38 298 PRO A O 1
ATOM 2312 N N . LEU A 1 299 ? -10.473 -10.514 5.548 1.00 96.19 299 LEU A N 1
ATOM 2313 C CA . LEU A 1 299 ? -11.165 -9.552 6.395 1.00 96.19 299 LEU A CA 1
ATOM 2314 C C . LEU A 1 299 ? -10.462 -9.507 7.749 1.00 96.19 299 LEU A C 1
ATOM 2316 O O . LEU A 1 299 ? -9.969 -10.529 8.218 1.00 96.19 299 LEU A O 1
ATOM 2320 N N . ALA A 1 300 ? -10.370 -8.324 8.340 1.00 91.44 300 ALA A N 1
ATOM 2321 C CA . ALA A 1 300 ? -9.663 -8.110 9.599 1.00 91.44 300 ALA A CA 1
ATOM 2322 C C . ALA A 1 300 ? -10.237 -6.946 10.415 1.00 91.44 300 ALA A C 1
ATOM 2324 O O . ALA A 1 300 ? -9.548 -6.326 11.211 1.00 91.44 300 ALA A O 1
ATOM 2325 N N . GLY A 1 301 ? -11.477 -6.547 10.159 1.00 93.81 301 GLY A N 1
ATOM 2326 C CA . GLY A 1 301 ? -12.087 -5.444 10.880 1.00 93.81 301 GLY A CA 1
ATOM 2327 C C . GLY A 1 301 ? -13.546 -5.297 10.515 1.00 93.81 301 GLY A C 1
ATOM 2328 O O . GLY A 1 301 ? -13.935 -5.483 9.362 1.00 93.81 301 GLY A O 1
ATOM 2329 N N . ALA A 1 302 ? -14.344 -4.950 11.512 1.00 97.38 302 ALA A N 1
ATOM 2330 C CA . ALA A 1 302 ? -15.773 -4.776 11.375 1.00 97.38 302 ALA A CA 1
ATOM 2331 C C . ALA A 1 302 ? -16.227 -3.643 12.293 1.00 97.38 302 ALA A C 1
ATOM 2333 O O . ALA A 1 302 ? -15.675 -3.472 13.375 1.00 97.38 302 ALA A O 1
ATOM 2334 N N . THR A 1 303 ? -17.221 -2.865 11.878 1.00 98.00 303 THR A N 1
ATOM 2335 C CA . THR A 1 303 ? -17.904 -1.909 12.755 1.00 98.00 303 THR A CA 1
ATOM 2336 C C . THR A 1 303 ? -19.300 -1.585 12.229 1.00 98.00 303 THR A C 1
ATOM 2338 O O . THR A 1 303 ? -19.599 -1.794 11.052 1.00 98.00 303 THR A O 1
ATOM 2341 N N . PHE A 1 304 ? -20.154 -1.056 13.100 1.00 97.75 304 PHE A N 1
ATOM 2342 C CA . PHE A 1 304 ? -21.481 -0.567 12.739 1.00 97.75 304 PHE A CA 1
ATOM 2343 C C . PHE A 1 304 ? -21.441 0.942 12.489 1.00 97.75 304 PHE A C 1
ATOM 2345 O O . PHE A 1 304 ? -20.940 1.710 13.309 1.00 97.75 304 PHE A O 1
ATOM 2352 N N . LEU A 1 305 ? -22.037 1.373 11.381 1.00 96.56 305 LEU A N 1
ATOM 2353 C CA . LEU A 1 305 ? -22.269 2.768 11.011 1.00 96.56 305 LEU A CA 1
ATOM 2354 C C . LEU A 1 305 ? -23.777 3.061 11.075 1.00 96.56 305 LEU A C 1
ATOM 2356 O O . LEU A 1 305 ? -24.411 3.424 10.083 1.00 96.56 305 LEU A O 1
ATOM 2360 N N . GLY A 1 306 ? -24.391 2.858 12.240 1.00 92.94 306 GLY A N 1
ATOM 2361 C CA . GLY A 1 306 ? -25.851 2.811 12.350 1.00 92.94 306 GLY A CA 1
ATOM 2362 C C . GLY A 1 306 ? -26.399 1.504 11.771 1.00 92.94 306 GLY A C 1
ATOM 2363 O O . GLY A 1 306 ? -26.040 0.440 12.254 1.00 92.94 306 GLY A O 1
ATOM 2364 N N . ASP A 1 307 ? -27.244 1.586 10.743 1.00 93.44 307 ASP A N 1
ATOM 2365 C CA . ASP A 1 307 ? -27.833 0.427 10.043 1.00 93.44 307 ASP A CA 1
ATOM 2366 C C . ASP A 1 307 ? -26.874 -0.248 9.044 1.00 93.44 307 ASP A C 1
ATOM 2368 O O . ASP A 1 307 ? -27.164 -1.304 8.487 1.00 93.44 307 ASP A O 1
ATOM 2372 N N . THR A 1 308 ? -25.747 0.405 8.772 1.00 97.75 308 THR A N 1
ATOM 2373 C CA . THR A 1 308 ? -24.783 -0.004 7.760 1.00 97.75 308 THR A CA 1
ATOM 2374 C C . THR A 1 308 ? -23.640 -0.758 8.429 1.00 97.75 308 THR A C 1
ATOM 2376 O O . THR A 1 308 ? -23.033 -0.269 9.379 1.00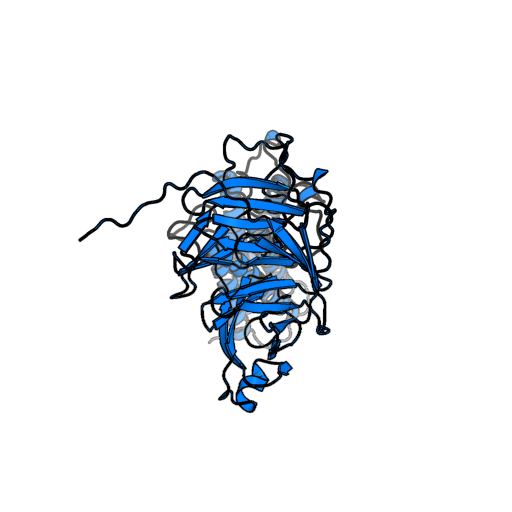 97.75 308 THR A O 1
ATOM 2379 N N . LEU A 1 309 ? -23.317 -1.936 7.914 1.00 98.25 309 LEU A N 1
ATOM 2380 C CA . LEU A 1 309 ? -22.220 -2.782 8.369 1.00 98.25 309 LEU A CA 1
ATOM 2381 C C . LEU A 1 309 ? -20.973 -2.421 7.559 1.00 98.25 309 LEU A C 1
ATOM 2383 O O . LEU A 1 309 ? -20.999 -2.500 6.332 1.00 98.25 309 LEU A O 1
ATOM 2387 N N . ALA A 1 310 ? -19.889 -2.021 8.214 1.00 98.44 310 ALA A N 1
ATOM 2388 C CA . ALA A 1 310 ? -18.627 -1.714 7.553 1.00 98.44 310 ALA A CA 1
ATOM 2389 C C . ALA A 1 310 ? -17.607 -2.815 7.834 1.00 98.44 310 ALA A C 1
ATOM 2391 O O . ALA A 1 310 ? -17.301 -3.106 8.988 1.00 98.44 310 ALA A O 1
ATOM 2392 N N . LEU A 1 311 ? -17.073 -3.401 6.766 1.00 98.38 311 LEU A N 1
ATOM 2393 C CA . LEU A 1 311 ? -16.092 -4.480 6.794 1.00 98.38 311 LEU A CA 1
ATOM 2394 C C . LEU A 1 311 ? -14.777 -3.985 6.197 1.00 98.38 311 LEU A C 1
ATOM 2396 O O . LEU A 1 311 ? -14.784 -3.260 5.201 1.00 98.38 311 LEU A O 1
ATOM 2400 N N . LEU A 1 312 ? -13.654 -4.395 6.777 1.00 98.19 312 LEU A N 1
ATOM 2401 C CA . LEU A 1 312 ? -12.309 -3.998 6.373 1.00 98.19 312 LEU A CA 1
ATOM 2402 C C . LEU A 1 312 ? -11.467 -5.227 6.034 1.00 98.19 312 LEU A C 1
ATOM 2404 O O . LEU A 1 312 ? -11.348 -6.150 6.834 1.00 98.19 312 LEU A O 1
ATOM 2408 N N . ALA A 1 313 ? -10.829 -5.200 4.871 1.00 97.69 313 ALA A N 1
ATOM 2409 C CA . ALA A 1 313 ? -9.789 -6.139 4.472 1.00 97.69 313 ALA A CA 1
ATOM 2410 C C . ALA A 1 313 ? -8.400 -5.640 4.896 1.00 97.69 313 ALA A C 1
ATOM 2412 O O . ALA A 1 313 ? -8.159 -4.428 4.966 1.00 97.69 313 ALA A O 1
ATOM 2413 N N . THR A 1 314 ? -7.439 -6.554 5.092 1.00 96.31 314 THR A N 1
ATOM 2414 C CA . THR A 1 314 ? -6.083 -6.179 5.550 1.00 96.31 314 THR A CA 1
ATOM 2415 C C . THR A 1 314 ? -5.381 -5.145 4.661 1.00 96.31 314 THR A C 1
ATOM 2417 O O . THR A 1 314 ? -4.570 -4.346 5.136 1.00 96.31 314 THR A O 1
ATOM 2420 N N . ASN A 1 315 ? -5.706 -5.118 3.364 1.00 95.50 315 ASN A N 1
ATOM 2421 C CA . ASN A 1 315 ? -5.183 -4.197 2.355 1.00 95.50 315 ASN A CA 1
ATOM 2422 C C . ASN A 1 315 ? -5.851 -2.808 2.363 1.00 95.50 315 ASN A C 1
ATOM 2424 O O . ASN A 1 315 ? -5.591 -2.021 1.450 1.00 95.50 315 ASN A O 1
ATOM 2428 N N . LYS A 1 316 ? -6.668 -2.496 3.381 1.00 97.12 316 LYS A N 1
ATOM 2429 C CA . LYS A 1 316 ? -7.452 -1.255 3.525 1.00 97.12 316 LYS A CA 1
ATOM 2430 C C . LYS A 1 316 ? -8.563 -1.085 2.482 1.00 97.12 316 LYS A C 1
ATOM 2432 O O . LYS A 1 316 ? -9.067 0.024 2.290 1.00 97.12 316 LYS A O 1
ATOM 2437 N N . SER A 1 317 ? -8.953 -2.163 1.807 1.00 97.75 317 SER A N 1
ATOM 2438 C CA . SER A 1 317 ? -10.214 -2.200 1.064 1.00 97.75 317 SER A CA 1
ATOM 2439 C C . SER A 1 317 ? -11.368 -2.390 2.039 1.00 97.75 317 SER A C 1
ATOM 2441 O O . SER A 1 317 ? -11.205 -3.053 3.061 1.00 97.75 317 SER A O 1
ATOM 2443 N N . TYR A 1 318 ? -12.520 -1.804 1.741 1.00 97.94 318 TYR A N 1
ATOM 2444 C CA . TYR A 1 318 ? -13.700 -1.918 2.588 1.00 97.94 318 TYR A CA 1
ATOM 2445 C C . TYR A 1 318 ? -14.944 -2.260 1.779 1.00 97.94 318 TYR A C 1
ATOM 2447 O O . TYR A 1 318 ? -15.043 -1.936 0.589 1.00 97.94 318 TYR A O 1
ATOM 2455 N N . VAL A 1 319 ? -15.907 -2.861 2.470 1.00 98.38 319 VAL A N 1
ATOM 2456 C CA . VAL A 1 319 ? -17.251 -3.149 1.970 1.00 98.38 319 VAL A CA 1
ATOM 2457 C C . VAL A 1 319 ? -18.268 -2.609 2.968 1.00 98.38 319 VAL A C 1
ATOM 2459 O O . VAL A 1 319 ? -18.110 -2.779 4.174 1.00 98.38 319 VAL A O 1
ATOM 2462 N N . LEU A 1 320 ? -19.295 -1.934 2.460 1.00 98.44 320 LEU A N 1
ATOM 2463 C CA . LEU A 1 320 ? -20.455 -1.495 3.221 1.00 98.44 320 LEU A CA 1
ATOM 2464 C C . LEU A 1 320 ? -21.645 -2.367 2.845 1.00 98.44 320 LEU A C 1
ATOM 2466 O O . LEU A 1 320 ? -22.018 -2.417 1.672 1.00 98.44 320 LEU A O 1
ATOM 2470 N N . LEU A 1 321 ? -22.250 -3.006 3.836 1.00 98.38 321 LEU A N 1
ATOM 2471 C CA . LEU A 1 321 ? -23.437 -3.837 3.685 1.00 98.38 321 LEU A CA 1
ATOM 2472 C C . LEU A 1 321 ? -24.601 -3.241 4.471 1.00 98.38 321 LEU A C 1
ATOM 2474 O O . LEU A 1 321 ? -24.398 -2.475 5.414 1.00 98.38 321 LEU A O 1
ATOM 2478 N N . ARG A 1 322 ? -25.821 -3.627 4.120 1.00 97.62 322 ARG A N 1
ATOM 2479 C CA . ARG A 1 322 ? -27.014 -3.319 4.910 1.00 97.62 322 ARG A CA 1
ATOM 2480 C C . ARG A 1 322 ? -27.973 -4.509 4.878 1.00 97.62 322 ARG A C 1
ATOM 2482 O O . ARG A 1 322 ? -28.243 -4.992 3.778 1.00 97.62 322 ARG A O 1
ATOM 2489 N N . PRO A 1 323 ? -28.499 -4.957 6.031 1.00 96.25 323 PRO A N 1
ATOM 2490 C CA . PRO A 1 323 ? -29.663 -5.835 6.062 1.00 96.25 323 PRO A CA 1
ATOM 2491 C C . PRO A 1 323 ? -30.847 -5.191 5.329 1.00 96.25 323 PRO A C 1
ATOM 2493 O O . PRO A 1 323 ? -31.267 -4.083 5.661 1.00 96.25 323 PRO A O 1
ATOM 2496 N N . ASP A 1 324 ? -31.355 -5.860 4.303 1.00 95.75 324 ASP A N 1
ATOM 2497 C CA . ASP A 1 324 ? -32.365 -5.344 3.384 1.00 95.75 324 ASP A CA 1
ATOM 2498 C C . ASP A 1 324 ? -33.247 -6.485 2.870 1.00 95.75 324 ASP A C 1
ATOM 2500 O O . ASP A 1 324 ? -32.856 -7.218 1.967 1.00 95.75 324 ASP A O 1
ATOM 2504 N N . THR A 1 325 ? -34.466 -6.598 3.397 1.00 94.56 325 THR A N 1
ATOM 2505 C CA . THR A 1 325 ? -35.452 -7.621 2.996 1.00 94.56 325 THR A CA 1
ATOM 2506 C C . THR A 1 325 ? -35.939 -7.486 1.550 1.00 94.56 325 THR A C 1
ATOM 2508 O O . THR A 1 325 ? -36.705 -8.316 1.072 1.00 94.56 325 THR A O 1
ATOM 2511 N N . SER A 1 326 ? -35.578 -6.398 0.863 1.00 94.50 326 SER A N 1
ATOM 2512 C CA . SER A 1 326 ? -35.874 -6.178 -0.555 1.00 94.50 326 SER A CA 1
ATOM 2513 C C . SER A 1 326 ? -34.681 -6.462 -1.473 1.00 94.50 326 SER A C 1
ATOM 2515 O O . SER A 1 326 ? -34.756 -6.172 -2.669 1.00 94.50 326 SER A O 1
ATOM 2517 N N . ALA A 1 327 ? -33.596 -7.031 -0.933 1.00 93.69 327 ALA A N 1
ATOM 2518 C CA . ALA A 1 327 ? -32.419 -7.417 -1.698 1.00 93.69 327 ALA A CA 1
ATOM 2519 C C . ALA A 1 327 ? -32.791 -8.368 -2.847 1.00 93.69 327 ALA A C 1
ATOM 2521 O O . ALA A 1 327 ? -33.452 -9.386 -2.649 1.00 93.69 327 ALA A O 1
ATOM 2522 N N . ASP A 1 328 ? -32.340 -8.032 -4.055 1.00 93.06 328 ASP A N 1
ATOM 2523 C CA . ASP A 1 328 ? -32.540 -8.839 -5.257 1.00 93.06 328 ASP A CA 1
ATOM 2524 C C . ASP A 1 328 ? -31.433 -9.909 -5.356 1.00 93.06 328 ASP A C 1
ATOM 2526 O O . ASP A 1 328 ? -30.268 -9.548 -5.568 1.00 93.06 328 ASP A O 1
ATOM 2530 N N . PRO A 1 329 ? -31.756 -11.212 -5.237 1.00 91.25 329 PRO A N 1
ATOM 2531 C CA . PRO A 1 329 ? -30.756 -12.278 -5.266 1.00 91.25 329 PRO A CA 1
ATOM 2532 C C . PRO A 1 329 ? -29.919 -12.299 -6.549 1.00 91.25 329 PRO A C 1
ATOM 2534 O O . PRO A 1 329 ? -28.717 -12.562 -6.487 1.00 91.25 329 PRO A O 1
ATOM 2537 N N . ASP A 1 330 ? -30.516 -11.976 -7.702 1.00 91.31 330 ASP A N 1
ATO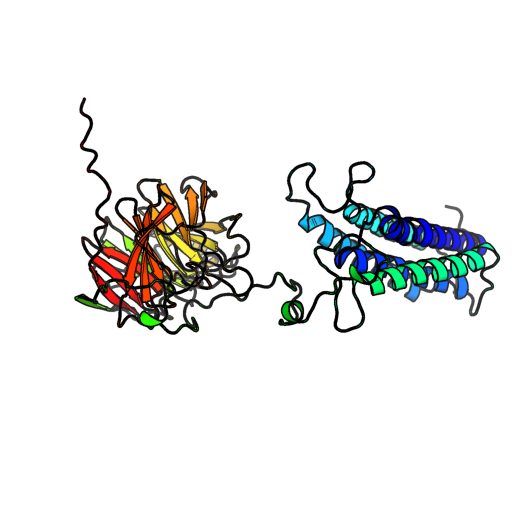M 2538 C CA . ASP A 1 330 ? -29.815 -11.990 -8.991 1.00 91.31 330 ASP A CA 1
ATOM 2539 C C . ASP A 1 330 ? -28.798 -10.845 -9.076 1.00 91.31 330 ASP A C 1
ATOM 2541 O O . ASP A 1 330 ? -27.716 -10.977 -9.659 1.00 91.31 330 ASP A O 1
ATOM 2545 N N . ARG A 1 331 ? -29.119 -9.708 -8.450 1.00 89.69 331 ARG A N 1
ATOM 2546 C CA . ARG A 1 331 ? -28.205 -8.571 -8.343 1.00 89.69 331 ARG A CA 1
ATOM 2547 C C . ARG A 1 331 ? -27.068 -8.854 -7.370 1.00 89.69 331 ARG A C 1
ATOM 2549 O O . ARG A 1 331 ? -25.927 -8.503 -7.676 1.00 89.69 331 ARG A O 1
ATOM 2556 N N . GLU A 1 332 ? -27.370 -9.452 -6.222 1.00 92.81 332 GLU A N 1
ATOM 2557 C CA . GLU A 1 332 ? -26.396 -9.690 -5.155 1.00 92.81 332 GLU A CA 1
ATOM 2558 C C . GLU A 1 332 ? -25.491 -10.905 -5.419 1.00 92.81 332 GLU A C 1
ATOM 2560 O O . GLU A 1 332 ? -24.384 -10.957 -4.883 1.00 92.81 332 GLU A O 1
ATOM 2565 N N . TRP A 1 333 ? -25.865 -11.805 -6.339 1.00 92.69 333 TRP A N 1
ATOM 2566 C CA . TRP A 1 333 ? -25.029 -12.929 -6.794 1.00 92.69 333 TRP A CA 1
ATOM 2567 C C . TRP A 1 333 ? -23.612 -12.516 -7.231 1.00 92.69 333 TRP A C 1
ATOM 2569 O O . TRP A 1 333 ? -22.656 -13.269 -7.071 1.00 92.69 333 TRP A O 1
ATOM 2579 N N . ARG A 1 334 ? -23.441 -11.301 -7.769 1.00 90.00 334 ARG A N 1
ATOM 2580 C CA . ARG A 1 334 ? -22.114 -10.791 -8.164 1.00 90.00 334 ARG A CA 1
ATOM 2581 C C . ARG A 1 334 ? -21.255 -10.335 -6.979 1.00 90.00 334 ARG A C 1
ATOM 2583 O O . ARG A 1 334 ? -20.042 -10.233 -7.125 1.00 90.00 334 ARG A O 1
ATOM 2590 N N . HIS A 1 335 ? -21.879 -9.984 -5.854 1.00 93.62 335 HIS A N 1
ATOM 2591 C CA . HIS A 1 335 ? -21.199 -9.486 -4.657 1.00 93.62 335 HIS A CA 1
ATOM 2592 C C . HIS A 1 335 ? -20.891 -10.620 -3.676 1.00 93.62 335 HIS A C 1
ATOM 2594 O O . HIS A 1 335 ? -19.866 -10.560 -2.992 1.00 93.62 335 HIS A O 1
ATOM 2600 N N . PHE A 1 336 ? -21.757 -11.639 -3.611 1.00 96.56 336 PHE A N 1
ATOM 2601 C CA . PHE A 1 336 ? -21.697 -12.709 -2.618 1.00 96.56 336 PHE A CA 1
ATOM 2602 C C . PHE A 1 336 ? -21.561 -14.093 -3.258 1.00 96.56 336 PHE A C 1
ATOM 2604 O O . PHE A 1 336 ? -22.303 -14.450 -4.170 1.00 96.56 336 PHE A O 1
ATOM 2611 N N . ARG A 1 337 ? -20.640 -14.903 -2.729 1.00 95.19 337 ARG A N 1
ATOM 2612 C CA . ARG A 1 337 ? -20.497 -16.334 -3.043 1.00 95.19 337 ARG A CA 1
ATOM 2613 C C . ARG A 1 337 ? -21.566 -17.180 -2.358 1.00 95.19 337 ARG A C 1
ATOM 2615 O O . ARG A 1 337 ? -22.033 -18.157 -2.937 1.00 95.19 337 ARG A O 1
ATOM 2622 N N . ALA A 1 338 ? -21.972 -16.766 -1.162 1.00 94.81 338 ALA A N 1
ATOM 2623 C CA . ALA A 1 338 ? -23.055 -17.351 -0.389 1.00 94.81 338 ALA A CA 1
ATOM 2624 C C . ALA A 1 338 ? -23.775 -16.251 0.402 1.00 94.81 338 ALA A C 1
ATOM 2626 O O . ALA A 1 338 ? -23.167 -15.260 0.801 1.00 94.81 338 ALA A O 1
ATOM 2627 N N . THR A 1 339 ? -25.076 -16.405 0.638 1.00 94.88 339 THR A N 1
ATOM 2628 C CA . THR A 1 339 ? -25.855 -15.478 1.468 1.00 94.88 339 THR A CA 1
ATOM 2629 C C . THR A 1 339 ? -27.076 -16.178 2.056 1.00 94.88 339 THR A C 1
ATOM 2631 O O . THR A 1 339 ? -27.635 -17.082 1.436 1.00 94.88 339 THR A O 1
ATOM 2634 N N . THR A 1 340 ? -27.509 -15.756 3.244 1.00 92.25 340 THR A N 1
ATOM 2635 C CA . THR A 1 340 ? -28.822 -16.114 3.808 1.00 92.25 340 THR A CA 1
ATOM 2636 C C . THR A 1 340 ? -29.986 -15.370 3.149 1.00 92.25 340 THR A C 1
ATOM 2638 O O . THR A 1 340 ? -31.133 -15.644 3.484 1.00 92.25 340 THR A O 1
ATOM 2641 N N . GLY A 1 341 ? -29.703 -14.437 2.235 1.00 90.88 341 GLY A N 1
ATOM 2642 C CA . GLY A 1 341 ? -30.662 -13.452 1.750 1.00 90.88 341 GLY A CA 1
ATOM 2643 C C . GLY A 1 341 ? -30.722 -12.222 2.657 1.00 90.88 341 GLY A C 1
ATOM 2644 O O . GLY A 1 341 ? -30.026 -12.137 3.673 1.00 90.88 341 GLY A O 1
ATOM 2645 N N . ASP A 1 342 ? -31.554 -11.264 2.258 1.00 94.62 342 ASP A N 1
ATOM 2646 C CA . ASP A 1 342 ? -31.869 -10.045 3.006 1.00 94.62 342 ASP A CA 1
ATOM 2647 C C . ASP A 1 342 ? -30.661 -9.164 3.374 1.00 94.62 342 ASP A C 1
ATOM 2649 O O . ASP A 1 342 ? -30.629 -8.540 4.435 1.00 94.62 342 ASP A O 1
ATOM 2653 N N . VAL A 1 343 ? -29.640 -9.108 2.515 1.00 97.19 343 VAL A N 1
ATOM 2654 C CA . VAL A 1 343 ? -28.475 -8.221 2.660 1.00 97.19 343 VAL A CA 1
ATOM 2655 C C . VAL A 1 343 ? -28.104 -7.660 1.292 1.00 97.19 343 VAL A C 1
ATOM 2657 O O . VAL A 1 343 ? -28.046 -8.408 0.324 1.00 97.19 343 VAL A O 1
ATOM 2660 N N . THR A 1 344 ? -27.805 -6.361 1.222 1.00 97.50 344 THR A N 1
ATOM 2661 C CA . THR A 1 344 ? -27.334 -5.688 -0.001 1.00 97.50 344 THR A CA 1
ATOM 2662 C C . THR A 1 344 ? -25.948 -5.073 0.202 1.00 97.50 344 THR A C 1
ATOM 2664 O O . THR A 1 344 ? -25.691 -4.431 1.227 1.00 97.50 344 THR A O 1
ATOM 2667 N N . GLU A 1 345 ? -25.058 -5.203 -0.790 1.00 97.19 345 GLU A N 1
ATOM 2668 C CA . GLU A 1 345 ? -23.809 -4.430 -0.851 1.00 97.19 345 GLU A CA 1
ATOM 2669 C C . GLU A 1 345 ? -24.085 -2.985 -1.310 1.00 97.19 345 GLU A C 1
ATOM 2671 O O . GLU A 1 345 ? -24.488 -2.722 -2.445 1.00 97.19 345 GLU A O 1
ATOM 2676 N N . LEU A 1 346 ? -23.836 -2.015 -0.426 1.00 97.06 346 LEU A N 1
ATOM 2677 C CA . LEU A 1 346 ? -24.034 -0.590 -0.708 1.00 97.06 346 LEU A CA 1
ATOM 2678 C C . LEU A 1 346 ? -22.859 0.015 -1.478 1.00 97.06 346 LEU A C 1
ATOM 2680 O O . LEU A 1 346 ? -23.041 0.850 -2.366 1.00 97.06 346 LEU A O 1
ATOM 2684 N N . ARG A 1 347 ? -21.635 -0.335 -1.069 1.00 96.00 347 ARG A N 1
ATOM 2685 C CA . ARG A 1 347 ? -20.401 0.247 -1.603 1.00 96.00 347 ARG A CA 1
ATOM 2686 C C . ARG A 1 347 ? -19.217 -0.654 -1.305 1.00 96.00 347 ARG A C 1
ATOM 2688 O O . ARG A 1 347 ? -19.054 -1.119 -0.183 1.00 96.00 347 ARG A O 1
ATOM 2695 N N . ARG A 1 348 ? -18.311 -0.749 -2.269 1.00 96.12 348 ARG A N 1
ATOM 2696 C CA . ARG A 1 348 ? -16.978 -1.320 -2.099 1.00 96.12 348 ARG A CA 1
ATOM 2697 C C . ARG A 1 348 ? -15.941 -0.331 -2.605 1.00 96.12 348 ARG A C 1
ATOM 2699 O O . ARG A 1 348 ? -16.098 0.234 -3.687 1.00 96.12 348 ARG A O 1
ATOM 2706 N N . SER A 1 349 ? -14.907 -0.066 -1.811 1.00 96.88 349 SER A N 1
ATOM 2707 C CA . SER A 1 349 ? -13.835 0.871 -2.178 1.00 96.88 349 SER A CA 1
ATOM 2708 C C . SER A 1 349 ? -12.556 0.610 -1.374 1.00 96.88 349 SER A C 1
ATOM 2710 O O . SER A 1 349 ? -12.376 -0.461 -0.801 1.00 96.88 349 SER A O 1
ATOM 2712 N N . ARG A 1 350 ? -11.630 1.575 -1.373 1.00 96.81 350 ARG A N 1
ATOM 2713 C CA . ARG A 1 350 ? -10.348 1.527 -0.666 1.00 96.81 350 ARG A CA 1
ATOM 2714 C C . ARG A 1 350 ? -10.125 2.811 0.112 1.00 96.81 350 ARG A C 1
ATOM 2716 O O . ARG A 1 350 ? -10.378 3.894 -0.413 1.00 96.81 350 ARG A O 1
ATOM 2723 N N . PHE A 1 351 ? -9.584 2.691 1.315 1.00 97.62 351 PHE A N 1
ATOM 2724 C CA . PHE A 1 351 ? -9.051 3.835 2.037 1.00 97.62 351 PHE A CA 1
ATOM 2725 C C . PHE A 1 351 ? -7.691 4.246 1.465 1.00 97.62 351 PHE A C 1
ATOM 2727 O O . PHE A 1 351 ? -6.791 3.420 1.282 1.00 97.62 351 PHE A O 1
ATOM 2734 N N . ALA A 1 352 ? -7.525 5.542 1.201 1.00 96.06 352 ALA A N 1
ATOM 2735 C CA . ALA A 1 352 ? -6.264 6.119 0.753 1.00 96.06 352 ALA A CA 1
ATOM 2736 C C . ALA A 1 352 ? -5.531 6.766 1.936 1.00 96.06 352 ALA A C 1
ATOM 2738 O O . ALA A 1 352 ? -5.999 7.737 2.516 1.00 96.06 352 ALA A O 1
ATOM 2739 N N . THR A 1 353 ? -4.363 6.230 2.286 1.00 96.31 353 THR A N 1
ATOM 2740 C CA . THR A 1 353 ? -3.509 6.713 3.389 1.00 96.31 353 THR A CA 1
ATOM 2741 C C . THR A 1 353 ? -2.221 7.333 2.857 1.00 96.31 353 THR A C 1
ATOM 2743 O O . THR A 1 353 ? -1.716 6.884 1.824 1.00 96.31 353 THR A O 1
ATOM 2746 N N . VAL A 1 354 ? -1.615 8.255 3.605 1.00 93.81 354 VAL A N 1
ATOM 2747 C CA . VAL A 1 354 ? -0.314 8.859 3.280 1.00 93.81 354 VAL A CA 1
ATOM 2748 C C . VAL A 1 354 ? 0.788 8.256 4.153 1.00 93.81 354 VAL A C 1
ATOM 2750 O O . VAL A 1 354 ? 1.705 7.612 3.639 1.00 93.81 354 VAL A O 1
ATOM 2753 N N . ARG A 1 355 ? 0.679 8.398 5.479 1.00 94.88 355 ARG A N 1
ATOM 2754 C CA . ARG A 1 355 ? 1.636 7.878 6.470 1.00 94.88 355 ARG A CA 1
ATOM 2755 C C . ARG A 1 355 ? 1.576 6.358 6.565 1.00 94.88 355 ARG A C 1
ATOM 2757 O O . ARG A 1 355 ? 2.627 5.725 6.620 1.00 94.88 355 ARG A O 1
ATOM 2764 N N . ALA A 1 356 ? 0.378 5.774 6.514 1.00 95.00 356 ALA A N 1
ATOM 2765 C CA . ALA A 1 356 ? 0.189 4.324 6.535 1.00 95.00 356 ALA A CA 1
ATOM 2766 C C . ALA A 1 356 ? 0.205 3.672 5.137 1.00 95.00 356 ALA A C 1
ATOM 2768 O O . ALA A 1 356 ? -0.149 2.503 5.004 1.00 95.00 356 ALA A O 1
ATOM 2769 N N . ARG A 1 357 ? 0.608 4.382 4.067 1.00 92.69 357 ARG A N 1
ATOM 2770 C CA . ARG A 1 357 ? 0.527 3.890 2.669 1.00 92.69 357 ARG A CA 1
ATOM 2771 C C . ARG A 1 357 ? 1.197 2.535 2.452 1.00 92.69 357 ARG A C 1
ATOM 2773 O O . ARG A 1 357 ? 0.683 1.712 1.703 1.00 92.69 357 ARG A O 1
ATOM 2780 N N . LEU A 1 358 ? 2.322 2.326 3.123 1.00 90.75 358 LEU A N 1
ATOM 2781 C CA . LEU A 1 358 ? 3.155 1.129 3.055 1.00 90.75 358 LEU A CA 1
ATOM 2782 C C . LEU A 1 358 ? 2.960 0.234 4.292 1.00 90.75 358 LEU A C 1
ATOM 2784 O O . LEU A 1 358 ? 3.905 -0.378 4.776 1.00 90.75 358 LEU A O 1
ATOM 2788 N N . LEU A 1 359 ? 1.743 0.200 4.836 1.00 93.62 359 LEU A N 1
ATOM 2789 C CA . LEU A 1 359 ? 1.359 -0.625 5.978 1.00 93.62 359 LEU A CA 1
ATOM 2790 C C . LEU A 1 359 ? -0.028 -1.237 5.737 1.00 93.62 359 LEU A C 1
ATOM 2792 O O . LEU A 1 359 ? -0.886 -0.619 5.093 1.00 93.62 359 LEU A O 1
ATOM 2796 N N . TYR A 1 360 ? -0.218 -2.448 6.260 1.00 95.75 360 TYR A N 1
ATOM 2797 C CA . TYR A 1 360 ? -1.514 -3.124 6.345 1.00 95.75 360 TYR A CA 1
ATOM 2798 C C . TYR A 1 360 ? -2.230 -2.726 7.643 1.00 95.75 360 TYR A C 1
ATOM 2800 O O . TYR A 1 360 ? -1.650 -2.043 8.487 1.00 95.75 360 TYR A O 1
ATOM 2808 N N . VAL A 1 361 ? -3.485 -3.133 7.794 1.00 97.12 361 VAL A N 1
ATOM 2809 C CA . VAL A 1 361 ? -4.324 -2.876 8.976 1.00 97.12 361 VAL A CA 1
ATOM 2810 C C . VAL A 1 361 ? -5.020 -4.169 9.391 1.00 97.12 361 VAL A C 1
ATOM 2812 O O . VAL A 1 361 ? -5.274 -5.015 8.536 1.00 97.12 361 VAL A O 1
ATOM 2815 N N . LEU A 1 362 ? -5.321 -4.320 10.679 1.00 96.88 362 LEU A N 1
ATOM 2816 C CA . LEU A 1 362 ? -6.092 -5.447 11.222 1.00 96.88 362 LEU A CA 1
ATOM 2817 C C . LEU A 1 362 ? -7.168 -4.966 12.204 1.00 96.88 362 LEU A C 1
ATOM 2819 O O . LEU A 1 362 ? -7.544 -5.681 13.121 1.00 96.88 362 LEU A O 1
ATOM 2823 N N . SER A 1 363 ? -7.611 -3.715 12.084 1.00 97.12 363 SER A N 1
ATOM 2824 C CA . SER A 1 363 ? -8.662 -3.190 12.944 1.00 97.12 363 SER A CA 1
ATOM 2825 C C . SER A 1 363 ? -9.419 -2.054 12.269 1.00 97.12 363 SER A C 1
ATOM 2827 O O . SER A 1 363 ? -8.850 -1.260 11.510 1.00 97.12 363 SER A O 1
ATOM 2829 N N . LEU A 1 364 ? -10.720 -1.998 12.551 1.00 98.31 364 LEU A N 1
ATOM 2830 C CA . LEU A 1 364 ? -11.620 -0.925 12.153 1.00 98.31 364 LEU A CA 1
ATOM 2831 C C . LEU A 1 364 ? -12.436 -0.504 13.374 1.00 98.31 364 LEU A C 1
ATOM 2833 O O . LEU A 1 364 ? -13.053 -1.345 14.019 1.00 98.31 364 LEU A O 1
ATOM 2837 N N . ALA A 1 365 ? -12.472 0.789 13.664 1.00 98.12 365 ALA A N 1
ATOM 2838 C CA . ALA A 1 365 ? -13.393 1.380 14.624 1.00 98.12 365 ALA A CA 1
ATOM 2839 C C . ALA A 1 365 ? -14.204 2.497 13.963 1.00 98.12 365 ALA A C 1
ATOM 2841 O O . ALA A 1 365 ? -13.860 2.987 12.887 1.00 98.12 365 ALA A O 1
ATOM 2842 N N . TYR A 1 366 ? -15.280 2.904 14.627 1.00 97.88 366 TYR A N 1
ATOM 2843 C CA . TYR A 1 366 ? -16.073 4.067 14.252 1.00 97.88 366 TYR A CA 1
ATOM 2844 C C . TYR A 1 366 ? -16.216 4.981 15.464 1.00 97.88 366 TYR A C 1
ATOM 2846 O O . TYR A 1 366 ? -16.580 4.517 16.544 1.00 97.88 366 TYR A O 1
ATOM 2854 N N . ASP A 1 367 ? -15.902 6.256 15.269 1.00 97.12 367 ASP A N 1
ATOM 2855 C CA . ASP A 1 367 ? -16.153 7.334 16.212 1.00 97.12 367 ASP A CA 1
ATOM 2856 C C . ASP A 1 367 ? -17.490 8.004 15.847 1.00 97.12 367 ASP A C 1
ATOM 2858 O O . ASP A 1 367 ? -17.555 8.733 14.851 1.00 97.12 367 ASP A O 1
ATOM 2862 N N . PRO A 1 368 ? -18.569 7.756 16.613 1.00 93.88 368 PRO A N 1
ATOM 2863 C CA . PRO A 1 368 ? -19.876 8.331 16.324 1.00 93.88 368 PRO A CA 1
ATOM 2864 C C . PRO A 1 368 ? -19.961 9.831 16.636 1.00 93.88 368 PRO A C 1
ATOM 2866 O O . PRO A 1 368 ? -20.872 10.482 16.134 1.00 93.88 368 PRO A O 1
ATOM 2869 N N . GLU A 1 369 ? -19.062 10.381 17.461 1.00 94.19 369 GLU A N 1
ATOM 2870 C CA . GLU A 1 369 ? -19.063 11.810 17.800 1.00 94.19 369 GLU A CA 1
ATOM 2871 C C . GLU A 1 369 ? -18.416 12.635 16.686 1.00 94.19 369 GLU A C 1
ATOM 2873 O O . GLU A 1 369 ? -18.941 13.680 16.304 1.00 94.19 369 GLU A O 1
ATOM 2878 N N . ALA A 1 370 ? -17.302 12.146 16.134 1.00 95.81 370 ALA A N 1
ATOM 2879 C CA . ALA A 1 370 ? -16.619 12.781 15.006 1.00 95.81 370 ALA A CA 1
ATOM 2880 C C . ALA A 1 370 ? -17.200 12.396 13.631 1.00 95.81 370 ALA A C 1
ATOM 2882 O O . ALA A 1 370 ? -16.868 13.030 12.634 1.00 95.81 370 ALA A O 1
ATOM 2883 N N . ASP A 1 371 ? -18.046 11.364 13.577 1.00 97.19 371 ASP A N 1
ATOM 2884 C CA . ASP A 1 371 ? -18.529 10.720 12.351 1.00 97.19 371 ASP A CA 1
ATOM 2885 C C . ASP A 1 371 ? -17.390 10.219 11.440 1.00 97.19 371 ASP A C 1
ATOM 2887 O O . ASP A 1 371 ? -17.348 10.453 10.226 1.00 97.19 371 ASP A O 1
ATOM 2891 N N . GLU A 1 372 ? -16.435 9.506 12.042 1.00 98.25 372 GLU A N 1
ATOM 2892 C CA . GLU A 1 372 ? -15.207 9.068 11.378 1.00 98.25 372 GLU A CA 1
ATOM 2893 C C . GLU A 1 372 ? -14.891 7.590 11.615 1.00 98.25 372 GLU A C 1
ATOM 2895 O O . GLU A 1 372 ? -15.033 7.060 12.715 1.00 98.25 372 GLU A O 1
ATOM 2900 N N . LEU A 1 373 ? -14.399 6.914 10.579 1.00 98.56 373 LEU A N 1
ATOM 2901 C CA . LEU A 1 373 ? -13.830 5.576 10.685 1.00 98.56 373 LEU A CA 1
ATOM 2902 C C . LEU A 1 373 ? -12.346 5.660 11.019 1.00 98.56 373 LEU A C 1
ATOM 2904 O O . LEU A 1 373 ? -11.631 6.527 10.517 1.00 98.56 373 LEU A O 1
ATOM 2908 N N . ILE A 1 374 ? -11.870 4.726 11.833 1.00 98.62 374 ILE A N 1
ATOM 2909 C CA . ILE A 1 374 ? -10.494 4.709 12.316 1.00 98.62 374 ILE A CA 1
ATOM 2910 C C . ILE A 1 374 ? -9.870 3.351 12.028 1.00 98.62 374 ILE A C 1
ATOM 2912 O O . ILE A 1 374 ? -10.424 2.318 12.394 1.00 98.62 374 ILE A O 1
ATOM 2916 N N . THR A 1 375 ? -8.693 3.357 11.409 1.00 98.44 375 THR A N 1
ATOM 2917 C CA . THR A 1 375 ? -7.858 2.162 11.234 1.00 98.44 375 THR A CA 1
ATOM 2918 C C . THR A 1 375 ? -6.518 2.357 11.922 1.00 98.44 375 THR A C 1
ATOM 2920 O O . THR A 1 375 ? -5.974 3.467 11.894 1.00 98.44 375 THR A O 1
ATOM 2923 N N . VAL A 1 376 ? -5.941 1.282 12.460 1.00 97.94 376 VAL A N 1
ATOM 2924 C CA . VAL A 1 376 ? -4.585 1.303 13.020 1.00 97.94 376 VAL A CA 1
ATOM 2925 C C . VAL A 1 376 ? -3.668 0.402 12.206 1.00 97.94 376 VAL A C 1
ATOM 2927 O O . VAL A 1 376 ? -3.993 -0.746 11.906 1.00 97.94 376 VAL A O 1
ATOM 2930 N N . SER A 1 377 ? -2.519 0.943 11.806 1.00 96.56 377 SER A N 1
ATOM 2931 C CA . SER A 1 377 ? -1.554 0.205 10.998 1.00 96.56 377 SER A CA 1
ATOM 2932 C C . SER A 1 377 ? -0.889 -0.918 11.786 1.00 96.56 377 SER A C 1
ATOM 2934 O O . SER A 1 377 ? -0.440 -0.703 12.912 1.00 96.56 377 SER A O 1
ATOM 2936 N N . VAL A 1 378 ? -0.697 -2.060 11.138 1.00 92.31 378 VAL A N 1
ATOM 2937 C CA . VAL A 1 378 ? 0.132 -3.148 11.653 1.00 92.31 378 VAL A CA 1
ATOM 2938 C C . VAL A 1 378 ? 1.586 -2.926 11.251 1.00 92.31 378 VAL A C 1
ATOM 2940 O O . VAL A 1 378 ? 1.855 -2.650 10.075 1.00 92.31 378 VAL A O 1
ATOM 2943 N N . PRO A 1 379 ? 2.532 -3.034 12.198 1.00 84.12 379 PRO A N 1
ATOM 2944 C CA . PRO A 1 379 ? 3.941 -2.841 11.904 1.00 84.12 379 PRO A CA 1
ATOM 2945 C C . PRO A 1 379 ? 4.488 -3.901 10.947 1.00 84.12 379 PRO A C 1
ATOM 2947 O O . PRO A 1 379 ? 3.994 -5.022 10.855 1.00 84.12 379 PRO A O 1
ATOM 2950 N N . SER A 1 380 ? 5.553 -3.549 10.227 1.00 83.00 380 SER A N 1
ATOM 2951 C CA . SER A 1 380 ? 6.278 -4.483 9.365 1.00 83.00 380 SER A CA 1
ATOM 2952 C C . SER A 1 380 ? 7.783 -4.367 9.573 1.00 83.00 380 SER A C 1
ATOM 2954 O O . SER A 1 380 ? 8.287 -3.325 9.995 1.00 83.00 380 SER A O 1
ATOM 2956 N N . ALA A 1 381 ? 8.527 -5.408 9.191 1.00 75.75 381 ALA A N 1
ATOM 2957 C CA . ALA A 1 381 ? 9.987 -5.409 9.278 1.00 75.75 381 ALA A CA 1
ATOM 2958 C C . ALA A 1 381 ? 10.646 -4.215 8.555 1.00 75.75 381 ALA A C 1
ATOM 2960 O O . ALA A 1 381 ? 11.704 -3.759 8.978 1.00 75.75 381 ALA A O 1
ATOM 2961 N N . ARG A 1 382 ? 10.013 -3.689 7.492 1.00 77.69 382 ARG A N 1
ATOM 2962 C CA . ARG A 1 382 ? 10.511 -2.541 6.708 1.00 77.69 382 ARG A CA 1
ATOM 2963 C C . ARG A 1 382 ? 9.993 -1.190 7.198 1.00 77.69 382 ARG A C 1
ATOM 2965 O O . ARG A 1 382 ? 10.649 -0.172 7.007 1.00 77.69 382 ARG A O 1
ATOM 2972 N N . HIS A 1 383 ? 8.822 -1.170 7.826 1.00 85.19 383 HIS A N 1
ATOM 2973 C CA . HIS A 1 383 ? 8.181 0.041 8.323 1.00 85.19 383 HIS A CA 1
ATOM 2974 C C . HIS A 1 383 ? 7.656 -0.211 9.738 1.00 85.19 383 HIS A C 1
ATOM 2976 O O . HIS A 1 383 ? 6.556 -0.729 9.928 1.00 85.19 383 HIS A O 1
ATOM 2982 N N . ARG A 1 384 ? 8.458 0.170 10.735 1.00 86.62 384 ARG A N 1
ATOM 2983 C CA . ARG A 1 384 ? 8.118 0.068 12.159 1.00 86.62 384 ARG A CA 1
ATOM 2984 C C . ARG A 1 384 ? 7.471 1.364 12.637 1.00 86.62 384 ARG A C 1
ATOM 2986 O O . ARG A 1 384 ? 8.145 2.238 13.176 1.00 86.62 384 ARG A O 1
ATOM 2993 N N . ARG A 1 385 ? 6.175 1.533 12.368 1.00 92.00 385 ARG A N 1
ATOM 2994 C CA . ARG A 1 385 ? 5.380 2.680 12.840 1.00 92.00 385 ARG A CA 1
ATOM 2995 C C . ARG A 1 385 ? 3.972 2.222 13.202 1.00 92.00 385 ARG A C 1
ATOM 2997 O O . ARG A 1 385 ? 3.399 1.426 12.467 1.00 92.00 385 ARG A O 1
ATOM 3004 N N . LEU A 1 386 ? 3.424 2.781 14.278 1.00 95.31 386 LEU A N 1
ATOM 3005 C CA . LEU A 1 386 ? 2.008 2.679 14.617 1.00 95.31 386 LEU A CA 1
ATOM 3006 C C . LEU A 1 386 ? 1.324 3.983 14.197 1.00 95.31 386 LEU A C 1
ATOM 3008 O O . LEU A 1 386 ? 1.604 5.050 14.742 1.00 95.31 386 LEU A O 1
ATOM 3012 N N . VAL A 1 387 ? 0.496 3.906 13.163 1.00 97.81 387 VAL A N 1
ATOM 3013 C CA . VAL A 1 387 ? -0.205 5.036 12.556 1.00 97.81 387 VAL A CA 1
ATOM 3014 C C . VAL A 1 387 ? -1.696 4.841 12.773 1.00 97.81 387 VAL A C 1
ATOM 3016 O O . VAL A 1 387 ? -2.245 3.801 12.412 1.00 97.81 387 VAL A O 1
ATOM 3019 N N . VAL A 1 388 ? -2.340 5.857 13.336 1.00 98.50 388 VAL A N 1
ATOM 3020 C CA . VAL A 1 388 ? -3.798 5.952 13.414 1.00 98.50 388 VAL A CA 1
ATOM 3021 C C . VAL A 1 388 ? -4.261 6.798 12.235 1.00 98.50 388 VAL A C 1
ATOM 3023 O O . VAL A 1 388 ? -3.817 7.941 12.091 1.00 98.50 388 VAL A O 1
ATOM 3026 N N . SER A 1 389 ? -5.126 6.239 11.392 1.00 98.62 389 SER A N 1
ATOM 3027 C CA . SER A 1 389 ? -5.705 6.917 10.227 1.00 98.62 389 SER A CA 1
ATOM 3028 C C . SER A 1 389 ? -7.205 7.098 10.438 1.00 98.62 389 SER A C 1
ATOM 3030 O O . SER A 1 389 ? -7.896 6.127 10.741 1.00 98.62 389 SER A O 1
ATOM 3032 N N . ARG A 1 390 ? -7.691 8.336 10.291 1.00 98.56 390 ARG A N 1
ATOM 3033 C CA . ARG A 1 390 ? -9.093 8.737 10.477 1.00 98.56 390 ARG A CA 1
ATOM 3034 C C . ARG A 1 390 ? -9.696 9.136 9.132 1.00 98.56 390 ARG A C 1
ATOM 3036 O O . ARG A 1 390 ? -9.073 9.905 8.397 1.00 98.56 390 ARG A O 1
ATOM 3043 N N . PHE A 1 391 ? -10.884 8.630 8.823 1.00 98.62 391 PHE A N 1
ATOM 3044 C CA . PHE A 1 391 ? -11.591 8.853 7.564 1.00 98.62 391 PHE A CA 1
ATOM 3045 C C . PHE A 1 391 ? -12.998 9.372 7.826 1.00 98.62 391 PHE A C 1
ATOM 3047 O O . PHE A 1 391 ? -13.740 8.757 8.585 1.00 98.62 391 PHE A O 1
ATOM 3054 N N . THR A 1 392 ? -13.389 10.457 7.170 1.00 98.12 392 THR A N 1
ATOM 3055 C CA . THR A 1 392 ? -14.747 11.008 7.255 1.00 98.12 392 THR A CA 1
ATOM 3056 C C . THR A 1 392 ? -15.759 10.021 6.694 1.00 98.12 392 THR A C 1
ATOM 3058 O O . THR A 1 392 ? -15.605 9.546 5.571 1.00 98.12 392 THR A O 1
ATOM 3061 N N . ARG A 1 393 ? -16.836 9.723 7.432 1.00 96.88 393 ARG A N 1
ATOM 3062 C CA . ARG A 1 393 ? -17.889 8.815 6.946 1.00 96.88 393 ARG A CA 1
ATOM 3063 C C . ARG A 1 393 ? -18.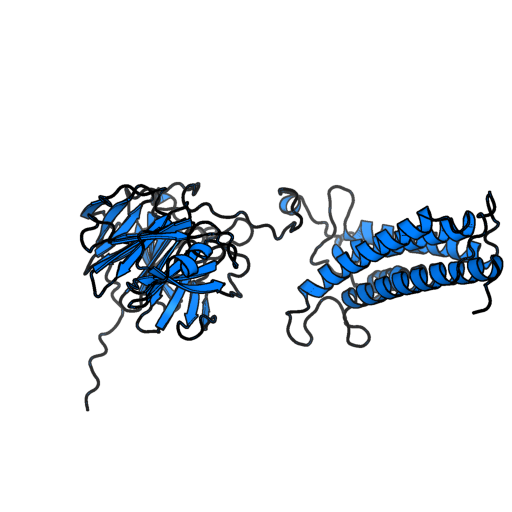591 9.358 5.697 1.00 96.88 393 ARG A C 1
ATOM 3065 O O . ARG A 1 393 ? -18.971 8.577 4.825 1.00 96.88 393 ARG A O 1
ATOM 3072 N N . ALA A 1 394 ? -18.756 10.680 5.612 1.00 95.50 394 ALA A N 1
ATOM 3073 C CA . ALA A 1 394 ? -19.504 11.348 4.547 1.00 95.50 394 ALA A CA 1
ATOM 3074 C C . ALA A 1 394 ? -18.993 11.012 3.133 1.00 95.50 394 ALA A C 1
ATOM 3076 O O . ALA A 1 394 ? -19.791 10.787 2.224 1.00 95.50 394 ALA A O 1
ATOM 3077 N N . ASP A 1 395 ? -17.675 10.945 2.942 1.00 95.69 395 ASP A N 1
ATOM 3078 C CA . ASP A 1 395 ? -17.047 10.705 1.638 1.00 95.69 395 ASP A CA 1
ATOM 3079 C C . ASP A 1 395 ? -16.032 9.546 1.634 1.00 95.69 395 ASP A C 1
ATOM 3081 O O . ASP A 1 395 ? -15.666 9.053 0.560 1.00 95.69 395 ASP A O 1
ATOM 3085 N N . MET A 1 396 ? -15.676 9.024 2.813 1.00 96.12 396 MET A N 1
ATOM 3086 C CA . MET A 1 396 ? -14.643 8.010 3.051 1.00 96.12 396 MET A CA 1
ATOM 3087 C C . MET A 1 396 ? -13.220 8.496 2.736 1.00 96.12 396 MET A C 1
ATOM 3089 O O . MET A 1 396 ? -12.328 7.686 2.460 1.00 96.12 396 MET A O 1
ATOM 3093 N N . THR A 1 397 ? -13.002 9.813 2.768 1.00 97.44 397 THR A N 1
ATOM 3094 C CA . THR A 1 397 ? -11.701 10.449 2.535 1.00 97.44 397 THR A CA 1
ATOM 3095 C C . THR A 1 397 ? -10.903 10.554 3.830 1.00 97.44 397 THR A C 1
ATOM 3097 O O . THR A 1 397 ? -11.446 10.594 4.929 1.00 97.44 397 THR A O 1
ATOM 3100 N N . LEU A 1 398 ? -9.576 10.576 3.709 1.00 98.19 398 LEU A N 1
ATOM 3101 C CA . LEU A 1 398 ? -8.671 10.722 4.842 1.00 98.19 398 LEU A CA 1
ATOM 3102 C C . LEU A 1 398 ? -8.793 12.114 5.480 1.00 98.19 398 LEU A C 1
ATOM 3104 O O . LEU A 1 398 ? -8.419 13.111 4.865 1.00 98.19 398 LEU A O 1
ATOM 3108 N N . ALA A 1 399 ? -9.239 12.158 6.732 1.00 97.69 399 ALA A N 1
ATOM 3109 C CA . ALA A 1 399 ? -9.351 13.374 7.531 1.00 97.69 399 ALA A CA 1
ATOM 3110 C C . ALA A 1 399 ? -8.034 13.704 8.244 1.00 97.69 399 ALA A C 1
ATOM 3112 O O . ALA A 1 399 ? -7.565 14.842 8.236 1.00 97.69 399 ALA A O 1
ATOM 3113 N N . SER A 1 400 ? -7.397 12.699 8.856 1.00 97.75 400 SER A N 1
ATOM 3114 C CA . SER A 1 400 ? -6.095 12.875 9.502 1.00 97.75 400 SER A CA 1
ATOM 3115 C C . SER A 1 400 ? -5.325 11.566 9.678 1.00 97.75 400 SER A C 1
ATOM 3117 O O . SER A 1 400 ? -5.895 10.478 9.706 1.00 97.75 400 SER A O 1
ATOM 3119 N N . GLU A 1 401 ? -4.001 11.676 9.826 1.00 97.88 401 GLU A N 1
ATOM 3120 C CA . GLU A 1 401 ? -3.145 10.576 10.279 1.00 97.88 401 GLU A CA 1
ATOM 3121 C C . GLU A 1 401 ? -2.131 11.083 11.292 1.00 97.88 401 GLU A C 1
ATOM 3123 O O . GLU A 1 401 ? -1.515 12.136 11.088 1.00 97.88 401 GLU A O 1
ATOM 3128 N N . PHE A 1 402 ? -1.891 10.303 12.338 1.00 97.88 402 PHE A N 1
ATOM 3129 C CA . PHE A 1 402 ? -0.899 10.630 13.352 1.00 97.88 402 PHE A CA 1
ATOM 3130 C C . PHE A 1 402 ? -0.206 9.383 13.896 1.00 97.88 402 PHE A C 1
ATOM 3132 O O . PHE A 1 402 ? -0.710 8.266 13.793 1.00 97.88 402 PHE A O 1
ATOM 3139 N N . LEU A 1 403 ? 0.984 9.599 14.454 1.00 97.19 403 LEU A N 1
ATOM 3140 C CA . LEU A 1 403 ? 1.687 8.614 15.264 1.00 97.19 403 LEU A CA 1
ATOM 3141 C C . LEU A 1 403 ? 1.399 8.978 16.725 1.00 97.19 403 LEU A C 1
ATOM 3143 O O . LEU A 1 403 ? 1.731 10.104 17.112 1.00 97.19 403 LEU A O 1
ATOM 3147 N N . PRO A 1 404 ? 0.761 8.099 17.513 1.00 96.62 404 PRO A N 1
ATOM 3148 C CA . PRO A 1 404 ? 0.486 8.379 18.914 1.00 96.62 404 PRO A CA 1
ATOM 3149 C C . PRO A 1 404 ? 1.780 8.615 19.692 1.00 96.62 404 PRO A C 1
ATOM 3151 O O . PRO A 1 404 ? 2.756 7.879 19.529 1.00 96.62 404 PRO A O 1
ATOM 3154 N N . ARG A 1 405 ? 1.784 9.641 20.542 1.00 95.62 405 ARG A N 1
ATOM 3155 C CA . ARG A 1 405 ? 2.850 9.855 21.534 1.00 95.62 405 ARG A CA 1
ATOM 3156 C C . ARG A 1 405 ? 2.534 9.055 22.794 1.00 95.62 405 ARG A C 1
ATOM 3158 O O . ARG A 1 405 ? 1.369 8.769 23.039 1.00 95.62 405 ARG A O 1
ATOM 3165 N N . LEU A 1 406 ? 3.537 8.713 23.596 1.00 95.62 406 LEU A N 1
ATOM 3166 C CA . LEU A 1 406 ? 3.277 8.193 24.939 1.00 95.62 406 LEU A CA 1
ATOM 3167 C C . LEU A 1 406 ? 2.980 9.344 25.896 1.00 95.62 406 LEU A C 1
ATOM 3169 O O . LEU A 1 406 ? 3.607 10.403 25.803 1.00 95.62 406 LEU A O 1
ATOM 3173 N N . ASP A 1 407 ? 2.036 9.121 26.805 1.00 95.44 407 ASP A N 1
ATOM 3174 C CA . ASP A 1 407 ? 1.880 9.967 27.980 1.00 95.44 407 ASP A CA 1
ATOM 3175 C C . ASP A 1 407 ? 3.141 9.884 28.864 1.00 95.44 407 ASP A C 1
ATOM 3177 O O . ASP A 1 407 ? 3.735 8.806 28.950 1.00 95.44 407 ASP A O 1
ATOM 3181 N N . PRO A 1 408 ? 3.574 10.974 29.531 1.00 91.06 408 PRO A N 1
ATOM 3182 C CA . PRO A 1 408 ? 4.730 10.946 30.430 1.00 91.06 408 PRO A CA 1
ATOM 3183 C C . PRO A 1 408 ? 4.633 9.927 31.574 1.00 91.06 408 PRO A C 1
ATOM 3185 O O . PRO A 1 408 ? 5.664 9.536 32.117 1.00 91.06 408 PRO A O 1
ATOM 3188 N N . GLY A 1 409 ? 3.421 9.508 31.952 1.00 91.81 409 GLY A N 1
ATOM 3189 C CA . GLY A 1 409 ? 3.187 8.457 32.940 1.00 91.81 409 GLY A CA 1
ATOM 3190 C C . GLY A 1 409 ? 3.435 7.034 32.428 1.00 91.81 409 GLY A C 1
ATOM 3191 O O . GLY A 1 409 ? 3.438 6.106 33.231 1.00 91.81 409 GLY A O 1
ATOM 3192 N N . LEU A 1 410 ? 3.653 6.844 31.122 1.00 94.69 410 LEU A N 1
ATOM 3193 C CA . LEU A 1 410 ? 3.979 5.553 30.515 1.00 94.69 410 LEU A CA 1
ATOM 3194 C C . LEU A 1 410 ? 5.431 5.531 30.035 1.00 94.69 410 LEU A C 1
ATOM 3196 O O . LEU A 1 410 ? 5.891 6.429 29.331 1.00 94.69 410 LEU A O 1
ATOM 3200 N N . SER A 1 411 ? 6.138 4.451 30.356 1.00 94.69 411 SER A N 1
ATOM 3201 C CA . SER A 1 411 ? 7.530 4.246 29.963 1.00 94.69 411 SER A CA 1
ATOM 3202 C C . SER A 1 411 ? 7.695 3.002 29.093 1.00 94.69 411 SER A C 1
ATOM 3204 O O . SER A 1 411 ? 6.996 1.994 29.231 1.00 94.69 411 SER A O 1
ATOM 3206 N N . LEU A 1 412 ? 8.645 3.083 28.165 1.00 95.50 412 LEU A N 1
ATOM 3207 C CA . LEU A 1 412 ? 9.143 1.919 27.442 1.00 95.50 412 LEU A CA 1
ATOM 3208 C C . LEU A 1 412 ? 10.115 1.151 28.342 1.00 95.50 412 LEU A C 1
ATOM 3210 O O . LEU A 1 412 ? 10.819 1.747 29.154 1.00 95.50 412 LEU A O 1
ATOM 3214 N N . ARG A 1 413 ? 10.186 -0.170 28.175 1.00 93.94 413 ARG A N 1
ATOM 3215 C CA . ARG A 1 413 ? 11.117 -1.024 28.931 1.00 93.94 413 ARG A CA 1
ATOM 3216 C C . ARG A 1 413 ? 12.585 -0.761 28.602 1.00 93.94 413 ARG A C 1
ATOM 3218 O O . ARG A 1 413 ? 13.442 -0.993 29.448 1.00 93.94 413 ARG A O 1
ATOM 3225 N N . SER A 1 414 ? 12.866 -0.309 27.385 1.00 92.12 414 SER A N 1
ATOM 3226 C CA . SER A 1 414 ? 14.196 0.103 26.936 1.00 92.12 414 SER A CA 1
ATOM 3227 C C . SER A 1 414 ? 14.101 1.037 25.726 1.00 92.12 414 SER A C 1
ATOM 3229 O O . SER A 1 414 ? 13.080 1.072 25.035 1.00 92.12 414 SER A O 1
ATOM 3231 N N . ASP A 1 415 ? 15.168 1.800 25.476 1.00 88.88 415 ASP A N 1
ATOM 3232 C CA . ASP A 1 415 ? 15.214 2.864 24.457 1.00 88.88 415 ASP A CA 1
ATOM 3233 C C . ASP A 1 415 ? 15.092 2.359 23.007 1.00 88.88 415 ASP A C 1
ATOM 3235 O O . ASP A 1 415 ? 14.783 3.127 22.097 1.00 88.88 415 ASP A O 1
ATOM 3239 N N . ASP A 1 416 ? 15.348 1.073 22.771 1.00 89.94 416 ASP A N 1
ATOM 3240 C CA . ASP A 1 416 ? 15.235 0.414 21.467 1.00 89.94 416 ASP A CA 1
ATOM 3241 C C . ASP A 1 416 ? 13.818 -0.106 21.165 1.00 89.94 416 ASP A C 1
ATOM 3243 O O . ASP A 1 416 ? 13.528 -0.484 20.024 1.00 89.94 416 ASP A O 1
ATOM 3247 N N . ARG A 1 417 ? 12.932 -0.109 22.169 1.00 92.25 417 ARG A N 1
ATOM 3248 C CA . ARG A 1 417 ? 11.546 -0.577 22.055 1.00 92.25 417 ARG A CA 1
ATOM 3249 C C . ARG A 1 417 ? 10.628 0.529 21.546 1.00 92.25 417 ARG A C 1
ATOM 3251 O O . ARG A 1 417 ? 10.935 1.717 21.608 1.00 92.25 417 ARG A O 1
ATOM 3258 N N . SER A 1 418 ? 9.465 0.157 21.018 1.00 92.81 418 SER A N 1
ATOM 3259 C CA . SER A 1 418 ? 8.519 1.123 20.454 1.00 92.81 418 SER A CA 1
ATOM 3260 C C . SER A 1 418 ? 7.070 0.649 20.494 1.00 92.81 418 SER A C 1
ATOM 3262 O O . SER A 1 418 ? 6.782 -0.540 20.396 1.00 92.81 418 SER A O 1
ATOM 3264 N N . LEU A 1 419 ? 6.128 1.602 20.487 1.00 93.81 419 LEU A N 1
ATOM 3265 C CA . LEU A 1 419 ? 4.710 1.321 20.219 1.00 93.81 419 LEU A CA 1
ATOM 3266 C C . LEU A 1 419 ? 4.496 0.620 18.869 1.00 93.81 419 LEU A C 1
ATOM 3268 O O . LEU A 1 419 ? 3.500 -0.069 18.681 1.00 93.81 419 LEU A O 1
ATOM 3272 N N . ALA A 1 420 ? 5.437 0.774 17.935 1.00 91.94 420 ALA A N 1
ATOM 3273 C CA . ALA A 1 420 ? 5.437 0.090 16.649 1.00 91.94 420 ALA A CA 1
ATOM 3274 C C . ALA A 1 420 ? 5.722 -1.421 16.731 1.00 91.94 420 ALA A C 1
ATOM 3276 O O . ALA A 1 420 ? 5.934 -2.046 15.698 1.00 91.94 420 ALA A O 1
ATOM 3277 N N . GLU A 1 421 ? 5.772 -2.008 17.921 1.00 92.38 421 GLU A N 1
ATOM 3278 C CA . GLU A 1 421 ? 5.798 -3.461 18.104 1.00 92.38 421 GLU A CA 1
ATOM 3279 C C . GLU A 1 421 ? 4.400 -4.043 18.328 1.00 92.38 421 GLU A C 1
ATOM 3281 O O . GLU A 1 421 ? 4.189 -5.231 18.103 1.00 92.38 421 GLU A O 1
ATOM 3286 N N . TYR A 1 422 ? 3.429 -3.220 18.737 1.00 93.25 422 TYR A N 1
ATOM 3287 C CA . TYR A 1 422 ? 2.062 -3.678 18.945 1.00 93.25 422 TYR A CA 1
ATOM 3288 C C . TYR A 1 422 ? 1.387 -4.008 17.608 1.00 93.25 422 TYR A C 1
ATOM 3290 O O . TYR A 1 422 ? 1.277 -3.163 16.715 1.00 93.25 422 TYR A O 1
ATOM 3298 N N . VAL A 1 423 ? 0.893 -5.241 17.489 1.00 93.88 423 VAL A N 1
ATOM 3299 C CA . VAL A 1 423 ? 0.079 -5.706 16.358 1.00 93.88 423 VAL A CA 1
ATOM 3300 C C . VAL A 1 423 ? -1.381 -5.542 16.744 1.00 93.88 423 VAL A C 1
ATOM 3302 O O . VAL A 1 423 ? -1.947 -6.389 17.425 1.00 93.88 423 VAL A O 1
ATOM 3305 N N . VAL A 1 424 ? -1.975 -4.415 16.359 1.00 95.75 424 VAL A N 1
ATOM 3306 C CA . VAL A 1 424 ? -3.351 -4.070 16.733 1.00 95.75 424 VAL A CA 1
ATOM 3307 C C . VAL A 1 424 ? -4.341 -4.865 15.892 1.00 95.75 424 VAL A C 1
ATOM 3309 O O . VAL A 1 424 ? -4.415 -4.655 14.685 1.00 95.75 424 VAL A O 1
ATOM 3312 N N . THR A 1 425 ? -5.106 -5.737 16.542 1.00 95.75 425 THR A N 1
ATOM 3313 C CA . THR A 1 425 ? -6.059 -6.668 15.912 1.00 95.75 425 THR A CA 1
ATOM 3314 C C . THR A 1 425 ? -7.516 -6.359 16.239 1.00 95.75 425 THR A C 1
ATOM 3316 O O . THR A 1 425 ? -8.428 -6.942 15.673 1.00 95.75 425 THR A O 1
ATOM 3319 N N . GLY A 1 426 ? -7.769 -5.434 17.160 1.00 96.19 426 GLY A N 1
ATOM 3320 C CA . GLY A 1 426 ? -9.117 -4.991 17.486 1.00 96.19 426 GLY A CA 1
ATOM 3321 C C . GLY A 1 426 ? -9.106 -3.567 18.002 1.00 96.19 426 GLY A C 1
ATOM 3322 O O . GLY A 1 426 ? -8.129 -3.115 18.605 1.00 96.19 426 GLY A O 1
ATOM 3323 N N . SER A 1 427 ? -10.190 -2.846 17.741 1.00 97.94 427 SER A N 1
ATOM 3324 C CA . SER A 1 427 ? -10.320 -1.450 18.136 1.00 97.94 427 SER A CA 1
ATOM 3325 C C . SER A 1 427 ? -11.770 -1.057 18.362 1.00 97.94 427 SER A C 1
ATOM 3327 O O . SER A 1 427 ? -12.631 -1.434 17.573 1.00 97.94 427 SER A O 1
ATOM 3329 N N . VAL A 1 428 ? -12.029 -0.228 19.371 1.00 97.69 428 VAL A N 1
ATOM 3330 C CA . VAL A 1 428 ? -13.347 0.371 19.611 1.00 97.69 428 VAL A CA 1
ATOM 3331 C C . VAL A 1 428 ? -13.193 1.784 20.162 1.00 97.69 428 VAL A C 1
ATOM 3333 O O . VAL A 1 428 ? -12.284 2.051 20.947 1.00 97.69 428 VAL A O 1
ATOM 3336 N N . VAL A 1 429 ? -14.079 2.694 19.759 1.00 97.00 429 VAL A N 1
ATOM 3337 C CA . VAL A 1 429 ? -14.136 4.052 20.315 1.00 97.00 429 VAL A CA 1
ATOM 3338 C C . VAL A 1 429 ? -15.209 4.119 21.394 1.00 97.00 429 VAL A C 1
ATOM 3340 O O . VAL A 1 429 ? -16.330 3.637 21.212 1.00 97.00 429 VAL A O 1
ATOM 3343 N N . ARG A 1 430 ? -14.872 4.726 22.531 1.00 94.25 430 ARG A N 1
ATOM 3344 C CA . ARG A 1 430 ? -15.803 4.980 23.629 1.00 94.25 430 ARG A CA 1
ATOM 3345 C C . ARG A 1 430 ? -15.402 6.258 24.358 1.00 94.25 430 ARG A C 1
ATOM 3347 O O . ARG A 1 430 ? -14.274 6.360 24.822 1.00 94.25 430 ARG A O 1
ATOM 3354 N N . ASN A 1 431 ? -16.335 7.202 24.492 1.00 90.06 431 ASN A N 1
ATOM 3355 C CA . ASN A 1 431 ? -16.142 8.461 25.225 1.00 90.06 431 ASN A CA 1
ATOM 3356 C C . ASN A 1 431 ? -14.899 9.251 24.754 1.00 90.06 431 ASN A C 1
ATOM 3358 O O . ASN A 1 431 ? -14.064 9.628 25.572 1.00 90.06 431 ASN A O 1
ATOM 3362 N N . GLY A 1 432 ? -14.721 9.418 23.437 1.00 91.12 432 GLY A N 1
ATOM 3363 C CA . GLY A 1 432 ? -13.559 10.110 22.853 1.00 91.12 432 GLY A CA 1
ATOM 3364 C C . GLY A 1 432 ? -12.219 9.357 22.931 1.00 91.12 432 GLY A C 1
ATOM 3365 O O . GLY A 1 432 ? -11.212 9.836 22.406 1.00 91.12 432 GLY A O 1
ATOM 3366 N N . LEU A 1 433 ? -12.194 8.169 23.544 1.00 96.88 433 LEU A N 1
ATOM 3367 C CA . LEU A 1 433 ? -11.012 7.318 23.652 1.00 96.88 433 LEU A CA 1
ATOM 3368 C C . LEU A 1 433 ? -11.085 6.160 22.656 1.00 96.88 433 LEU A C 1
ATOM 3370 O O . LEU A 1 433 ? -12.110 5.488 22.526 1.00 96.88 433 LEU A O 1
ATOM 3374 N N . LEU A 1 434 ? -9.970 5.896 21.984 1.00 98.12 434 LEU A N 1
ATOM 3375 C CA . LEU A 1 434 ? -9.764 4.727 21.141 1.00 98.12 434 LEU A CA 1
ATOM 3376 C C . LEU A 1 434 ? -9.066 3.638 21.958 1.00 98.12 434 LEU A C 1
ATOM 3378 O O . LEU A 1 434 ? -7.894 3.766 22.310 1.00 98.12 434 LEU A O 1
ATOM 3382 N N . TYR A 1 435 ? -9.783 2.555 22.225 1.00 98.25 435 TYR A N 1
ATOM 3383 C CA . TYR A 1 435 ? -9.253 1.358 22.864 1.00 98.25 435 TYR A CA 1
ATOM 3384 C C . TYR A 1 435 ? -8.779 0.391 21.788 1.00 98.25 435 TYR A C 1
ATOM 3386 O O . TYR A 1 435 ? -9.505 0.138 20.826 1.00 98.25 435 TYR A O 1
ATOM 3394 N N . LEU A 1 436 ? -7.578 -0.151 21.953 1.00 97.75 436 LEU A N 1
ATOM 3395 C CA . LEU A 1 436 ? -6.933 -1.070 21.020 1.00 97.75 436 LEU A CA 1
ATOM 3396 C C . LEU A 1 436 ? -6.521 -2.334 21.759 1.00 97.75 436 LEU A C 1
ATOM 3398 O O . LEU A 1 436 ? -5.992 -2.219 22.856 1.00 97.75 436 LEU A O 1
ATOM 3402 N N . ILE A 1 437 ? -6.683 -3.508 21.154 1.00 96.19 437 ILE A N 1
ATOM 3403 C CA . ILE A 1 437 ? -6.087 -4.756 21.650 1.00 96.19 437 ILE A CA 1
ATOM 3404 C C . ILE A 1 437 ? -4.943 -5.176 20.726 1.00 96.19 437 ILE A C 1
ATOM 3406 O O . ILE A 1 437 ? -5.089 -5.189 19.501 1.00 96.19 437 ILE A O 1
ATOM 3410 N N . SER A 1 438 ? -3.791 -5.489 21.319 1.00 94.75 438 SER A N 1
ATOM 3411 C CA . SER A 1 438 ? -2.645 -6.041 20.600 1.00 94.75 438 SER A CA 1
ATOM 3412 C C . SER A 1 438 ? -2.671 -7.563 20.624 1.00 94.75 438 SER A C 1
ATOM 3414 O O . SER A 1 438 ? -2.554 -8.151 21.698 1.00 94.75 438 SER A O 1
ATOM 3416 N N . GLY A 1 439 ? -2.695 -8.191 19.448 1.00 92.06 439 GLY A N 1
ATOM 3417 C CA . GLY A 1 439 ? -2.476 -9.629 19.297 1.00 92.06 439 GLY A CA 1
ATOM 3418 C C . GLY A 1 439 ? -1.073 -10.068 19.692 1.00 92.06 439 GLY A C 1
ATOM 3419 O O . GLY A 1 439 ? -0.899 -11.192 20.142 1.00 92.06 439 GLY A O 1
ATOM 3420 N N . ALA A 1 440 ? -0.086 -9.168 19.600 1.00 89.56 440 ALA A N 1
ATOM 3421 C CA . ALA A 1 440 ? 1.305 -9.524 19.848 1.00 89.56 440 ALA A CA 1
ATOM 3422 C C . ALA A 1 440 ? 1.709 -9.683 21.316 1.00 89.56 440 ALA A C 1
ATOM 3424 O O . ALA A 1 440 ? 2.750 -10.258 21.565 1.00 89.56 440 ALA A O 1
ATOM 3425 N N . PHE A 1 441 ? 0.941 -9.122 22.256 1.00 91.38 441 PHE A N 1
ATOM 3426 C CA . PHE A 1 441 ? 1.327 -9.024 23.675 1.00 91.38 441 PHE A CA 1
ATOM 3427 C C . PHE A 1 441 ? 0.106 -8.978 24.603 1.00 91.38 441 PHE A C 1
ATOM 3429 O O . PHE A 1 441 ? 0.196 -8.437 25.703 1.00 91.38 441 PHE A O 1
ATOM 3436 N N . SER A 1 442 ? -1.079 -9.354 24.107 1.00 92.69 442 SER A N 1
ATOM 3437 C CA . SER A 1 442 ? -2.363 -9.270 24.823 1.00 92.69 442 SER A CA 1
ATOM 3438 C C . SER A 1 442 ? -2.496 -8.017 25.703 1.00 92.69 442 SER A C 1
ATOM 3440 O O . SER A 1 442 ? -2.797 -8.073 26.893 1.00 92.69 442 SER A O 1
ATOM 3442 N N . THR A 1 443 ? -2.188 -6.860 25.112 1.00 94.75 443 THR A N 1
ATOM 3443 C CA . THR A 1 443 ? -2.146 -5.561 25.797 1.00 94.75 443 THR A CA 1
ATOM 3444 C C . THR A 1 443 ? -3.230 -4.661 25.228 1.00 94.75 443 THR A C 1
ATOM 3446 O O . THR A 1 443 ? -3.316 -4.496 24.007 1.00 94.75 443 THR A O 1
ATOM 3449 N N . VAL A 1 444 ? -4.030 -4.057 26.105 1.00 96.88 444 VAL A N 1
ATOM 3450 C CA . VAL A 1 444 ? -4.966 -2.995 25.745 1.00 96.88 444 VAL A CA 1
ATOM 3451 C C . VAL A 1 444 ? -4.251 -1.653 25.813 1.00 96.88 444 VAL A C 1
ATOM 3453 O O . VAL A 1 444 ? -3.711 -1.299 26.856 1.00 96.88 444 VAL A O 1
ATOM 3456 N N . LEU A 1 445 ? -4.269 -0.894 24.720 1.00 97.31 445 LEU A N 1
ATOM 3457 C CA . LEU A 1 445 ? -3.801 0.492 24.674 1.00 97.31 445 LEU A CA 1
ATOM 3458 C C . LEU A 1 445 ? -5.003 1.429 24.616 1.00 97.31 445 LEU A C 1
ATOM 3460 O O . LEU A 1 445 ? -5.968 1.151 23.905 1.00 97.31 445 LEU A O 1
ATOM 3464 N N . VAL A 1 446 ? -4.925 2.556 25.316 1.00 98.12 446 VAL A N 1
ATOM 3465 C CA . VAL A 1 446 ? -5.961 3.591 25.307 1.00 98.12 446 VAL A CA 1
ATOM 3466 C C . VAL A 1 446 ? -5.373 4.870 24.738 1.00 98.12 446 VAL A C 1
ATOM 3468 O O . VAL A 1 446 ? -4.408 5.407 25.279 1.00 98.12 446 VAL A O 1
ATOM 3471 N N . ILE A 1 447 ? -5.944 5.344 23.634 1.00 98.12 447 ILE A N 1
ATOM 3472 C CA . ILE A 1 447 ? -5.495 6.540 22.925 1.00 98.12 447 ILE A CA 1
ATOM 3473 C C . ILE A 1 447 ? -6.552 7.627 23.049 1.00 98.12 447 ILE A C 1
ATOM 3475 O O . ILE A 1 447 ? -7.698 7.428 22.651 1.00 98.12 447 ILE A O 1
ATOM 3479 N N . ASP A 1 448 ? -6.146 8.799 23.522 1.00 97.00 448 ASP A N 1
ATOM 3480 C CA . ASP A 1 448 ? -6.945 10.011 23.387 1.00 97.00 448 ASP A CA 1
ATOM 3481 C C . ASP A 1 448 ? -6.852 10.515 21.941 1.00 97.00 448 ASP A C 1
ATOM 3483 O O . ASP A 1 448 ? -5.770 10.846 21.440 1.00 97.00 448 ASP A O 1
ATOM 3487 N N . LEU A 1 449 ? -7.989 10.534 21.242 1.00 95.69 449 LEU A N 1
ATOM 3488 C CA . LEU A 1 449 ? -8.064 10.912 19.830 1.00 95.69 449 LEU A CA 1
ATOM 3489 C C . LEU A 1 449 ? -7.875 12.414 19.587 1.00 95.69 449 LEU A C 1
ATOM 3491 O O . LEU A 1 449 ? -7.515 12.804 18.469 1.00 95.69 449 LEU A O 1
ATOM 3495 N N . THR A 1 450 ? -8.107 13.240 20.607 1.00 94.75 450 THR A N 1
ATOM 3496 C CA . THR A 1 450 ? -7.929 14.694 20.564 1.00 94.75 450 THR A CA 1
ATOM 3497 C C . THR A 1 450 ? -6.461 15.036 20.778 1.00 94.75 450 THR A C 1
ATOM 3499 O O . THR A 1 450 ? -5.837 15.673 19.925 1.00 94.75 450 THR A O 1
ATOM 3502 N N . GLU A 1 451 ? -5.878 14.527 21.865 1.00 95.69 451 GLU A N 1
ATOM 3503 C CA . GLU A 1 451 ? -4.489 14.805 22.251 1.00 95.69 451 GLU A CA 1
ATOM 3504 C C . GLU A 1 451 ? -3.466 13.996 21.440 1.00 95.69 451 GLU A C 1
ATOM 3506 O O . GLU A 1 451 ? -2.289 14.373 21.332 1.00 95.69 451 GLU A O 1
ATOM 3511 N N . LYS A 1 452 ? -3.918 12.902 20.808 1.00 96.94 452 LYS A N 1
ATOM 3512 C CA . LYS A 1 452 ? -3.106 11.972 20.005 1.00 96.94 452 LYS A CA 1
ATOM 3513 C C . LYS A 1 452 ? -2.024 11.297 20.853 1.00 96.94 452 LYS A C 1
ATOM 3515 O O . LYS A 1 452 ? -0.874 11.150 20.424 1.00 96.94 452 LYS A O 1
ATOM 3520 N N . VAL A 1 453 ? -2.401 10.913 22.071 1.00 97.06 453 VAL A N 1
ATOM 3521 C CA . VAL A 1 453 ? -1.524 10.350 23.106 1.00 97.06 453 VAL A CA 1
ATOM 3522 C C . VAL A 1 453 ? -2.069 9.002 23.572 1.00 97.06 453 VAL A C 1
ATOM 3524 O O . VAL A 1 453 ? -3.273 8.855 23.758 1.00 97.06 453 VAL A O 1
ATOM 3527 N N . VAL A 1 454 ? -1.188 8.020 23.766 1.00 97.50 454 VAL A N 1
ATOM 3528 C CA . VAL A 1 454 ? -1.481 6.804 24.530 1.00 97.50 454 VAL A CA 1
ATOM 3529 C C . VAL A 1 454 ? -1.513 7.195 26.002 1.00 97.50 454 VAL A C 1
ATOM 3531 O O . VAL A 1 454 ? -0.461 7.431 26.589 1.00 97.50 454 VAL A O 1
ATOM 3534 N N . VAL A 1 455 ? -2.712 7.307 26.565 1.00 97.06 455 VAL A N 1
ATOM 3535 C CA . VAL A 1 455 ? -2.955 7.803 27.930 1.00 97.06 455 VAL A CA 1
ATOM 3536 C C . VAL A 1 455 ? -2.934 6.695 28.978 1.00 97.06 455 VAL A C 1
ATOM 3538 O O . VAL A 1 455 ? -2.715 6.958 30.154 1.00 97.06 455 VAL A O 1
ATOM 3541 N N . ALA A 1 456 ? -3.160 5.448 28.565 1.00 96.94 456 ALA A N 1
ATOM 3542 C CA . ALA A 1 456 ? -3.077 4.290 29.443 1.00 96.94 456 ALA A CA 1
ATOM 3543 C C . ALA A 1 456 ? -2.788 3.016 28.643 1.00 96.94 456 ALA A C 1
ATOM 3545 O O . ALA A 1 456 ? -3.073 2.933 27.445 1.00 96.94 456 ALA A O 1
ATOM 3546 N N . ALA A 1 457 ? -2.253 2.008 29.324 1.00 96.81 457 ALA A N 1
ATOM 3547 C CA . ALA A 1 457 ? -2.071 0.673 28.783 1.00 96.81 457 ALA A CA 1
ATOM 3548 C C . ALA A 1 457 ? -2.243 -0.375 29.887 1.00 96.81 457 ALA A C 1
ATOM 3550 O O . ALA A 1 457 ? -1.940 -0.109 31.049 1.00 96.81 457 ALA A O 1
ATOM 3551 N N . TYR A 1 458 ? -2.739 -1.552 29.518 1.00 96.62 458 TYR A N 1
ATOM 3552 C CA . TYR A 1 458 ? -3.090 -2.610 30.457 1.00 96.62 458 TYR A CA 1
ATOM 3553 C C . TYR A 1 458 ? -2.775 -3.985 29.878 1.00 96.62 458 TYR A C 1
ATOM 3555 O O . TYR A 1 458 ? -3.058 -4.248 28.710 1.00 96.62 458 TYR A O 1
ATOM 3563 N N . THR A 1 459 ? -2.243 -4.885 30.697 1.00 95.38 459 THR A N 1
ATOM 3564 C CA . THR A 1 459 ? -2.037 -6.289 30.315 1.00 95.38 459 THR A CA 1
ATOM 3565 C C . THR A 1 459 ? -3.325 -7.084 30.495 1.00 95.38 459 THR A C 1
ATOM 3567 O O . THR A 1 459 ? -4.030 -6.904 31.484 1.00 95.38 459 THR A O 1
ATOM 3570 N N . VAL A 1 460 ? -3.638 -7.972 29.553 1.00 94.38 460 VAL A N 1
ATOM 3571 C CA . VAL A 1 460 ? -4.826 -8.835 29.594 1.00 94.38 460 VAL A CA 1
ATOM 3572 C C . VAL A 1 460 ? -4.385 -10.301 29.491 1.00 94.38 460 VAL A C 1
ATOM 3574 O O . VAL A 1 460 ? -4.364 -10.874 28.401 1.00 94.38 460 VAL A O 1
ATOM 3577 N N . PRO A 1 461 ? -3.966 -10.921 30.605 1.00 91.69 461 PRO A N 1
ATOM 3578 C CA . PRO A 1 461 ? -3.460 -12.288 30.597 1.00 91.69 461 PRO A CA 1
ATOM 3579 C C . PRO A 1 461 ? -4.559 -13.299 30.242 1.00 91.69 461 PRO A C 1
ATOM 3581 O O . PRO A 1 461 ? -5.739 -13.088 30.526 1.00 91.69 461 PRO A O 1
ATOM 3584 N N . GLY A 1 462 ? -4.160 -14.425 29.647 1.00 89.06 462 GLY A N 1
ATOM 3585 C CA . GLY A 1 462 ? -5.069 -15.519 29.275 1.00 89.06 462 GLY A CA 1
ATOM 3586 C C . GLY A 1 462 ? -5.857 -15.293 27.979 1.00 89.06 462 GLY A C 1
ATOM 3587 O O . GLY A 1 462 ? -6.702 -16.116 27.630 1.00 89.06 462 GLY A O 1
ATOM 3588 N N . ILE A 1 463 ? -5.593 -14.196 27.263 1.00 90.56 463 ILE A N 1
ATOM 3589 C CA . ILE A 1 463 ? -6.119 -13.967 25.917 1.00 90.56 463 ILE A CA 1
ATOM 3590 C C . ILE A 1 463 ? -5.174 -14.587 24.893 1.00 90.56 463 ILE A C 1
ATOM 3592 O O . ILE A 1 463 ? -3.983 -14.277 24.876 1.00 90.56 463 ILE A O 1
ATOM 3596 N N . GLU A 1 464 ? -5.731 -15.414 24.015 1.00 88.25 464 GLU A N 1
ATOM 3597 C CA . GLU A 1 464 ? -5.027 -16.048 22.904 1.00 88.25 464 GLU A CA 1
ATOM 3598 C C . GLU A 1 464 ? -5.592 -15.490 21.596 1.00 88.25 464 GLU A C 1
ATOM 3600 O O . GLU A 1 464 ? -6.806 -15.389 21.447 1.00 88.25 464 GLU A O 1
ATOM 3605 N N . GLN A 1 465 ? -4.719 -15.083 20.668 1.00 90.06 465 GLN A N 1
ATOM 3606 C CA . GLN A 1 465 ? -5.098 -14.589 19.334 1.00 90.06 465 GLN A CA 1
ATOM 3607 C C . GLN A 1 465 ? -6.340 -13.667 19.335 1.00 90.06 465 GLN A C 1
ATOM 3609 O O . GLN A 1 465 ? -7.371 -14.012 18.749 1.00 90.06 465 GLN A O 1
ATOM 3614 N N . PRO A 1 466 ? -6.297 -12.505 20.014 1.00 93.50 466 PRO A N 1
ATOM 3615 C CA . PRO A 1 466 ? -7.405 -11.564 19.956 1.00 93.50 466 PRO A CA 1
ATOM 3616 C C . PRO A 1 466 ? -7.532 -11.008 18.536 1.00 93.50 466 PRO A C 1
ATOM 3618 O O . PRO A 1 466 ? -6.533 -10.620 17.933 1.00 93.50 466 PRO A O 1
ATOM 3621 N N . VAL A 1 467 ? -8.757 -10.924 18.027 1.00 93.25 467 VAL A N 1
ATOM 3622 C CA . VAL A 1 467 ? -9.086 -10.528 16.640 1.00 93.25 467 VAL A CA 1
ATOM 3623 C C . VAL A 1 467 ? -10.133 -9.421 16.562 1.00 93.25 467 VAL A C 1
ATOM 3625 O O . VAL A 1 467 ? -10.556 -9.011 15.487 1.00 93.25 467 VAL A O 1
ATOM 3628 N N . GLY A 1 468 ? -10.613 -8.943 17.706 1.00 92.88 468 GLY A N 1
ATOM 3629 C CA . GLY A 1 468 ? -11.588 -7.871 17.729 1.00 92.88 468 GLY A CA 1
ATOM 3630 C C . GLY A 1 468 ? -11.879 -7.372 19.131 1.00 92.88 468 GLY A C 1
ATOM 3631 O O . GLY A 1 468 ? -11.599 -8.036 20.131 1.00 92.88 468 GLY A O 1
ATOM 3632 N N . LEU A 1 469 ? -12.428 -6.163 19.190 1.00 96.38 469 LEU A N 1
ATOM 3633 C CA . LEU A 1 469 ? -12.712 -5.462 20.431 1.00 96.38 469 LEU A CA 1
ATOM 3634 C C . LEU A 1 469 ? -14.054 -4.751 20.298 1.00 96.38 469 LEU A C 1
ATOM 3636 O O . LEU A 1 469 ? -14.268 -3.997 19.354 1.00 96.38 469 LEU A O 1
ATOM 3640 N N . ALA A 1 470 ? -14.946 -4.964 21.256 1.00 96.94 470 ALA A N 1
ATOM 3641 C CA . ALA A 1 470 ? -16.228 -4.274 21.327 1.00 96.94 470 ALA A CA 1
ATOM 3642 C C . ALA A 1 470 ? -16.475 -3.734 22.739 1.00 96.94 470 ALA A C 1
ATOM 3644 O O . ALA A 1 470 ? -15.858 -4.183 23.700 1.00 96.94 470 ALA A O 1
ATOM 3645 N N . ALA A 1 471 ? -17.398 -2.784 22.883 1.00 95.06 471 ALA A N 1
ATOM 3646 C CA . ALA A 1 471 ? -17.783 -2.233 24.181 1.00 95.06 471 ALA A CA 1
ATOM 3647 C C . ALA A 1 471 ? -19.225 -2.625 24.540 1.00 95.06 471 ALA A C 1
ATOM 3649 O O . ALA A 1 471 ? -20.140 -2.519 23.716 1.00 95.06 471 ALA A O 1
ATOM 3650 N N . ARG A 1 472 ? -19.444 -3.044 25.791 1.00 94.44 472 ARG A N 1
ATOM 3651 C CA . ARG A 1 472 ? -20.765 -3.366 26.349 1.00 94.44 472 ARG A CA 1
ATOM 3652 C C . ARG A 1 472 ? -20.874 -2.812 27.768 1.00 94.44 472 ARG A C 1
ATOM 3654 O O . ARG A 1 472 ? -20.352 -3.394 28.711 1.00 94.44 472 ARG A O 1
ATOM 3661 N N . GLY A 1 473 ? -21.576 -1.690 27.923 1.00 91.00 473 GLY A N 1
ATOM 3662 C CA . GLY A 1 473 ? -21.699 -1.025 29.224 1.00 91.00 473 GLY A CA 1
ATOM 3663 C C . GLY A 1 473 ? -20.328 -0.606 29.763 1.00 91.00 473 GLY A C 1
ATOM 3664 O O . GLY A 1 473 ? -19.630 0.167 29.108 1.00 91.00 473 GLY A O 1
ATOM 3665 N N . SER A 1 474 ? -19.956 -1.130 30.931 1.00 92.12 474 SER A N 1
ATOM 3666 C CA . SER A 1 474 ? -18.656 -0.940 31.589 1.00 92.12 474 SER A CA 1
ATOM 3667 C C . SER A 1 474 ? -17.638 -2.044 31.270 1.00 92.12 474 SER A C 1
ATOM 3669 O O . SER A 1 474 ? -16.673 -2.213 32.009 1.00 92.12 474 SER A O 1
ATOM 3671 N N . GLN A 1 475 ? -17.854 -2.823 30.207 1.00 95.44 475 GLN A N 1
ATOM 3672 C CA . GLN A 1 475 ? -16.966 -3.910 29.796 1.00 95.44 475 GLN A CA 1
ATOM 3673 C C . GLN A 1 475 ? -16.418 -3.687 28.386 1.00 95.44 475 GLN A C 1
ATOM 3675 O O . GLN A 1 475 ? -17.132 -3.215 27.492 1.00 95.44 475 GLN A O 1
ATOM 3680 N N . LEU A 1 476 ? -15.171 -4.103 28.179 1.00 96.94 476 LEU A N 1
ATOM 3681 C CA . LEU A 1 476 ? -14.631 -4.424 26.865 1.00 96.94 476 LEU A CA 1
ATOM 3682 C C . LEU A 1 476 ? -14.792 -5.924 26.620 1.00 96.94 476 LEU A C 1
ATOM 3684 O O . LEU A 1 476 ? -14.544 -6.745 27.499 1.00 96.94 476 LEU A O 1
ATOM 3688 N N . LEU A 1 477 ? -15.212 -6.273 25.413 1.00 97.69 477 LEU A N 1
ATOM 3689 C CA . LEU A 1 477 ? -15.347 -7.641 24.940 1.00 97.69 477 LEU A CA 1
ATOM 3690 C C . LEU A 1 477 ? -14.203 -7.909 23.967 1.00 97.69 477 LEU A C 1
ATOM 3692 O O . LEU A 1 477 ? -14.150 -7.289 22.904 1.00 97.69 477 LEU A O 1
ATOM 3696 N N . VAL A 1 478 ? -13.295 -8.802 24.343 1.00 97.12 478 VAL A N 1
ATOM 3697 C CA . VAL A 1 478 ? -12.149 -9.210 23.531 1.00 97.12 478 VAL A CA 1
ATOM 3698 C C . VAL A 1 478 ? -12.497 -10.526 22.854 1.00 97.12 478 VAL A C 1
ATOM 3700 O O . VAL A 1 478 ? -12.593 -11.559 23.519 1.00 97.12 478 VAL A O 1
ATOM 3703 N N . ALA A 1 479 ? -12.716 -10.484 21.544 1.00 96.00 479 ALA A N 1
ATOM 3704 C CA . ALA A 1 479 ? -13.011 -11.678 20.765 1.00 96.00 479 ALA A CA 1
ATOM 3705 C C . ALA A 1 479 ? -11.714 -12.350 20.307 1.00 96.00 479 ALA A C 1
ATOM 3707 O O . ALA A 1 479 ? -10.778 -11.668 19.883 1.00 96.00 479 ALA A O 1
ATOM 3708 N N . GLN A 1 480 ? -11.674 -13.675 20.390 1.00 94.50 480 GLN A N 1
ATOM 3709 C CA . GLN A 1 480 ? -10.562 -14.512 19.945 1.00 94.50 480 GLN A CA 1
ATOM 3710 C C . GLN A 1 480 ? -10.906 -15.223 18.637 1.00 94.50 480 GLN A C 1
ATOM 3712 O O . GLN A 1 480 ? -12.083 -15.415 18.319 1.00 94.50 480 GLN A O 1
ATOM 3717 N N . ALA A 1 481 ? -9.877 -15.629 17.894 1.00 93.88 481 ALA A N 1
ATOM 3718 C CA . ALA A 1 481 ? -10.025 -16.301 16.602 1.00 93.88 481 ALA A CA 1
ATOM 3719 C C . ALA A 1 481 ? -10.893 -17.578 16.674 1.00 93.88 481 ALA A C 1
ATOM 3721 O O . ALA A 1 481 ? -11.654 -17.872 15.753 1.00 93.88 481 ALA A O 1
ATOM 3722 N N . ASP A 1 482 ? -10.869 -18.290 17.806 1.00 93.31 482 ASP A N 1
ATOM 3723 C CA . ASP A 1 482 ? -11.658 -19.508 18.052 1.00 93.31 482 ASP A CA 1
ATOM 3724 C C . ASP A 1 482 ? -13.126 -19.251 18.467 1.00 93.31 482 ASP A C 1
ATOM 3726 O O . ASP A 1 482 ? -13.851 -20.185 18.832 1.00 93.31 482 ASP A O 1
ATOM 3730 N N . GLY A 1 483 ? -13.559 -17.987 18.473 1.00 94.44 483 GLY A N 1
ATOM 3731 C CA . GLY A 1 483 ? -14.909 -17.567 18.840 1.00 94.44 483 GLY A CA 1
ATOM 3732 C C . GLY A 1 483 ? -15.162 -17.423 20.345 1.00 94.44 483 GLY A C 1
ATOM 3733 O O . GLY A 1 483 ? -16.299 -17.131 20.730 1.00 94.44 483 GLY A O 1
ATOM 3734 N N . ARG A 1 484 ? -14.157 -17.607 21.219 1.00 95.75 484 ARG A N 1
ATOM 3735 C CA . ARG A 1 484 ? -14.265 -17.205 22.635 1.00 95.75 484 ARG A CA 1
ATOM 3736 C C . ARG A 1 484 ? -14.283 -15.688 22.767 1.00 95.75 484 ARG A C 1
ATOM 3738 O O . ARG A 1 484 ? -13.646 -14.971 22.000 1.00 95.75 484 ARG A O 1
ATOM 3745 N N . ILE A 1 485 ? -14.989 -15.201 23.782 1.00 97.06 485 ILE A N 1
ATOM 3746 C CA . ILE A 1 485 ? -15.087 -13.773 24.083 1.00 97.06 485 ILE A CA 1
ATOM 3747 C C . ILE A 1 485 ? -14.811 -13.571 25.562 1.00 97.06 485 ILE A C 1
ATOM 3749 O O . ILE A 1 485 ? -15.590 -14.011 26.404 1.00 97.06 485 ILE A O 1
ATOM 3753 N N . ALA A 1 486 ? -13.727 -12.875 25.875 1.00 97.00 486 ALA A N 1
ATOM 3754 C CA . ALA A 1 486 ? -13.436 -12.460 27.237 1.00 97.00 486 ALA A CA 1
ATOM 3755 C C . ALA A 1 486 ? -14.086 -11.103 27.515 1.00 97.00 486 ALA A C 1
ATOM 3757 O O . ALA A 1 486 ? -13.927 -10.163 26.735 1.00 97.00 486 ALA A O 1
ATOM 3758 N N . ALA A 1 487 ? -14.786 -10.982 28.638 1.00 97.06 487 ALA A N 1
ATOM 3759 C CA . ALA A 1 487 ? -15.217 -9.696 29.159 1.00 97.06 487 ALA A CA 1
ATOM 3760 C C . ALA A 1 487 ? -14.185 -9.191 30.170 1.00 97.06 487 ALA A C 1
ATOM 3762 O O . ALA A 1 487 ? -13.912 -9.849 31.174 1.00 97.06 487 ALA A O 1
ATOM 3763 N N . VAL A 1 488 ? -13.629 -8.014 29.915 1.00 96.38 488 VAL A N 1
ATOM 3764 C CA . VAL A 1 488 ? -12.729 -7.306 30.831 1.00 96.38 488 VAL A CA 1
ATOM 3765 C C . VAL A 1 488 ? -13.361 -5.977 31.216 1.00 96.38 488 VAL A C 1
ATOM 3767 O O . VAL A 1 488 ? -14.205 -5.445 30.490 1.00 96.38 488 VAL A O 1
ATOM 3770 N N . GLU A 1 489 ? -12.971 -5.427 32.359 1.00 95.06 489 GLU A N 1
ATOM 3771 C CA . GLU A 1 489 ? -13.430 -4.100 32.760 1.00 95.06 489 GLU A CA 1
ATOM 3772 C C . GLU A 1 489 ? -12.997 -3.050 31.733 1.00 95.06 489 GLU A C 1
ATOM 3774 O O . GLU A 1 489 ? -11.861 -3.071 31.261 1.00 95.06 489 GLU A O 1
ATOM 3779 N N . LEU A 1 490 ? -13.901 -2.136 31.378 1.00 91.88 490 LEU A N 1
ATOM 3780 C CA . LEU A 1 490 ? -13.567 -0.955 30.591 1.00 91.88 490 LEU A CA 1
ATOM 3781 C C . LEU A 1 490 ? -12.791 0.014 31.494 1.00 91.88 490 LEU A C 1
ATOM 3783 O O . LEU A 1 490 ? -13.396 0.597 32.397 1.00 91.88 490 LEU A O 1
ATOM 3787 N N . PRO A 1 491 ? -11.492 0.252 31.252 1.00 87.19 491 PRO A N 1
ATOM 3788 C CA . PRO A 1 491 ? -10.716 1.124 32.117 1.00 87.19 491 PRO A CA 1
ATOM 3789 C C . PRO A 1 491 ? -11.196 2.564 31.970 1.00 87.19 491 PRO A C 1
ATOM 3791 O O . PRO A 1 491 ? -11.178 3.134 30.870 1.00 87.19 491 PRO A O 1
ATOM 3794 N N . LEU A 1 492 ? -11.616 3.157 33.085 1.00 77.00 492 LEU A N 1
ATOM 3795 C CA . LEU A 1 492 ? -11.918 4.579 33.160 1.00 77.00 492 LEU A CA 1
ATOM 3796 C C . LEU A 1 492 ? -10.599 5.339 33.273 1.00 77.00 492 LEU A C 1
ATOM 3798 O O . LEU A 1 492 ? -9.930 5.296 34.303 1.00 77.00 492 LEU A O 1
ATOM 3802 N N . VAL A 1 493 ? -10.219 6.043 32.211 1.00 72.56 493 VAL A N 1
ATOM 3803 C CA . VAL A 1 493 ? -9.068 6.946 32.263 1.00 72.56 493 VAL A CA 1
ATOM 3804 C C . VAL A 1 493 ? -9.549 8.266 32.864 1.00 72.56 493 VAL A C 1
ATOM 3806 O O . VAL A 1 493 ? -10.352 8.983 32.267 1.00 72.56 493 VAL A O 1
ATOM 3809 N N . GLY A 1 494 ? -9.118 8.562 34.091 1.00 54.12 494 GLY A N 1
ATOM 3810 C CA . GLY A 1 494 ? -9.432 9.822 34.760 1.00 54.12 494 GLY A CA 1
ATOM 3811 C C . GLY A 1 494 ? -8.762 10.987 34.034 1.00 54.12 494 GLY A C 1
ATOM 3812 O O . GLY A 1 494 ? -7.553 11.153 34.143 1.00 54.12 494 GLY A O 1
ATOM 3813 N N . GLY A 1 495 ? -9.531 11.777 33.280 1.00 43.81 495 GLY A N 1
ATOM 3814 C CA . GLY A 1 495 ? -8.950 12.883 32.510 1.00 43.81 495 GLY A CA 1
ATOM 3815 C C . GLY A 1 495 ? -9.840 13.567 31.474 1.00 43.81 495 GLY A C 1
ATOM 3816 O O . GLY A 1 495 ? -9.315 14.265 30.623 1.00 43.81 495 GLY A O 1
ATOM 3817 N N . SER A 1 496 ? -11.165 13.424 31.525 1.00 37.06 496 SER A N 1
ATOM 3818 C CA . SER A 1 496 ? -12.072 14.287 30.759 1.00 37.06 496 SER A CA 1
ATOM 3819 C C . SER A 1 496 ? -13.053 14.912 31.734 1.00 37.06 496 SER A C 1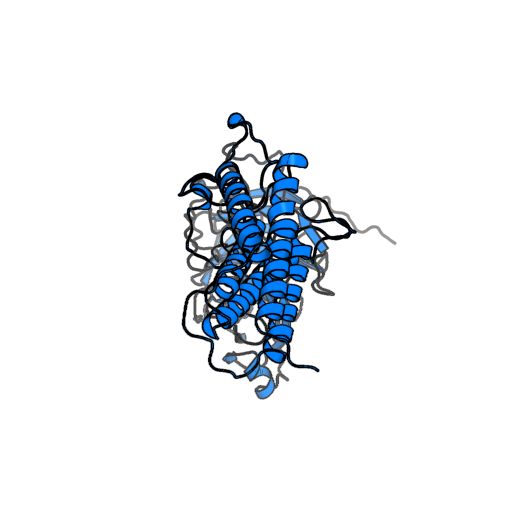
ATOM 3821 O O . SER A 1 496 ? -13.953 14.244 32.244 1.00 37.06 496 SER A O 1
ATOM 3823 N N . SER A 1 497 ? -12.852 16.192 32.034 1.00 34.06 497 SER A N 1
ATOM 3824 C CA . SER A 1 497 ? -13.822 16.982 32.778 1.00 34.06 497 SER A CA 1
ATOM 3825 C C . SER A 1 497 ? -15.188 16.866 32.106 1.00 34.06 497 SER A C 1
ATOM 3827 O O . SER A 1 497 ? -15.340 17.066 30.902 1.00 34.06 497 SER A O 1
ATOM 3829 N N . ALA A 1 498 ? -16.194 16.529 32.906 1.00 34.31 498 ALA A N 1
ATOM 3830 C CA . ALA A 1 498 ? -17.584 16.662 32.527 1.00 34.31 498 ALA A CA 1
ATOM 3831 C C . ALA A 1 498 ? -17.831 18.109 32.069 1.00 34.31 498 ALA A C 1
ATOM 3833 O O . ALA A 1 498 ? -17.945 19.020 32.889 1.00 34.31 498 ALA A O 1
ATOM 3834 N N . ARG A 1 499 ? -17.903 18.345 30.755 1.00 38.03 499 ARG A N 1
ATOM 3835 C CA . ARG A 1 499 ? -18.519 19.564 30.231 1.00 38.03 499 ARG A CA 1
ATOM 3836 C C . ARG A 1 499 ? -20.022 19.381 30.380 1.00 38.03 499 ARG A C 1
ATOM 3838 O O . ARG A 1 499 ? -20.662 18.716 29.574 1.00 38.03 499 ARG A O 1
ATOM 3845 N N . GLY A 1 500 ? -20.554 19.916 31.477 1.00 31.17 500 GLY A N 1
ATOM 3846 C CA . GLY A 1 500 ? -21.991 20.065 31.668 1.00 31.17 500 GLY A CA 1
ATOM 3847 C C . GLY A 1 500 ? -22.625 20.884 30.533 1.00 31.17 500 GLY A C 1
ATOM 3848 O O . GLY A 1 500 ? -21.919 21.608 29.823 1.00 31.17 500 GLY A O 1
ATOM 3849 N N . PRO A 1 501 ? -23.949 20.773 30.347 1.00 33.59 501 PRO A N 1
ATOM 3850 C CA . PRO A 1 501 ? -24.649 21.486 29.291 1.00 33.59 501 PRO A CA 1
ATOM 3851 C C . PRO A 1 501 ? -24.562 22.991 29.563 1.00 33.59 501 PRO A C 1
ATOM 3853 O O . PRO A 1 501 ? -25.001 23.467 30.610 1.00 33.59 501 PRO A O 1
ATOM 3856 N N . VAL A 1 502 ? -23.985 23.746 28.627 1.00 35.41 502 VAL A N 1
ATOM 3857 C CA . VAL A 1 502 ? -24.124 25.205 28.627 1.00 35.41 502 VAL A CA 1
ATOM 3858 C C . VAL A 1 502 ? -25.572 25.495 28.244 1.00 35.41 502 VAL A C 1
ATOM 3860 O O . VAL A 1 502 ? -26.026 25.107 27.169 1.00 35.41 502 VAL A O 1
ATOM 3863 N N . GLY A 1 503 ? -26.306 26.068 29.193 1.00 34.06 503 GLY A N 1
ATOM 3864 C CA . GLY A 1 503 ? -27.718 26.387 29.061 1.00 34.06 503 GLY A CA 1
ATOM 3865 C C . GLY A 1 503 ? -28.007 27.567 28.132 1.00 34.06 503 GLY A C 1
ATOM 3866 O O . GLY A 1 503 ? -27.151 28.427 27.934 1.00 34.06 503 GLY A O 1
ATOM 3867 N N . SER A 1 504 ? -29.265 27.540 27.668 1.00 36.06 504 SER A N 1
ATOM 3868 C CA . SER A 1 504 ? -30.101 28.566 27.010 1.00 36.06 504 SER A CA 1
ATOM 3869 C C . SER A 1 504 ? -29.570 29.238 25.752 1.00 36.06 504 SER A C 1
ATOM 3871 O O . SER A 1 504 ? -28.661 30.088 25.882 1.00 36.06 504 SER A O 1
#

Sequence (504 aa):
MTLMSQDRLRAILAWIVIVLTAVPVGGAVWLGVVHGESPCILCWAQRTSMVLIGLVGLFVIRCGPRPRYIGMVVLLGAWGVFMSLRHSSLHLARDVGQGYAAPYFGVHTYAWAWLIHWLVLGVVGVLLLMLREEPAEEGPHDPGRVGRFAFVLFVAVVAANASQAFITTGPPPFMGQADPVRFSLNPRHWVWMNRDELAGRVSLRGSWTIPRPDPVALDVDPEPAGGPLADLPTLPAQDWGRIGPALDGQLTGFARDTKTGQFLGTTEHFSAYVFDSSLTRIEHHVELDHQYSIDLTPLAGATFLGDTLALLATNKSYVLLRPDTSADPDREWRHFRATTGDVTELRRSRFATVRARLLYVLSLAYDPEADELITVSVPSARHRRLVVSRFTRADMTLASEFLPRLDPGLSLRSDDRSLAEYVVTGSVVRNGLLYLISGAFSTVLVIDLTEKVVVAAYTVPGIEQPVGLAARGSQLLVAQADGRIAAVELPLVGGSSARGPVGS

Foldseek 3Di:
DPQDDQLVVLLVLLVVLVCLLCPLLVVVLCCCPPVLQADFQLSVLLSVLSLVLSVLSLCCLWFNDDPVSLVSNLVSLVSQLVSLCVQVVVPPPPDQPDDGDDADVSHDSSNVSNVVSVVSNVVSVVVVVSDDPDPTDGDTDDSPDSSVVSVVSSVVSVVSSVVSCCQFANDPPFGGHNRTDGRDPPSVPHDTDDDVQVPDDDDPCRSLDFDQDDLAPHPFDQALVVAFWPDFAAWEQPDKDFQQDDDDAFWQEKEADPPQLWIWTFHQQQKIFIGHNRNNDTPKIFRFPCPQPHHAHGWQEWYDPDQWIWTAGQLQKIWIKGQAQPDDCVVCVSTTPDIPDRMDTPDIDGADDDLCNSFTFRYWEADPVQQWIWTWTQATPSGQFTKIWIAHNVPRYTPDIDGAAEDPVIDTPDPPHDPSNFGWQEWYDDPQWIWTAGQRHRKIWIARPVVSYRQHMHHYPPDHSFRYWYDDDQWIWTAHRNRMTGTTGNDDRPDDPPPDDPDD

Secondary structure (DSSP, 8-state):
-PPPPHHHHHHHHHHHHHHHIIIIIIHHHHHHHHH--PPPHHHHHHHHHHHHHHHHHHHHHHH---HHHHHHHHHHHHHHHHHHHHHHHHHHTSPTT--SS-EETTEEHHHHHHHHHHHHHHHHHHHHHH---SPPP-SPPP-HHHHHHHHHHHHHHHHHHHHHHHHHH-STT-B--SSPPPP-SSGGG---B-GGGT-S---TTGGG--PPP-SSS------GGGSSBSSPPB--EEEEEE--S--SS-EEEEEE-TTT--EEEEETTSEEEEE-TTSS-EEEEEEE-TTSSSPPPSEEEEEEETTEEEEEETTSEEEEEEE-TT--HHHHTTTEEEE-SSEEEEEEEE---STTTT-EEEEEEEETTTTEEEEEEEP-SS-----EEEEETTT--EEEEEPPEEPTT--BSSTT--GGG--EEEEEEETTEEEEEETTTTEEEEEETTTTEEEEEEE-TT--SEEEEEEETTEEEEEETTSEEEEEE----S----------

pLDDT: mean 88.78, std 12.27, range [31.17, 98.62]